Protein AF-A0A9E2RYA7-F1 (afdb_monomer)

Foldseek 3Di:
DVVVVVLLVVLVVQLQAAQFQDDDDDLQVVLVVVCVVPVPDQQVVLLVQLQPDDPSNLSSLLRNLSNLLSVCLFVVDVVSLLSSLLSLQSHNDLVPRLLLARLLQSLQSCVVSPHDLVVSLVSNPRRHDPVSSVSSVLSNVCNVVDPHNVSSQWDWEQAPSGIGIDGHDQPQPPDPPDPVDPPVPPDDPPSDDPPPPPPSDPRPPDPLDCLVHLQRVLQRVLVVVPQWHKDHKDWDFAAPVQFQDPDPDGTAAFSTKIKIFTAGPVRHGFKIKIKTFHDQPDDQVNRQQGGDEQWKWKDFRRIIIIIHGDDDDPVCVVVVVVSQVVSQVSCVVSHGPPRDGHIDMHHDYDPPPPPPPPDPPDDDDDDDDDDDDDDDDDD

pLDDT: mean 74.18, std 20.08, range [27.33, 97.0]

Solvent-accessible surface area (backbone atoms only — not comparable to full-atom values): 22162 Å² total; per-residue (Å²): 120,73,65,65,60,58,47,52,62,51,30,70,73,49,75,73,65,24,55,40,74,61,74,90,49,72,62,55,57,48,47,52,51,49,51,60,64,52,72,79,51,53,69,68,55,53,50,54,51,28,72,68,55,50,73,56,54,49,50,41,40,52,51,37,19,53,48,24,41,31,47,21,73,60,68,68,44,69,66,31,51,44,47,18,41,41,37,54,34,48,48,74,43,69,86,75,46,58,54,69,32,60,53,42,36,44,52,50,55,34,49,77,72,66,50,64,68,67,61,48,49,51,43,24,54,65,54,19,54,74,67,40,28,52,50,49,53,52,49,58,67,44,49,86,76,50,90,53,48,67,80,23,36,30,42,82,43,76,50,96,74,35,53,14,41,44,77,52,81,80,50,62,79,90,61,95,73,62,81,92,68,62,68,90,74,74,87,53,102,74,78,57,86,69,86,80,56,78,79,70,65,76,45,71,72,48,101,68,67,43,59,65,57,43,52,46,51,54,46,47,54,48,40,71,71,62,74,37,41,58,52,46,58,41,81,56,74,56,56,36,84,51,30,75,57,100,63,91,56,73,45,59,75,52,54,42,34,37,29,35,32,37,16,42,95,87,67,48,65,40,30,39,41,36,42,32,34,41,44,92,88,58,62,44,64,62,56,29,76,27,39,25,78,50,21,34,24,39,29,42,64,49,33,39,37,39,39,40,57,39,73,91,45,78,68,55,54,62,55,44,58,63,45,53,57,51,50,42,53,46,52,61,73,51,50,53,94,87,73,81,57,67,72,45,79,32,72,33,73,70,78,82,78,73,73,74,87,72,79,84,88,71,94,73,91,80,83,88,79,86,84,89,77,89,84,86,84,87,134

Structure (mmCIF, N/CA/C/O backbone):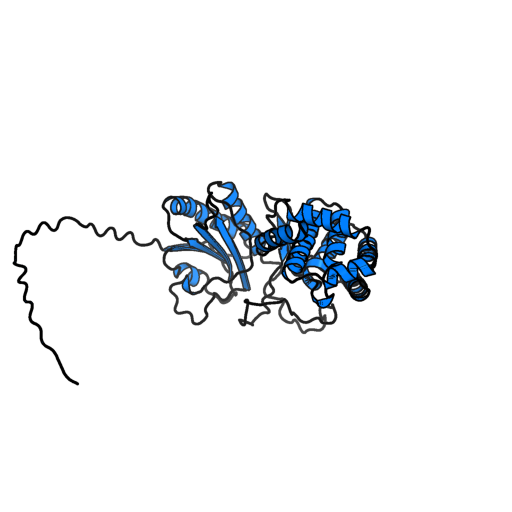
data_AF-A0A9E2RYA7-F1
#
_entry.id   AF-A0A9E2RYA7-F1
#
loop_
_atom_site.group_PDB
_atom_site.id
_atom_site.type_symbol
_atom_site.label_atom_id
_atom_site.label_alt_id
_atom_site.label_comp_id
_atom_site.label_asym_id
_atom_site.label_entity_id
_atom_site.label_seq_id
_atom_site.pdbx_PDB_ins_code
_atom_site.Cartn_x
_atom_site.Cartn_y
_atom_site.Cartn_z
_atom_site.occupancy
_atom_site.B_iso_or_equiv
_atom_site.auth_seq_id
_atom_site.auth_comp_id
_atom_site.auth_asym_id
_atom_site.auth_atom_id
_atom_site.pdbx_PDB_model_num
ATOM 1 N N . MET A 1 1 ? 18.983 23.548 -11.037 1.00 37.19 1 MET A N 1
ATOM 2 C CA . MET A 1 1 ? 19.024 24.089 -9.657 1.00 37.19 1 MET A CA 1
ATOM 3 C C . MET A 1 1 ? 17.640 24.420 -9.107 1.00 37.19 1 MET A C 1
ATOM 5 O O . MET A 1 1 ? 17.492 24.246 -7.916 1.00 37.19 1 MET A O 1
ATOM 9 N N . SER A 1 2 ? 16.643 24.814 -9.918 1.00 50.09 2 SER A N 1
ATOM 10 C CA . SER A 1 2 ? 15.267 25.032 -9.421 1.00 50.09 2 SER A CA 1
ATOM 11 C C . SER A 1 2 ? 14.442 23.739 -9.255 1.00 50.09 2 SER A C 1
ATOM 13 O O . SER A 1 2 ? 13.638 23.685 -8.341 1.00 50.09 2 SER A O 1
ATOM 15 N N . ALA A 1 3 ? 14.687 22.688 -10.051 1.00 49.38 3 ALA A N 1
ATOM 16 C CA . ALA A 1 3 ? 14.011 21.391 -9.885 1.00 49.38 3 ALA A CA 1
ATOM 17 C C . ALA A 1 3 ? 14.430 20.656 -8.595 1.00 49.38 3 ALA A C 1
ATOM 19 O O . ALA A 1 3 ? 13.634 20.002 -7.947 1.00 49.38 3 ALA A O 1
ATOM 20 N N . ARG A 1 4 ? 15.684 20.822 -8.158 1.00 50.53 4 ARG A N 1
ATOM 21 C CA . ARG A 1 4 ? 16.216 20.099 -6.991 1.00 50.53 4 ARG A CA 1
ATOM 22 C C . ARG A 1 4 ? 15.621 20.578 -5.660 1.00 50.53 4 ARG A C 1
ATOM 24 O O . ARG A 1 4 ? 15.553 19.795 -4.728 1.00 50.53 4 ARG A O 1
ATOM 31 N N . GLU A 1 5 ? 15.212 21.846 -5.576 1.00 49.66 5 GLU A N 1
ATOM 32 C CA . GLU A 1 5 ? 14.532 22.395 -4.392 1.00 49.66 5 GLU A CA 1
ATOM 33 C C . GLU A 1 5 ? 13.066 21.935 -4.327 1.00 49.66 5 GLU A C 1
ATOM 35 O O . GLU A 1 5 ? 12.609 21.587 -3.247 1.00 49.66 5 GLU A O 1
ATOM 40 N N . SER A 1 6 ? 12.361 21.821 -5.464 1.00 55.53 6 SER A N 1
ATOM 41 C CA . SER A 1 6 ? 10.988 21.285 -5.487 1.00 55.53 6 SER A CA 1
ATOM 42 C C . SER A 1 6 ? 10.918 19.782 -5.188 1.00 55.53 6 SER A C 1
ATOM 44 O O . SER A 1 6 ? 9.902 19.300 -4.705 1.00 55.53 6 SER A O 1
ATOM 46 N N . TRP A 1 7 ? 11.995 19.028 -5.434 1.00 65.12 7 TRP A N 1
ATOM 47 C CA . TRP A 1 7 ? 12.040 17.588 -5.142 1.00 65.12 7 TRP A CA 1
ATOM 48 C C . TRP A 1 7 ? 12.137 17.269 -3.652 1.00 65.12 7 TRP A C 1
ATOM 50 O O . TRP A 1 7 ? 11.638 16.233 -3.228 1.00 65.12 7 TRP A O 1
ATOM 60 N N . VAL A 1 8 ? 12.759 18.141 -2.854 1.00 57.91 8 VAL A N 1
ATOM 61 C CA . VAL A 1 8 ? 12.872 17.934 -1.401 1.00 57.91 8 VAL A CA 1
ATOM 62 C C . VAL A 1 8 ? 11.495 18.031 -0.745 1.00 57.91 8 VAL A C 1
ATOM 64 O O . VAL A 1 8 ? 11.147 17.176 0.065 1.00 57.91 8 VAL A O 1
ATOM 67 N N . ASP A 1 9 ? 10.682 19.007 -1.152 1.00 55.88 9 ASP A N 1
ATOM 68 C CA . ASP A 1 9 ? 9.317 19.167 -0.640 1.00 55.88 9 ASP A CA 1
ATOM 69 C C . ASP A 1 9 ? 8.410 17.986 -1.059 1.00 55.88 9 ASP A C 1
ATOM 71 O O . ASP A 1 9 ? 7.615 17.491 -0.256 1.00 55.88 9 ASP A O 1
ATOM 75 N N . LEU A 1 10 ? 8.593 17.450 -2.276 1.00 58.69 10 LEU A N 1
ATOM 76 C CA . LEU A 1 10 ? 7.918 16.227 -2.737 1.00 58.69 10 LEU A CA 1
ATOM 77 C C . LEU A 1 10 ? 8.376 14.974 -1.973 1.00 58.69 10 LEU A C 1
ATOM 79 O O . LEU A 1 10 ? 7.556 14.134 -1.618 1.00 58.69 10 LEU A O 1
ATOM 83 N N . ALA A 1 11 ? 9.671 14.827 -1.684 1.00 52.94 11 ALA A N 1
ATOM 84 C CA . ALA A 1 11 ? 10.203 13.673 -0.955 1.00 52.94 11 ALA A CA 1
ATOM 85 C C . ALA A 1 11 ? 9.728 13.635 0.508 1.00 52.94 11 ALA A C 1
ATOM 87 O O . ALA A 1 11 ? 9.461 12.562 1.045 1.00 52.94 11 ALA A O 1
ATOM 88 N N . VAL A 1 12 ? 9.589 14.796 1.156 1.00 49.00 12 VAL A N 1
ATOM 89 C CA . VAL A 1 12 ? 9.083 14.884 2.536 1.00 49.00 12 VAL A CA 1
ATOM 90 C C . VAL A 1 12 ? 7.601 14.517 2.614 1.00 49.00 12 VAL A C 1
ATOM 92 O O . VAL A 1 12 ? 7.204 13.841 3.556 1.00 49.00 12 VAL A O 1
ATOM 95 N N . THR A 1 13 ? 6.797 14.907 1.624 1.00 54.16 13 THR A N 1
ATOM 96 C CA . THR A 1 13 ? 5.352 14.607 1.587 1.00 54.16 13 THR A CA 1
ATOM 97 C C . THR A 1 13 ? 5.027 13.177 1.159 1.00 54.16 13 THR A C 1
ATOM 99 O O . THR A 1 13 ? 3.902 12.735 1.352 1.00 54.16 13 THR A O 1
ATOM 102 N N . SER A 1 14 ? 5.983 12.446 0.579 1.00 54.38 14 SER A N 1
ATOM 103 C CA . SER A 1 14 ? 5.718 11.161 -0.077 1.00 54.38 14 SER A CA 1
ATOM 104 C C . SER A 1 14 ? 6.258 9.927 0.662 1.00 54.38 14 SER A C 1
ATOM 106 O O . SER A 1 14 ? 5.984 8.799 0.256 1.00 54.38 14 SER A O 1
ATOM 108 N N . ARG A 1 15 ? 6.990 10.105 1.770 1.00 52.62 15 ARG A N 1
ATOM 109 C CA . ARG A 1 15 ? 7.555 8.985 2.550 1.00 52.62 15 ARG A CA 1
ATOM 110 C C . ARG A 1 15 ? 6.515 8.070 3.194 1.00 52.62 15 ARG A C 1
ATOM 112 O O . ARG A 1 15 ? 6.807 6.890 3.359 1.00 52.62 15 ARG A O 1
ATOM 119 N N . ASP A 1 16 ? 5.332 8.594 3.487 1.00 55.72 16 ASP A N 1
ATOM 120 C CA . ASP A 1 16 ? 4.266 7.884 4.195 1.00 55.72 16 ASP A CA 1
ATOM 121 C C . ASP A 1 16 ? 3.095 7.529 3.256 1.00 55.72 16 ASP A C 1
ATOM 123 O O . ASP A 1 16 ? 1.949 7.607 3.655 1.00 55.72 16 ASP A O 1
ATOM 127 N N . VAL A 1 17 ? 3.350 7.176 1.986 1.00 65.44 17 VAL A N 1
ATOM 128 C CA . VAL A 1 17 ? 2.285 7.004 0.975 1.00 65.44 17 VAL A CA 1
ATOM 129 C C . VAL A 1 17 ? 1.654 5.606 0.984 1.00 65.44 17 VAL A C 1
ATOM 131 O O . VAL A 1 17 ? 2.328 4.604 0.740 1.00 65.44 17 VAL A O 1
ATOM 134 N N . ASP A 1 18 ? 0.329 5.554 1.136 1.00 70.56 18 ASP A N 1
ATOM 135 C CA . ASP A 1 18 ? -0.495 4.378 0.852 1.00 70.56 18 ASP A CA 1
ATOM 136 C C . ASP A 1 18 ? -0.702 4.238 -0.647 1.00 70.56 18 ASP A C 1
ATOM 138 O O . ASP A 1 18 ? -1.229 5.140 -1.290 1.00 70.56 18 ASP A O 1
ATOM 142 N N . PHE A 1 19 ? -0.349 3.077 -1.190 1.00 82.50 19 PHE A N 1
ATOM 143 C CA . PHE A 1 19 ? -0.457 2.753 -2.606 1.00 82.50 19 PHE A CA 1
ATOM 144 C C . PHE A 1 19 ? -1.860 2.281 -3.035 1.00 82.50 19 PHE A C 1
ATOM 146 O O . PHE A 1 19 ? -2.087 1.991 -4.214 1.00 82.50 19 PHE A O 1
ATOM 153 N N . VAL A 1 20 ? -2.824 2.254 -2.114 1.00 78.12 20 VAL A N 1
ATOM 154 C CA . VAL A 1 20 ? -4.228 1.920 -2.367 1.00 78.12 20 VAL A CA 1
ATOM 155 C C . VAL A 1 20 ? -5.079 3.157 -2.636 1.00 78.12 20 VAL A C 1
ATOM 157 O O . VAL A 1 20 ? -5.849 3.165 -3.599 1.00 78.12 20 VAL A O 1
ATOM 160 N N . ARG A 1 21 ? -4.915 4.226 -1.851 1.00 73.38 21 ARG A N 1
ATOM 161 C CA . ARG A 1 21 ? -5.760 5.439 -1.895 1.00 73.38 21 ARG A CA 1
ATOM 162 C C . ARG A 1 21 ? -5.135 6.632 -2.608 1.00 73.38 21 ARG A C 1
ATOM 164 O O . ARG A 1 21 ? -5.612 7.759 -2.507 1.00 73.38 21 ARG A O 1
ATOM 171 N N . MET A 1 22 ? -4.068 6.413 -3.371 1.00 76.62 22 MET A N 1
ATOM 172 C CA . MET A 1 22 ? -3.395 7.512 -4.067 1.00 76.62 22 MET A CA 1
ATOM 173 C C . MET A 1 22 ? -4.301 8.168 -5.107 1.00 76.62 22 MET A C 1
ATOM 175 O O . MET A 1 22 ? -4.767 7.500 -6.031 1.00 76.62 22 MET A O 1
ATOM 179 N N . ALA A 1 23 ? -4.456 9.486 -5.040 1.00 72.75 23 ALA A N 1
ATOM 180 C CA . ALA A 1 23 ? -4.881 10.280 -6.187 1.00 72.75 23 ALA A CA 1
ATOM 181 C C . ALA A 1 23 ? -3.687 10.533 -7.123 1.00 72.75 23 ALA A C 1
ATOM 183 O O . ALA A 1 23 ? -2.542 10.577 -6.664 1.00 72.75 23 ALA A O 1
ATOM 184 N N . VAL A 1 24 ? -3.950 10.726 -8.420 1.00 75.06 24 VAL A N 1
ATOM 185 C CA . VAL A 1 24 ? -2.935 11.245 -9.354 1.00 75.06 24 VAL A CA 1
ATOM 186 C C . VAL A 1 24 ? -2.549 12.660 -8.913 1.00 75.06 24 VAL A C 1
ATOM 188 O O . VAL A 1 24 ? -3.428 13.456 -8.581 1.00 75.06 24 VAL A O 1
ATOM 191 N N . GLY A 1 25 ? -1.256 12.971 -8.883 1.00 79.56 25 GLY A N 1
ATOM 192 C CA . GLY A 1 25 ? -0.755 14.237 -8.353 1.00 79.56 25 GLY A CA 1
ATOM 193 C C . GLY A 1 25 ? 0.658 14.586 -8.809 1.00 79.56 25 GLY A C 1
ATOM 194 O O . GLY A 1 25 ? 1.180 14.024 -9.768 1.00 79.56 25 GLY A O 1
ATOM 195 N N . GLU A 1 26 ? 1.287 15.518 -8.090 1.00 81.88 26 GLU A N 1
ATOM 196 C CA . GLU A 1 26 ? 2.557 16.149 -8.485 1.00 81.88 26 GLU A CA 1
ATOM 197 C C . GLU A 1 26 ? 3.717 15.153 -8.651 1.00 81.88 26 GLU A C 1
ATOM 199 O O . GLU A 1 26 ? 4.583 15.350 -9.497 1.00 81.88 26 GLU A O 1
ATOM 204 N N . VAL A 1 27 ? 3.726 14.050 -7.892 1.00 83.88 27 VAL A N 1
ATOM 205 C CA . VAL A 1 27 ? 4.747 12.995 -8.033 1.00 83.88 27 VAL A CA 1
ATOM 206 C C . VAL A 1 27 ? 4.621 12.262 -9.372 1.00 83.88 27 VAL A C 1
ATOM 208 O O . VAL A 1 27 ? 5.635 11.854 -9.933 1.00 83.88 27 VAL A O 1
ATOM 211 N N . ASP A 1 28 ? 3.407 12.100 -9.907 1.00 86.06 28 ASP A N 1
ATOM 212 C CA . ASP A 1 28 ? 3.216 11.456 -11.212 1.00 86.06 28 ASP A CA 1
ATOM 213 C C . ASP A 1 28 ? 3.654 12.381 -12.345 1.00 86.06 28 ASP A C 1
ATOM 215 O O . ASP A 1 28 ? 4.351 11.942 -13.253 1.00 86.06 28 ASP A O 1
ATOM 219 N N . GLU A 1 29 ? 3.301 13.668 -12.262 1.00 86.94 29 GLU A N 1
ATOM 220 C CA . GLU A 1 29 ? 3.762 14.681 -13.219 1.00 86.94 29 GLU A CA 1
ATOM 221 C C . GLU A 1 29 ? 5.293 14.772 -13.213 1.00 86.94 29 GLU A C 1
ATOM 223 O O . GLU A 1 29 ? 5.925 14.761 -14.266 1.00 86.94 29 GLU A O 1
ATOM 228 N N . TRP A 1 30 ? 5.901 14.762 -12.025 1.00 87.31 30 TRP A N 1
ATOM 229 C CA . TRP A 1 30 ? 7.351 14.708 -11.873 1.00 87.31 30 TRP A CA 1
ATOM 230 C C . TRP A 1 30 ? 7.968 13.454 -12.500 1.00 87.31 30 TRP A C 1
ATOM 232 O O . TRP A 1 30 ? 8.998 13.546 -13.167 1.00 87.31 30 TRP A O 1
ATOM 242 N N . ALA A 1 31 ? 7.367 12.282 -12.283 1.00 85.81 31 ALA A N 1
ATOM 243 C CA . ALA A 1 31 ? 7.862 11.026 -12.839 1.00 85.81 31 ALA A CA 1
ATOM 244 C C . ALA A 1 31 ? 7.838 11.048 -14.374 1.00 85.81 31 ALA A C 1
ATOM 246 O O . ALA A 1 31 ? 8.774 10.567 -15.020 1.00 85.81 31 ALA A O 1
ATOM 247 N N . ASP A 1 32 ? 6.786 11.638 -14.942 1.00 86.44 32 ASP A N 1
ATOM 248 C CA . ASP A 1 32 ? 6.614 11.813 -16.379 1.00 86.44 32 ASP A CA 1
ATOM 249 C C . ASP A 1 32 ? 7.680 12.766 -16.938 1.00 86.44 32 ASP A C 1
ATOM 251 O O . ASP A 1 32 ? 8.402 12.398 -17.867 1.00 86.44 32 ASP A O 1
ATOM 255 N N . GLU A 1 33 ? 7.861 13.936 -16.318 1.00 88.62 33 GLU A N 1
ATOM 256 C CA . GLU A 1 33 ? 8.894 14.909 -16.696 1.00 88.62 33 GLU A CA 1
ATOM 257 C C . GLU A 1 33 ? 10.312 14.338 -16.573 1.00 88.62 33 GLU A C 1
ATOM 259 O O . GLU A 1 33 ? 11.148 14.576 -17.445 1.00 88.62 33 GLU A O 1
ATOM 264 N N . LEU A 1 34 ? 10.595 13.565 -15.519 1.00 87.25 34 LEU A N 1
ATOM 265 C CA . LEU A 1 34 ? 11.908 12.964 -15.303 1.00 87.25 34 LEU A CA 1
ATOM 266 C C . LEU A 1 34 ? 12.243 11.955 -16.402 1.00 87.25 34 LEU A C 1
ATOM 268 O O . LEU A 1 34 ? 13.352 11.967 -16.937 1.00 87.25 34 LEU A O 1
ATOM 272 N N . VAL A 1 35 ? 11.307 11.066 -16.735 1.00 87.06 35 VAL A N 1
ATOM 273 C CA . VAL A 1 35 ? 11.542 10.072 -17.786 1.00 87.06 35 VAL A CA 1
ATOM 274 C C . VAL A 1 35 ? 11.684 10.757 -19.145 1.00 87.06 35 VAL A C 1
ATOM 276 O O . VAL A 1 35 ? 12.591 10.404 -19.890 1.00 87.06 35 VAL A O 1
ATOM 279 N N . GLU A 1 36 ? 10.894 11.793 -19.439 1.00 87.94 36 GLU A N 1
ATOM 280 C CA . GLU A 1 36 ? 11.070 12.602 -20.655 1.00 87.94 36 GLU A CA 1
ATOM 281 C C . GLU A 1 36 ? 12.418 13.346 -20.701 1.00 87.94 36 GLU A C 1
ATOM 283 O O . GLU A 1 36 ? 13.049 13.414 -21.758 1.00 87.94 36 GLU A O 1
ATOM 288 N N . GLU A 1 37 ? 12.886 13.895 -19.574 1.00 86.88 37 GLU A N 1
AT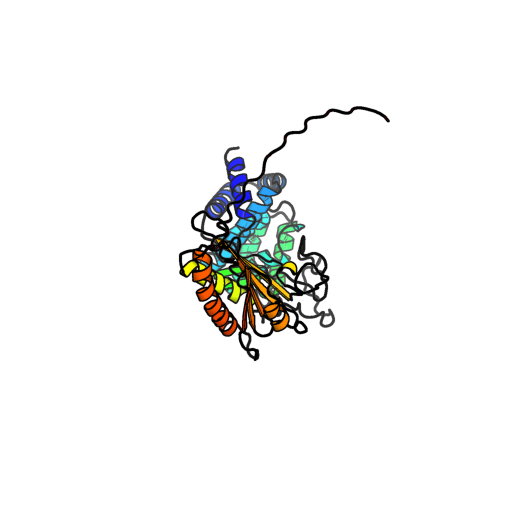OM 289 C CA . GLU A 1 37 ? 14.187 14.572 -19.480 1.00 86.88 37 GLU A CA 1
ATOM 290 C C . GLU A 1 37 ? 15.341 13.604 -19.776 1.00 86.88 37 GLU A C 1
ATOM 292 O O . GLU A 1 37 ? 16.298 13.964 -20.470 1.00 86.88 37 GLU A O 1
ATOM 297 N N . LEU A 1 38 ? 15.249 12.377 -19.259 1.00 86.00 38 LEU A N 1
ATOM 298 C CA . LEU A 1 38 ? 16.313 11.381 -19.346 1.00 86.00 38 LEU A CA 1
ATOM 299 C C . LEU A 1 38 ? 16.290 10.561 -20.650 1.00 86.00 38 LEU A C 1
ATOM 301 O O . LEU A 1 38 ? 17.348 10.085 -21.055 1.00 86.00 38 LEU A O 1
ATOM 305 N N . ASP A 1 39 ? 15.152 10.452 -21.345 1.00 84.44 39 ASP A N 1
ATOM 306 C CA . ASP A 1 39 ? 14.996 9.702 -22.612 1.00 84.44 39 ASP A CA 1
ATOM 307 C C . ASP A 1 39 ? 15.935 10.200 -23.735 1.00 84.44 39 ASP A C 1
ATOM 309 O O . ASP A 1 39 ? 16.322 9.465 -24.643 1.00 84.44 39 ASP A O 1
ATOM 313 N N . GLY A 1 40 ? 16.362 11.465 -23.666 1.00 79.00 40 GLY A N 1
ATOM 314 C CA . GLY A 1 40 ? 17.295 12.065 -24.625 1.00 79.00 40 GLY A CA 1
ATOM 315 C C . GLY A 1 40 ? 18.783 11.894 -24.299 1.00 79.00 40 GLY A C 1
ATOM 316 O O . GLY A 1 40 ? 19.619 12.332 -25.099 1.00 79.00 40 GLY A O 1
ATOM 317 N N . LEU A 1 41 ? 19.123 11.330 -23.138 1.00 84.19 41 LEU A N 1
ATOM 318 C CA . LEU A 1 41 ? 20.495 11.244 -22.637 1.00 84.19 41 LEU A CA 1
ATOM 319 C C . LEU A 1 41 ? 21.173 9.930 -23.029 1.00 84.19 41 LEU A C 1
ATOM 321 O O . LEU A 1 41 ? 20.531 8.905 -23.249 1.00 84.19 41 LEU A O 1
ATOM 325 N N . ASP A 1 42 ? 22.505 9.940 -23.104 1.00 83.88 42 ASP A N 1
ATOM 326 C CA . ASP A 1 42 ? 23.249 8.699 -23.301 1.00 83.88 42 ASP A CA 1
ATOM 327 C C . ASP A 1 42 ? 23.384 7.876 -22.001 1.00 83.88 42 ASP A C 1
ATOM 329 O O . ASP A 1 42 ? 23.229 8.370 -20.883 1.00 83.88 42 ASP A O 1
ATOM 333 N N . VAL A 1 43 ? 23.722 6.588 -22.137 1.00 79.81 43 VAL A N 1
ATOM 334 C CA . VAL A 1 43 ? 23.862 5.654 -21.000 1.00 79.81 43 VAL A CA 1
ATOM 335 C C . VAL A 1 43 ? 24.853 6.160 -19.940 1.00 79.81 43 VAL A C 1
ATOM 337 O O . VAL A 1 43 ? 24.702 5.862 -18.753 1.00 79.81 43 VAL A O 1
ATOM 340 N N . SER A 1 44 ? 25.884 6.912 -20.341 1.00 82.19 44 SER A N 1
ATOM 341 C CA . SER A 1 44 ? 26.883 7.447 -19.412 1.00 82.19 44 SER A CA 1
ATOM 342 C C . SER A 1 44 ? 26.370 8.663 -18.640 1.00 82.19 44 SER A C 1
ATOM 344 O O . SER A 1 44 ? 26.699 8.816 -17.465 1.00 82.19 44 SER A O 1
ATOM 346 N N . GLU A 1 45 ? 25.517 9.477 -19.259 1.00 86.19 45 GLU A N 1
ATOM 347 C CA . GLU A 1 45 ? 24.818 10.594 -18.627 1.00 86.19 45 GLU A CA 1
ATOM 348 C C . GLU A 1 45 ? 23.759 10.096 -17.636 1.00 86.19 45 GLU A C 1
ATOM 350 O O . GLU A 1 45 ? 23.730 10.564 -16.498 1.00 86.19 45 GLU A O 1
ATOM 355 N N . VAL A 1 46 ? 22.976 9.074 -18.002 1.00 85.25 46 VAL A N 1
ATOM 356 C CA . VAL A 1 46 ? 22.028 8.420 -17.081 1.00 85.25 46 VAL A CA 1
ATOM 357 C C . VAL A 1 46 ? 22.770 7.763 -15.913 1.00 85.25 46 VAL A C 1
ATOM 359 O O . VAL A 1 46 ? 22.365 7.893 -14.761 1.00 85.25 46 VAL A O 1
ATOM 362 N N . ALA A 1 47 ? 23.903 7.095 -16.158 1.00 84.44 47 ALA A N 1
ATOM 363 C CA . ALA A 1 47 ? 24.744 6.557 -15.084 1.00 84.44 47 ALA A CA 1
ATOM 364 C C . ALA A 1 47 ? 25.263 7.656 -14.142 1.00 84.44 47 ALA A C 1
ATOM 366 O O . ALA A 1 47 ? 25.171 7.511 -12.924 1.00 84.44 47 ALA A O 1
ATOM 367 N N . ALA A 1 48 ? 25.744 8.774 -14.690 1.00 86.00 48 ALA A N 1
ATOM 368 C CA . ALA A 1 48 ? 26.185 9.907 -13.887 1.00 86.00 48 ALA A CA 1
ATOM 369 C C . ALA A 1 48 ? 25.034 10.513 -13.071 1.00 86.00 48 ALA A C 1
ATOM 371 O O . ALA A 1 48 ? 25.245 10.912 -11.928 1.00 86.00 48 ALA A O 1
ATOM 372 N N . TRP A 1 49 ? 23.819 10.572 -13.620 1.00 88.31 49 TRP A N 1
ATOM 373 C CA . TRP A 1 49 ? 22.643 11.031 -12.884 1.00 88.31 49 TRP A CA 1
ATOM 374 C C . TRP A 1 49 ? 22.342 10.115 -11.688 1.00 88.31 49 TRP A C 1
ATOM 376 O O . TRP A 1 49 ? 22.253 10.600 -10.561 1.00 88.31 49 TRP A O 1
ATOM 386 N N . ARG A 1 50 ? 22.320 8.791 -11.905 1.00 87.19 50 ARG A N 1
ATOM 387 C CA . ARG A 1 50 ? 22.093 7.781 -10.852 1.00 87.19 50 ARG A CA 1
ATOM 388 C C . ARG A 1 50 ? 23.118 7.859 -9.722 1.00 87.19 50 ARG A C 1
ATOM 390 O O . ARG A 1 50 ? 22.758 7.762 -8.555 1.00 87.19 50 ARG A O 1
ATOM 397 N N . GLU A 1 51 ? 24.393 8.070 -10.045 1.00 86.50 51 GLU A N 1
ATOM 398 C CA . GLU A 1 51 ? 25.460 8.215 -9.041 1.00 86.50 51 GLU A CA 1
ATOM 399 C C . GLU A 1 51 ? 25.336 9.494 -8.192 1.00 86.50 51 GLU A C 1
ATOM 401 O O . GLU A 1 51 ? 25.929 9.571 -7.115 1.00 86.50 51 GLU A O 1
ATOM 406 N N . ASN A 1 52 ? 24.586 10.494 -8.665 1.00 87.94 52 ASN A N 1
ATOM 407 C CA . ASN A 1 52 ? 24.389 11.779 -7.991 1.00 87.94 52 ASN A CA 1
ATOM 408 C C . ASN A 1 52 ? 23.060 11.884 -7.224 1.00 87.94 52 ASN A C 1
ATOM 410 O O . ASN A 1 52 ? 22.785 12.956 -6.667 1.00 87.94 52 ASN A O 1
ATOM 414 N N . LEU A 1 53 ? 22.254 10.816 -7.200 1.00 86.81 53 LEU A N 1
ATOM 415 C CA . LEU A 1 53 ? 21.066 10.725 -6.359 1.00 86.81 53 LEU A CA 1
ATOM 416 C C . LEU A 1 53 ? 21.462 10.647 -4.881 1.00 86.81 53 LEU A C 1
ATOM 418 O O . LEU A 1 53 ? 22.288 9.826 -4.481 1.00 86.81 53 LEU A O 1
ATOM 422 N N . ASP A 1 54 ? 20.857 11.516 -4.081 1.00 84.38 54 ASP A N 1
ATOM 423 C CA . ASP A 1 54 ? 20.876 11.446 -2.623 1.00 84.38 54 ASP A CA 1
ATOM 424 C C . ASP A 1 54 ? 19.742 10.543 -2.113 1.00 84.38 54 ASP A C 1
ATOM 426 O O . ASP A 1 54 ? 18.921 10.048 -2.886 1.00 84.38 54 ASP A O 1
ATOM 430 N N . ASP A 1 55 ? 19.713 10.297 -0.802 1.00 82.56 55 ASP A N 1
ATOM 431 C CA . ASP A 1 55 ? 18.739 9.391 -0.183 1.00 82.56 55 ASP A CA 1
ATOM 432 C C . ASP A 1 55 ? 17.286 9.857 -0.401 1.00 82.56 55 ASP A C 1
ATOM 434 O O . ASP A 1 55 ? 16.395 9.029 -0.601 1.00 82.56 55 ASP A O 1
ATOM 438 N N . ASP A 1 56 ? 17.047 11.172 -0.421 1.00 80.56 56 ASP A N 1
ATOM 439 C CA . ASP A 1 56 ? 15.727 11.756 -0.689 1.00 80.56 56 ASP A CA 1
ATOM 440 C C . ASP A 1 56 ? 15.306 11.534 -2.150 1.00 80.56 56 ASP A C 1
ATOM 442 O O . ASP A 1 56 ? 14.178 11.120 -2.415 1.00 80.56 56 ASP A O 1
ATOM 446 N N . GLY A 1 57 ? 16.220 11.728 -3.107 1.00 83.38 57 GLY A N 1
ATOM 447 C CA . GLY A 1 57 ? 15.963 11.433 -4.514 1.00 83.38 57 GLY A CA 1
ATOM 448 C C . GLY A 1 57 ? 15.727 9.944 -4.781 1.00 83.38 57 GLY A C 1
ATOM 449 O O . GLY A 1 57 ? 14.865 9.600 -5.586 1.00 83.38 57 GLY A O 1
ATOM 450 N N . VAL A 1 58 ? 16.440 9.048 -4.087 1.00 85.25 58 VAL A N 1
ATOM 451 C CA . VAL A 1 58 ? 16.185 7.598 -4.169 1.00 85.25 58 VAL A CA 1
ATOM 452 C C . VAL A 1 58 ? 14.789 7.259 -3.651 1.00 85.25 58 VAL A C 1
ATOM 454 O O . VAL A 1 58 ? 14.089 6.481 -4.294 1.00 85.25 58 VAL A O 1
ATOM 457 N N . ALA A 1 59 ? 14.369 7.850 -2.528 1.00 81.81 59 ALA A N 1
ATOM 458 C CA . ALA A 1 59 ? 13.022 7.651 -1.996 1.00 81.81 59 ALA A CA 1
ATOM 459 C C . ALA A 1 59 ? 11.948 8.138 -2.984 1.00 81.81 59 ALA A C 1
ATOM 461 O O . ALA A 1 59 ? 10.986 7.423 -3.245 1.00 81.81 59 ALA A O 1
ATOM 462 N N . LEU A 1 60 ? 12.140 9.307 -3.601 1.00 84.38 60 LEU A N 1
ATOM 463 C CA . LEU A 1 60 ? 11.188 9.842 -4.577 1.00 84.38 60 LEU A CA 1
ATOM 464 C C . LEU A 1 60 ? 11.077 8.960 -5.834 1.00 84.38 60 LEU A C 1
ATOM 466 O O . LEU A 1 60 ? 9.971 8.695 -6.303 1.00 84.38 60 LEU A O 1
ATOM 470 N N . VAL A 1 61 ? 12.206 8.455 -6.351 1.00 89.44 61 VAL A N 1
ATOM 471 C CA . VAL A 1 61 ? 12.224 7.482 -7.461 1.00 89.44 61 VAL A CA 1
ATOM 472 C C . VAL A 1 61 ? 11.496 6.191 -7.078 1.00 89.44 61 VAL A C 1
ATOM 474 O O . VAL A 1 61 ? 10.736 5.665 -7.890 1.00 89.44 61 VAL A O 1
ATOM 477 N N . ASP A 1 62 ? 11.705 5.689 -5.857 1.00 87.44 62 ASP A N 1
ATOM 478 C CA . ASP A 1 62 ? 11.030 4.495 -5.338 1.00 87.44 62 ASP A CA 1
ATOM 479 C C . ASP A 1 62 ? 9.507 4.674 -5.341 1.00 87.44 62 ASP A C 1
ATOM 481 O O . ASP A 1 62 ? 8.789 3.869 -5.939 1.00 87.44 62 ASP A O 1
ATOM 485 N N . ILE A 1 63 ? 9.018 5.779 -4.778 1.00 86.94 63 ILE A N 1
ATOM 486 C CA . ILE A 1 63 ? 7.585 6.076 -4.714 1.00 86.94 63 ILE A CA 1
ATOM 487 C C . ILE A 1 63 ? 7.002 6.251 -6.116 1.00 86.94 63 ILE A C 1
ATOM 489 O O . ILE A 1 63 ? 5.980 5.648 -6.435 1.00 86.94 63 ILE A O 1
ATOM 493 N N . ALA A 1 64 ? 7.659 7.012 -6.991 1.00 91.00 64 ALA A N 1
ATOM 494 C CA . ALA A 1 64 ? 7.202 7.207 -8.364 1.00 91.00 64 ALA A CA 1
ATOM 495 C C . ALA A 1 64 ? 7.144 5.902 -9.171 1.00 91.00 64 ALA A C 1
ATOM 497 O O . ALA A 1 64 ? 6.186 5.676 -9.915 1.00 91.00 64 ALA A O 1
ATOM 498 N N . ALA A 1 65 ? 8.133 5.016 -9.007 1.00 93.94 65 ALA A N 1
ATOM 499 C CA . ALA A 1 65 ? 8.139 3.715 -9.665 1.00 93.94 65 ALA A CA 1
ATOM 500 C C . ALA A 1 65 ? 6.930 2.879 -9.225 1.00 93.94 65 ALA A C 1
ATOM 502 O O . ALA A 1 65 ? 6.183 2.384 -10.070 1.00 93.94 65 ALA A O 1
ATOM 503 N N . ARG A 1 66 ? 6.686 2.781 -7.912 1.00 92.56 66 ARG A N 1
ATOM 504 C CA . ARG A 1 66 ? 5.535 2.061 -7.340 1.00 92.56 66 ARG A CA 1
ATOM 505 C C . ARG A 1 66 ? 4.198 2.674 -7.770 1.00 92.56 66 ARG A C 1
ATOM 507 O O . ARG A 1 66 ? 3.285 1.939 -8.143 1.00 92.56 66 ARG A O 1
ATOM 514 N N . ARG A 1 67 ? 4.100 4.007 -7.824 1.00 90.88 67 ARG A N 1
ATOM 515 C CA . ARG A 1 67 ? 2.933 4.727 -8.365 1.00 90.88 67 ARG A CA 1
ATOM 516 C C . ARG A 1 67 ? 2.649 4.360 -9.813 1.00 90.88 67 ARG A C 1
ATOM 518 O O . ARG A 1 67 ? 1.498 4.086 -10.140 1.00 90.88 67 ARG A O 1
ATOM 525 N N . CYS A 1 68 ? 3.675 4.267 -10.658 1.00 94.44 68 CYS A N 1
ATOM 526 C CA . CYS A 1 68 ? 3.511 3.808 -12.037 1.00 94.44 68 CYS A CA 1
ATOM 527 C C . CYS A 1 68 ? 2.975 2.368 -12.105 1.00 94.44 68 CYS A C 1
ATOM 529 O O . CYS A 1 68 ? 2.118 2.089 -12.940 1.00 94.44 68 CYS A O 1
ATOM 531 N N . VAL A 1 69 ? 3.403 1.469 -11.206 1.00 95.12 69 VAL A N 1
ATOM 532 C CA . VAL A 1 69 ? 2.842 0.105 -11.121 1.00 95.12 69 VAL A CA 1
ATOM 533 C C . VAL A 1 69 ? 1.358 0.142 -10.749 1.00 95.12 69 VAL A C 1
ATOM 535 O O . VAL A 1 69 ? 0.546 -0.488 -11.420 1.00 95.12 69 VAL A O 1
ATOM 538 N N . VAL A 1 70 ? 0.972 0.901 -9.721 1.00 92.56 70 VAL A N 1
ATOM 539 C CA . VAL A 1 70 ? -0.439 1.016 -9.307 1.00 92.56 70 VAL A CA 1
ATOM 540 C C . VAL A 1 70 ? -1.291 1.638 -10.409 1.00 92.56 70 VAL A C 1
ATOM 542 O O . VAL A 1 70 ? -2.353 1.117 -10.747 1.00 92.56 70 VAL A O 1
ATOM 545 N N . ARG A 1 71 ? -0.824 2.727 -11.022 1.00 91.88 71 ARG A N 1
ATOM 546 C CA . ARG A 1 71 ? -1.520 3.351 -12.150 1.00 91.88 71 ARG A CA 1
ATOM 547 C C . ARG A 1 71 ? -1.648 2.391 -13.325 1.00 91.88 71 ARG A C 1
ATOM 549 O O . ARG A 1 71 ? -2.710 2.334 -13.930 1.00 91.88 71 ARG A O 1
ATOM 556 N N . TYR A 1 72 ? -0.628 1.578 -13.602 1.00 94.75 72 TYR A N 1
ATOM 557 C CA . TYR A 1 72 ? -0.726 0.526 -14.609 1.00 94.75 72 TYR A CA 1
ATOM 558 C C . TYR A 1 72 ? -1.851 -0.467 -14.290 1.00 94.75 72 TYR A C 1
ATOM 560 O O . TYR A 1 72 ? -2.630 -0.798 -15.176 1.00 94.75 72 TYR A O 1
ATOM 568 N N . VAL A 1 73 ? -2.004 -0.886 -13.031 1.00 92.25 73 VAL A N 1
ATOM 569 C CA . VAL A 1 73 ? -3.120 -1.754 -12.612 1.00 92.25 73 VAL A CA 1
ATOM 570 C C . VAL A 1 73 ? -4.483 -1.082 -12.830 1.00 92.25 73 VAL A C 1
ATOM 572 O O . VAL A 1 73 ? -5.432 -1.743 -13.250 1.00 92.25 73 VAL A O 1
ATOM 575 N N . ARG A 1 74 ? -4.594 0.225 -12.571 1.00 89.81 74 ARG A N 1
ATOM 576 C CA . ARG A 1 74 ? -5.850 0.986 -12.696 1.00 89.81 74 ARG A CA 1
ATOM 577 C C . ARG A 1 74 ? -6.231 1.302 -14.140 1.00 89.81 74 ARG A C 1
ATOM 579 O O . ARG A 1 74 ? -7.387 1.160 -14.528 1.00 89.81 74 ARG A O 1
ATOM 586 N N . GLU A 1 75 ? -5.264 1.787 -14.906 1.00 91.50 75 GLU A N 1
ATOM 587 C CA . GLU A 1 75 ? -5.459 2.386 -16.228 1.00 91.50 75 GLU A CA 1
ATOM 588 C C . GLU A 1 75 ? -5.197 1.364 -17.348 1.00 91.50 75 GLU A C 1
ATOM 590 O O . GLU A 1 75 ? -5.727 1.494 -18.451 1.00 91.50 75 GLU A O 1
ATOM 595 N N . ASN A 1 76 ? -4.429 0.307 -17.053 1.00 92.12 76 ASN A N 1
ATOM 596 C CA . ASN A 1 76 ? -3.993 -0.723 -17.997 1.00 92.12 76 ASN A CA 1
ATOM 597 C C . ASN A 1 76 ? -3.280 -0.143 -19.235 1.00 92.12 76 ASN A C 1
ATOM 599 O O . ASN A 1 76 ? -3.437 -0.635 -20.356 1.00 92.12 76 ASN A O 1
ATOM 603 N N . GLU A 1 77 ? -2.502 0.926 -19.037 1.00 94.69 77 GLU A N 1
ATOM 604 C CA . GLU A 1 77 ? -1.719 1.587 -20.085 1.00 94.69 77 GLU A CA 1
ATOM 605 C C . GLU A 1 77 ? -0.272 1.062 -20.101 1.00 94.69 77 GLU A C 1
ATOM 607 O O . GLU A 1 77 ? 0.478 1.332 -19.163 1.00 94.69 77 GLU A O 1
ATOM 612 N N . PRO A 1 78 ? 0.173 0.344 -21.154 1.00 95.50 78 PRO A N 1
ATOM 613 C CA . PRO A 1 78 ? 1.505 -0.272 -21.200 1.00 95.50 78 PRO A CA 1
ATOM 614 C C . PRO A 1 78 ? 2.669 0.680 -20.910 1.00 95.50 78 PRO A C 1
ATOM 616 O O . PRO A 1 78 ? 3.651 0.274 -20.288 1.00 95.50 78 PRO A O 1
ATOM 619 N N . ASP A 1 79 ? 2.551 1.944 -21.319 1.00 95.25 79 ASP A N 1
ATOM 620 C CA . ASP A 1 79 ? 3.586 2.961 -21.119 1.00 95.25 79 ASP A CA 1
ATOM 621 C C . ASP A 1 79 ? 3.904 3.172 -19.628 1.00 95.25 79 ASP A C 1
ATOM 623 O O . ASP A 1 79 ? 5.059 3.410 -19.281 1.00 95.25 79 ASP A O 1
ATOM 627 N N . LEU A 1 80 ? 2.930 2.983 -18.728 1.00 95.88 80 LEU A N 1
ATOM 628 C CA . LEU A 1 80 ? 3.140 3.059 -17.277 1.00 95.88 80 LEU A CA 1
ATOM 629 C C . LEU A 1 80 ? 4.006 1.910 -16.753 1.00 95.88 80 LEU A C 1
ATOM 631 O O . LEU A 1 80 ? 4.856 2.121 -15.888 1.00 95.88 80 LEU A O 1
ATOM 635 N N . ALA A 1 81 ? 3.849 0.702 -17.301 1.00 97.00 81 ALA A N 1
ATOM 636 C CA . ALA A 1 81 ? 4.704 -0.429 -16.952 1.00 97.00 81 ALA A CA 1
ATOM 637 C C . ALA A 1 81 ? 6.147 -0.197 -17.429 1.00 97.00 81 ALA A C 1
ATOM 639 O O . ALA A 1 81 ? 7.094 -0.430 -16.679 1.00 97.00 81 ALA A O 1
ATOM 640 N N . HIS A 1 82 ? 6.321 0.325 -18.647 1.00 96.69 82 HIS A N 1
ATOM 641 C CA . HIS A 1 82 ? 7.634 0.717 -19.163 1.00 96.69 82 HIS A CA 1
ATOM 642 C C . HIS A 1 82 ? 8.270 1.834 -18.318 1.00 96.69 82 HIS A C 1
ATOM 644 O O . HIS A 1 82 ? 9.444 1.740 -17.958 1.00 96.69 82 HIS A O 1
ATOM 650 N N . ARG A 1 83 ? 7.484 2.841 -17.921 1.00 95.88 83 ARG A N 1
ATOM 651 C CA . ARG A 1 83 ? 7.923 3.934 -17.043 1.00 95.88 83 ARG A CA 1
ATOM 652 C C . ARG A 1 83 ? 8.354 3.430 -15.668 1.00 95.88 83 ARG A C 1
ATOM 654 O O . ARG A 1 83 ? 9.411 3.821 -15.184 1.00 95.88 83 ARG A O 1
ATOM 661 N N . ALA A 1 84 ? 7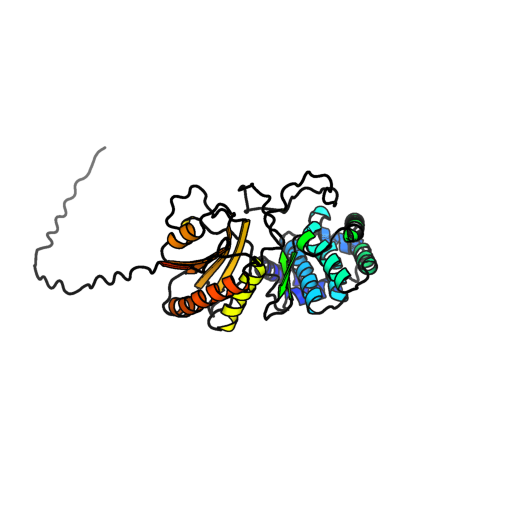.604 2.504 -15.071 1.00 96.94 84 ALA A N 1
ATOM 662 C CA . ALA A 1 84 ? 7.996 1.867 -13.816 1.00 96.94 84 ALA A CA 1
ATOM 663 C C . ALA A 1 84 ? 9.357 1.156 -13.941 1.00 96.94 84 ALA A C 1
ATOM 665 O O . ALA A 1 84 ? 10.217 1.327 -13.079 1.00 96.94 84 ALA A O 1
ATOM 666 N N . VAL A 1 85 ? 9.597 0.411 -15.030 1.00 96.88 85 VAL A N 1
ATOM 667 C CA . VAL A 1 85 ? 10.902 -0.235 -15.283 1.00 96.88 85 VAL A CA 1
ATOM 668 C C . VAL A 1 85 ? 12.024 0.792 -15.426 1.00 96.88 85 VAL A C 1
ATOM 670 O O . VAL A 1 85 ? 13.085 0.606 -14.828 1.00 96.88 85 VAL A O 1
ATOM 673 N N . ALA A 1 86 ? 11.793 1.868 -16.183 1.00 95.06 86 ALA A N 1
ATOM 674 C CA . ALA A 1 86 ? 12.751 2.959 -16.333 1.00 95.06 86 ALA A CA 1
ATOM 675 C C . ALA A 1 86 ? 13.118 3.568 -14.971 1.00 95.06 86 ALA A C 1
ATOM 677 O O . ALA A 1 86 ? 14.298 3.686 -14.652 1.00 95.06 86 ALA A O 1
ATOM 678 N N . LEU A 1 87 ? 12.129 3.852 -14.119 1.00 95.31 87 LEU A N 1
ATOM 679 C CA . LEU A 1 87 ? 12.349 4.393 -12.775 1.00 95.31 87 LEU A CA 1
ATOM 680 C C . LEU A 1 87 ? 13.063 3.394 -11.847 1.00 95.31 87 LEU A C 1
ATOM 682 O O . LEU A 1 87 ? 14.012 3.771 -11.163 1.00 95.31 87 LEU A O 1
ATOM 686 N N . PHE A 1 88 ? 12.715 2.102 -11.862 1.00 95.56 88 PHE A N 1
ATOM 687 C CA . PHE A 1 88 ? 13.466 1.092 -11.098 1.00 95.56 88 PHE A CA 1
ATOM 688 C C . PHE A 1 88 ? 14.933 0.991 -11.542 1.00 95.56 88 PHE A C 1
ATOM 690 O O . PHE A 1 88 ? 15.817 0.744 -10.718 1.00 95.56 88 PHE A O 1
ATOM 697 N N . ALA A 1 89 ? 15.218 1.217 -12.826 1.00 93.88 89 ALA A N 1
ATOM 698 C CA . ALA A 1 89 ? 16.578 1.227 -13.358 1.00 93.88 89 ALA A CA 1
ATOM 699 C C . ALA A 1 89 ? 17.416 2.429 -12.878 1.00 93.88 89 ALA A C 1
ATOM 701 O O . ALA A 1 89 ? 18.653 2.379 -12.934 1.00 93.88 89 ALA A O 1
ATOM 702 N N . LEU A 1 90 ? 16.763 3.478 -12.360 1.00 92.50 90 LEU A N 1
ATOM 703 C CA . LEU A 1 90 ? 17.404 4.677 -11.822 1.00 92.50 90 LEU A CA 1
ATOM 704 C C . LEU A 1 90 ? 17.987 4.508 -10.414 1.00 92.50 90 LEU A C 1
ATOM 706 O O . LEU A 1 90 ? 18.702 5.393 -9.944 1.00 92.50 90 LEU A O 1
ATOM 710 N N . TYR A 1 91 ? 17.763 3.376 -9.741 1.00 90.62 91 TYR A N 1
ATOM 711 C CA . TYR A 1 91 ? 18.386 3.146 -8.439 1.00 90.62 91 TYR A CA 1
ATOM 712 C C . TYR A 1 91 ? 19.917 3.148 -8.576 1.00 90.62 91 TYR A C 1
ATOM 714 O O . TYR A 1 91 ? 20.454 2.497 -9.479 1.00 90.62 91 TYR A O 1
ATOM 722 N N . PRO A 1 92 ? 20.656 3.780 -7.642 1.00 85.69 92 PRO A N 1
ATOM 723 C CA . PRO A 1 92 ? 22.117 3.838 -7.714 1.00 85.69 92 PRO A CA 1
ATOM 724 C C . PRO A 1 92 ? 22.787 2.461 -7.659 1.00 85.69 92 PRO A C 1
ATOM 726 O O . PRO A 1 92 ? 23.940 2.299 -8.056 1.00 85.69 92 PRO A O 1
ATOM 729 N N . ARG A 1 93 ? 22.099 1.461 -7.093 1.00 83.69 93 ARG A N 1
ATOM 730 C CA . ARG A 1 93 ? 22.602 0.095 -6.946 1.00 83.69 93 ARG A CA 1
ATOM 731 C C . ARG A 1 93 ? 21.506 -0.908 -7.268 1.00 83.69 93 ARG A C 1
ATOM 733 O O . ARG A 1 93 ? 20.447 -0.902 -6.650 1.00 83.69 93 ARG A O 1
ATOM 740 N N . ALA A 1 94 ? 21.821 -1.892 -8.106 1.00 82.44 94 ALA A N 1
ATOM 741 C CA . ALA A 1 94 ? 20.902 -2.994 -8.385 1.00 82.44 94 ALA A CA 1
ATOM 742 C C . ALA A 1 94 ? 20.500 -3.786 -7.122 1.00 82.44 94 ALA A C 1
ATOM 744 O O . ALA A 1 94 ? 19.475 -4.452 -7.116 1.00 82.44 94 ALA A O 1
ATOM 745 N N . THR A 1 95 ? 21.273 -3.741 -6.033 1.00 78.44 95 THR A N 1
ATOM 746 C CA . THR A 1 95 ? 20.934 -4.436 -4.777 1.00 78.44 95 THR A CA 1
ATOM 747 C C . THR A 1 95 ? 19.873 -3.737 -3.935 1.00 78.44 95 THR A C 1
ATOM 749 O O . THR A 1 95 ? 19.376 -4.361 -3.006 1.00 78.44 95 THR A O 1
ATOM 752 N N . THR A 1 96 ? 19.578 -2.463 -4.199 1.00 82.06 96 THR A N 1
ATOM 753 C CA . THR A 1 96 ? 18.607 -1.669 -3.425 1.00 82.06 96 THR A CA 1
ATOM 754 C C . THR A 1 96 ? 17.249 -1.557 -4.110 1.00 82.06 96 THR A C 1
ATOM 756 O O . THR A 1 96 ? 16.320 -1.035 -3.513 1.00 82.06 96 THR A O 1
ATOM 759 N N . VAL A 1 97 ? 17.129 -2.053 -5.342 1.00 87.25 97 VAL A N 1
ATOM 760 C CA . VAL A 1 97 ? 15.850 -2.164 -6.051 1.00 87.25 97 VAL A CA 1
ATOM 761 C C . VAL A 1 97 ? 14.960 -3.199 -5.337 1.00 87.25 97 VAL A C 1
ATOM 763 O O . VAL A 1 97 ? 15.468 -4.275 -4.989 1.00 87.25 97 VAL A O 1
ATOM 766 N N . PRO A 1 98 ? 13.653 -2.932 -5.156 1.00 87.12 98 PRO A N 1
ATOM 767 C CA . PRO A 1 98 ? 12.695 -3.853 -4.537 1.00 87.12 98 PRO A CA 1
ATOM 768 C C . PRO A 1 98 ? 12.321 -5.008 -5.487 1.00 87.12 98 PRO A C 1
ATOM 770 O O . PRO A 1 98 ? 11.204 -5.109 -5.991 1.00 87.12 98 PRO A O 1
ATOM 773 N N . TRP A 1 99 ? 13.289 -5.885 -5.774 1.00 87.06 99 TRP A N 1
ATOM 774 C CA . TRP A 1 99 ? 13.121 -6.984 -6.733 1.00 87.06 99 TRP A CA 1
ATOM 775 C C . TRP A 1 99 ? 12.045 -7.981 -6.319 1.00 87.06 99 TRP A C 1
ATOM 777 O O . TRP A 1 99 ? 11.278 -8.437 -7.162 1.00 87.06 99 TRP A O 1
ATOM 787 N N . GLU A 1 100 ? 12.034 -8.342 -5.039 1.00 82.25 100 GLU A N 1
ATOM 788 C CA . GLU A 1 100 ? 11.213 -9.437 -4.521 1.00 82.25 100 GLU A CA 1
ATOM 789 C C . GLU A 1 100 ? 9.738 -9.062 -4.389 1.00 82.25 100 GLU A C 1
ATOM 791 O O . GLU A 1 100 ? 8.897 -9.951 -4.450 1.00 82.25 100 GLU A O 1
ATOM 796 N N . THR A 1 101 ? 9.438 -7.765 -4.290 1.00 85.38 101 THR A N 1
ATOM 797 C CA . THR A 1 101 ? 8.075 -7.256 -4.153 1.00 85.38 101 THR A CA 1
ATOM 798 C C . THR A 1 101 ? 7.641 -6.516 -5.408 1.00 85.38 101 THR A C 1
ATOM 800 O O . THR A 1 101 ? 7.005 -7.093 -6.285 1.00 85.38 101 THR A O 1
ATOM 803 N N . TRP A 1 102 ? 8.051 -5.264 -5.573 1.00 92.75 102 TRP A N 1
ATOM 804 C CA . TRP A 1 102 ? 7.491 -4.385 -6.598 1.00 92.75 102 TRP A CA 1
ATOM 805 C C . TRP A 1 102 ? 7.913 -4.694 -8.038 1.00 92.75 102 TRP A C 1
ATOM 807 O O . TRP A 1 102 ? 7.077 -4.591 -8.934 1.00 92.75 102 TRP A O 1
ATOM 817 N N . VAL A 1 103 ? 9.158 -5.115 -8.302 1.00 94.56 103 VAL A N 1
ATOM 818 C CA . VAL A 1 103 ? 9.563 -5.436 -9.689 1.00 94.56 103 VAL A CA 1
ATOM 819 C C . VAL A 1 103 ? 8.919 -6.734 -10.170 1.00 94.56 103 VAL A C 1
ATOM 821 O O . VAL A 1 103 ? 8.360 -6.780 -11.266 1.00 94.56 103 VAL A O 1
ATOM 824 N N . LYS A 1 104 ? 8.967 -7.801 -9.363 1.00 93.25 104 LYS A N 1
ATOM 825 C CA . LYS A 1 104 ? 8.251 -9.041 -9.696 1.00 93.25 104 LYS A CA 1
ATOM 826 C C . LYS A 1 104 ? 6.738 -8.832 -9.678 1.00 93.25 104 LYS A C 1
ATOM 828 O O . LYS A 1 104 ? 6.064 -9.363 -10.551 1.00 93.25 104 LYS A O 1
ATOM 833 N N . GLY A 1 105 ? 6.226 -8.008 -8.768 1.00 92.88 105 GLY A N 1
ATOM 834 C CA . GLY A 1 105 ? 4.842 -7.543 -8.736 1.00 92.88 105 GLY A CA 1
ATOM 835 C C . GLY A 1 105 ? 4.404 -6.935 -10.056 1.00 92.88 105 GLY A C 1
ATOM 836 O O . GLY A 1 105 ? 3.457 -7.431 -10.660 1.00 92.88 105 GLY A O 1
ATOM 837 N N . LEU A 1 106 ? 5.149 -5.942 -10.554 1.00 96.94 106 LEU A N 1
ATOM 838 C CA . LEU A 1 106 ? 4.943 -5.343 -11.874 1.00 96.94 106 LEU A CA 1
ATOM 839 C C . LEU A 1 106 ? 4.911 -6.405 -12.976 1.00 96.94 106 LEU A C 1
ATOM 841 O O . LEU A 1 106 ? 4.034 -6.387 -13.833 1.00 96.94 106 LEU A O 1
ATOM 845 N N . LEU A 1 107 ? 5.855 -7.341 -12.960 1.00 96.25 107 LEU A N 1
ATOM 846 C CA . LEU A 1 107 ? 5.912 -8.404 -13.955 1.00 96.25 107 LEU A CA 1
ATOM 847 C C . LEU A 1 107 ? 4.707 -9.366 -13.874 1.00 96.25 107 LEU A C 1
ATOM 849 O O . LEU A 1 107 ? 4.235 -9.827 -14.914 1.00 96.25 107 LEU A O 1
ATOM 853 N N . VAL A 1 108 ? 4.183 -9.640 -12.674 1.00 94.69 108 VAL A N 1
ATOM 854 C CA . VAL A 1 108 ? 2.952 -10.421 -12.463 1.00 94.69 108 VAL A CA 1
ATOM 855 C C . VAL A 1 108 ? 1.741 -9.676 -13.023 1.00 94.69 108 VAL A C 1
ATOM 857 O O . VAL A 1 108 ? 1.037 -10.238 -13.861 1.00 94.69 108 VAL A O 1
ATOM 860 N N . VAL A 1 109 ? 1.529 -8.402 -12.661 1.00 94.88 109 VAL A N 1
ATOM 861 C CA . VAL A 1 109 ? 0.392 -7.629 -13.206 1.00 94.88 109 VAL A CA 1
ATOM 862 C C . VAL A 1 109 ? 0.515 -7.414 -14.713 1.00 94.88 109 VAL A C 1
ATOM 864 O O . VAL A 1 109 ? -0.482 -7.487 -15.427 1.00 94.88 109 VAL A O 1
ATOM 867 N N . ALA A 1 110 ? 1.729 -7.222 -15.235 1.00 95.75 110 ALA A N 1
ATOM 868 C CA . ALA A 1 110 ? 1.984 -7.118 -16.669 1.00 95.75 110 ALA A CA 1
ATOM 869 C C . ALA A 1 110 ? 1.600 -8.405 -17.407 1.00 95.75 110 ALA A C 1
ATOM 871 O O . ALA A 1 110 ? 0.881 -8.350 -18.406 1.00 95.75 110 ALA A O 1
ATOM 872 N N . ARG A 1 111 ? 2.024 -9.565 -16.889 1.00 94.31 111 ARG A N 1
ATOM 873 C CA . ARG A 1 111 ? 1.659 -10.881 -17.424 1.00 94.31 111 ARG A CA 1
ATOM 874 C C . ARG A 1 111 ? 0.145 -11.077 -17.430 1.00 94.31 111 ARG A C 1
ATOM 876 O O . ARG A 1 111 ? -0.400 -11.505 -18.446 1.00 94.31 111 ARG A O 1
ATOM 883 N N . ASP A 1 112 ? -0.521 -10.764 -16.324 1.00 92.56 112 ASP A N 1
ATOM 884 C CA . ASP A 1 112 ? -1.959 -10.997 -16.162 1.00 92.56 112 ASP A CA 1
ATOM 885 C C . ASP A 1 112 ? -2.794 -10.070 -17.070 1.00 92.56 112 ASP A C 1
ATOM 887 O O . ASP A 1 112 ? -3.832 -10.478 -17.594 1.00 92.56 112 ASP A O 1
ATOM 891 N N . ALA A 1 113 ? -2.289 -8.868 -17.356 1.00 93.19 113 ALA A N 1
ATOM 892 C CA . ALA A 1 113 ? -2.836 -7.940 -18.348 1.00 93.19 113 ALA A CA 1
ATOM 893 C C . ALA A 1 113 ? -2.475 -8.286 -19.812 1.00 93.19 113 ALA A C 1
ATOM 895 O O . ALA A 1 113 ? -3.013 -7.687 -20.747 1.00 93.19 113 ALA A O 1
ATOM 896 N N . GLY A 1 114 ? -1.586 -9.261 -20.039 1.00 93.69 114 GLY A N 1
ATOM 897 C CA . GLY A 1 114 ? -1.167 -9.709 -21.370 1.00 93.69 114 GLY A CA 1
ATOM 898 C C . GLY A 1 114 ? -0.071 -8.865 -22.033 1.00 93.69 114 GLY A C 1
ATOM 899 O O . GLY A 1 114 ? 0.095 -8.947 -23.253 1.00 93.69 114 GLY A O 1
ATOM 900 N N . LEU A 1 115 ? 0.674 -8.067 -21.263 1.00 95.06 115 LEU A N 1
ATOM 901 C CA . LEU A 1 115 ? 1.831 -7.314 -21.749 1.00 95.06 115 LEU A CA 1
ATOM 902 C C . LEU A 1 115 ? 3.036 -8.245 -21.973 1.00 95.06 115 LEU A C 1
ATOM 904 O O . LEU A 1 115 ? 3.314 -9.141 -21.175 1.00 95.06 115 LEU A O 1
ATOM 908 N N . ASP A 1 116 ? 3.766 -8.036 -23.072 1.00 92.19 116 ASP A N 1
ATOM 909 C CA . ASP A 1 116 ? 4.948 -8.837 -23.399 1.00 92.19 116 ASP A CA 1
ATOM 910 C C . ASP A 1 116 ? 6.119 -8.479 -22.478 1.00 92.19 116 ASP A C 1
ATOM 912 O O . ASP A 1 116 ? 6.734 -7.424 -22.599 1.00 92.19 116 ASP A O 1
ATOM 916 N N . ALA A 1 117 ? 6.496 -9.392 -21.587 1.00 90.81 117 ALA A N 1
ATOM 917 C CA . ALA A 1 117 ? 7.618 -9.171 -20.680 1.00 90.81 117 ALA A CA 1
ATOM 918 C C . ALA A 1 117 ? 8.969 -8.990 -21.410 1.00 90.81 117 ALA A C 1
ATOM 920 O O . ALA A 1 117 ? 9.922 -8.469 -20.827 1.00 90.81 117 ALA A O 1
ATOM 921 N N . THR A 1 118 ? 9.075 -9.393 -22.684 1.00 94.00 118 THR A N 1
ATOM 922 C CA . THR A 1 118 ? 10.248 -9.081 -23.513 1.00 94.00 118 THR A CA 1
ATOM 923 C C . THR A 1 118 ? 10.383 -7.585 -23.769 1.00 94.00 118 THR A C 1
ATOM 925 O O . THR A 1 118 ? 11.503 -7.083 -23.699 1.00 94.00 118 THR A O 1
ATOM 928 N N . SER A 1 119 ? 9.282 -6.861 -23.998 1.00 95.94 119 SER A N 1
ATOM 929 C CA . SER A 1 119 ? 9.347 -5.412 -24.224 1.00 95.94 119 SER A CA 1
ATOM 930 C C . SER A 1 119 ? 9.822 -4.680 -22.967 1.00 95.94 119 SER A C 1
ATOM 932 O O . SER A 1 119 ? 10.640 -3.768 -23.050 1.00 95.94 119 SER A O 1
ATOM 934 N N . LEU A 1 120 ? 9.393 -5.128 -21.784 1.00 96.56 120 LEU A N 1
ATOM 935 C CA . LEU A 1 120 ? 9.872 -4.585 -20.511 1.00 96.56 120 LEU A CA 1
ATOM 936 C C . LEU A 1 120 ? 11.373 -4.846 -20.298 1.00 96.56 120 LEU A C 1
ATOM 938 O O . LEU A 1 120 ? 12.089 -3.980 -19.799 1.00 96.56 120 LEU A O 1
ATOM 942 N N . LEU A 1 121 ? 11.882 -6.011 -20.718 1.00 95.94 121 LEU A N 1
ATOM 943 C CA . LEU A 1 121 ? 13.319 -6.305 -20.669 1.00 95.94 121 LEU A CA 1
ATOM 944 C C . LEU A 1 121 ? 14.132 -5.416 -21.623 1.00 95.94 121 LEU A C 1
ATOM 946 O O . LEU A 1 121 ? 15.277 -5.083 -21.315 1.00 95.94 121 LEU A O 1
ATOM 950 N N . GLU A 1 122 ? 13.580 -5.039 -22.777 1.00 95.19 122 GLU A N 1
ATOM 951 C CA . GLU A 1 122 ? 14.227 -4.076 -23.675 1.00 95.19 122 GLU A CA 1
ATOM 952 C C . GLU A 1 122 ? 14.389 -2.717 -22.985 1.00 95.19 122 GLU A C 1
ATOM 954 O O . GLU A 1 122 ? 15.505 -2.200 -22.949 1.00 95.19 122 GLU A O 1
ATOM 959 N N . THR A 1 123 ? 13.348 -2.220 -22.311 1.00 94.25 123 THR A N 1
ATOM 960 C CA . THR A 1 123 ? 13.435 -1.002 -21.485 1.00 94.25 123 THR A CA 1
ATOM 961 C C . THR A 1 123 ? 14.446 -1.147 -20.348 1.00 94.25 123 THR A C 1
ATOM 963 O O . THR A 1 123 ? 15.263 -0.256 -20.131 1.00 94.25 123 THR A O 1
ATOM 966 N N . ALA A 1 124 ? 14.475 -2.291 -19.656 1.00 94.12 124 ALA A N 1
ATOM 967 C CA . ALA A 1 124 ? 15.458 -2.543 -18.602 1.00 94.12 124 ALA A CA 1
ATOM 968 C C . ALA A 1 124 ? 16.910 -2.509 -19.118 1.00 94.12 124 ALA A C 1
ATOM 970 O O . ALA A 1 124 ? 17.811 -2.099 -18.390 1.00 94.12 124 ALA A O 1
ATOM 971 N N . ARG A 1 125 ? 17.151 -2.938 -20.365 1.00 92.69 125 ARG A N 1
ATOM 972 C CA . ARG A 1 125 ? 18.474 -2.893 -21.018 1.00 92.69 125 ARG A CA 1
ATOM 973 C C . ARG A 1 125 ? 18.849 -1.502 -21.516 1.00 92.69 125 ARG A C 1
ATOM 975 O O . ARG A 1 125 ? 20.036 -1.210 -21.616 1.00 92.69 125 ARG A O 1
ATOM 982 N N . GLU A 1 126 ? 17.858 -0.696 -21.868 1.00 90.19 126 GLU A N 1
ATOM 983 C CA . GLU A 1 126 ? 18.038 0.683 -22.314 1.00 90.19 126 GLU A CA 1
ATOM 984 C C . GLU A 1 126 ? 18.369 1.615 -21.145 1.00 90.19 126 GLU A C 1
ATOM 986 O O . GLU A 1 126 ? 19.337 2.371 -21.215 1.00 90.19 126 GLU A O 1
ATOM 991 N N . TRP A 1 127 ? 17.619 1.503 -20.048 1.00 90.44 127 TRP A N 1
ATOM 992 C CA . TRP A 1 127 ? 17.732 2.393 -18.889 1.00 90.44 127 TRP A CA 1
ATOM 993 C C . TRP A 1 127 ? 18.700 1.887 -17.817 1.00 90.44 127 TRP A C 1
ATOM 995 O O . TRP A 1 127 ? 19.356 2.666 -17.121 1.00 90.44 127 TRP A O 1
ATOM 1005 N N . GLY A 1 128 ? 18.780 0.568 -17.655 1.00 88.62 128 GLY A N 1
ATOM 1006 C CA . GLY A 1 128 ? 19.584 -0.071 -16.624 1.00 88.62 128 GLY A CA 1
ATOM 1007 C C . GLY A 1 128 ? 21.055 -0.193 -16.991 1.00 88.62 128 GLY A C 1
ATOM 1008 O O . GLY A 1 128 ? 21.460 -0.185 -18.151 1.00 88.62 128 GLY A O 1
ATOM 1009 N N . ASP A 1 129 ? 21.888 -0.381 -15.967 1.00 89.69 129 ASP A N 1
ATOM 1010 C CA . ASP A 1 129 ? 23.208 -0.961 -16.200 1.00 89.69 129 ASP A CA 1
ATOM 1011 C C . ASP A 1 129 ? 23.101 -2.472 -16.487 1.00 89.69 129 ASP A C 1
ATOM 1013 O O . ASP A 1 129 ? 22.037 -3.091 -16.391 1.00 89.69 129 ASP A O 1
ATOM 1017 N N . SER A 1 130 ? 24.233 -3.095 -16.818 1.00 90.12 130 SER A N 1
ATOM 1018 C CA . SER A 1 130 ? 24.277 -4.532 -17.096 1.00 90.12 130 SER A CA 1
ATOM 1019 C C . SER A 1 130 ? 23.787 -5.395 -15.929 1.00 90.12 130 SER A C 1
ATOM 1021 O O . SER A 1 130 ? 23.218 -6.454 -16.169 1.00 90.12 130 SER A O 1
ATOM 1023 N N . ALA A 1 131 ? 24.010 -4.968 -14.681 1.00 90.25 131 ALA A N 1
ATOM 1024 C CA . ALA A 1 131 ? 23.626 -5.735 -13.499 1.00 90.25 131 ALA A CA 1
ATOM 1025 C C . ALA A 1 131 ? 22.115 -5.651 -13.238 1.00 90.25 131 ALA A C 1
ATOM 1027 O O . ALA A 1 131 ? 21.502 -6.651 -12.863 1.00 90.25 131 ALA A O 1
ATOM 1028 N N . PHE A 1 132 ? 21.507 -4.485 -13.463 1.00 92.25 132 PHE A N 1
ATOM 1029 C CA . PHE A 1 132 ? 20.060 -4.308 -13.441 1.00 92.25 132 PHE A CA 1
ATOM 1030 C C . PHE A 1 132 ? 19.395 -5.151 -14.531 1.00 92.25 132 PHE A C 1
ATOM 1032 O O . PHE A 1 132 ? 18.502 -5.936 -14.226 1.00 92.25 132 PHE A O 1
ATOM 1039 N N . ALA A 1 133 ? 19.871 -5.057 -15.777 1.00 93.94 133 ALA A N 1
ATOM 1040 C CA . ALA A 1 133 ? 19.312 -5.813 -16.895 1.00 93.94 133 ALA A CA 1
ATOM 1041 C C . ALA A 1 133 ? 19.422 -7.337 -16.695 1.00 93.94 133 ALA A C 1
ATOM 1043 O O . ALA A 1 133 ? 18.463 -8.061 -16.958 1.00 93.94 133 ALA A O 1
ATOM 1044 N N . GLU A 1 134 ? 20.561 -7.826 -16.191 1.00 93.75 134 GLU A N 1
ATOM 1045 C CA . GLU A 1 134 ? 20.754 -9.244 -15.856 1.00 93.75 134 GLU A CA 1
ATOM 1046 C C . GLU A 1 134 ? 19.780 -9.702 -14.762 1.00 93.75 134 GLU A C 1
ATOM 1048 O O . GLU A 1 134 ? 19.141 -10.745 -14.893 1.00 93.75 134 GLU A O 1
ATOM 1053 N N . ARG A 1 135 ? 19.603 -8.908 -13.697 1.00 93.62 135 ARG A N 1
ATOM 1054 C CA . ARG A 1 135 ? 18.626 -9.220 -12.643 1.00 93.62 135 ARG A CA 1
ATOM 1055 C C . ARG A 1 135 ? 17.185 -9.169 -13.134 1.00 93.62 135 ARG A C 1
ATOM 1057 O O . ARG A 1 135 ? 16.394 -10.017 -12.732 1.00 93.62 135 ARG A O 1
ATOM 1064 N N . PHE A 1 136 ? 16.851 -8.223 -14.004 1.00 95.31 136 PHE A N 1
ATOM 1065 C CA . PHE A 1 136 ? 15.522 -8.129 -14.597 1.00 95.31 136 PHE A CA 1
ATOM 1066 C C . PHE A 1 136 ? 15.208 -9.356 -15.455 1.00 95.31 136 PHE A C 1
ATOM 1068 O O . PHE A 1 136 ? 14.119 -9.915 -15.362 1.00 95.31 136 PHE A O 1
ATOM 1075 N N . GLU A 1 137 ? 16.180 -9.830 -16.237 1.00 94.75 137 GLU A N 1
ATOM 1076 C CA . GLU A 1 137 ? 16.058 -11.071 -17.004 1.00 94.75 137 GLU A CA 1
ATOM 1077 C C . GLU A 1 137 ? 15.815 -12.283 -16.089 1.00 94.75 137 GLU A C 1
ATOM 1079 O O . GLU A 1 137 ? 14.908 -13.071 -16.352 1.00 94.75 137 GLU A O 1
ATOM 1084 N N . ILE A 1 138 ? 16.528 -12.377 -14.961 1.00 91.75 138 ILE A N 1
ATOM 1085 C CA . ILE A 1 138 ? 16.293 -13.418 -13.945 1.00 91.75 138 ILE A CA 1
ATOM 1086 C C . ILE A 1 138 ? 14.883 -13.308 -13.341 1.00 91.75 138 ILE A C 1
ATOM 1088 O O . ILE A 1 138 ? 14.200 -14.321 -13.196 1.00 91.75 138 ILE A O 1
ATOM 1092 N N . ALA A 1 139 ? 14.430 -12.099 -12.991 1.00 90.50 139 ALA A N 1
ATOM 1093 C CA . ALA A 1 139 ? 13.100 -11.874 -12.424 1.00 90.50 139 ALA A CA 1
ATOM 1094 C C . ALA A 1 139 ? 11.986 -12.246 -13.414 1.00 90.50 139 ALA A C 1
ATOM 1096 O O . ALA A 1 139 ? 11.021 -12.905 -13.030 1.00 90.50 139 ALA A O 1
ATOM 1097 N N . ARG A 1 140 ? 12.153 -11.900 -14.697 1.00 93.12 140 ARG A N 1
ATOM 1098 C CA . ARG A 1 140 ? 11.263 -12.316 -15.787 1.00 93.12 140 ARG A CA 1
ATOM 1099 C C . ARG A 1 140 ? 11.202 -13.836 -15.905 1.00 93.12 140 ARG A C 1
ATOM 1101 O O . ARG A 1 140 ? 10.112 -14.393 -15.956 1.00 93.12 140 ARG A O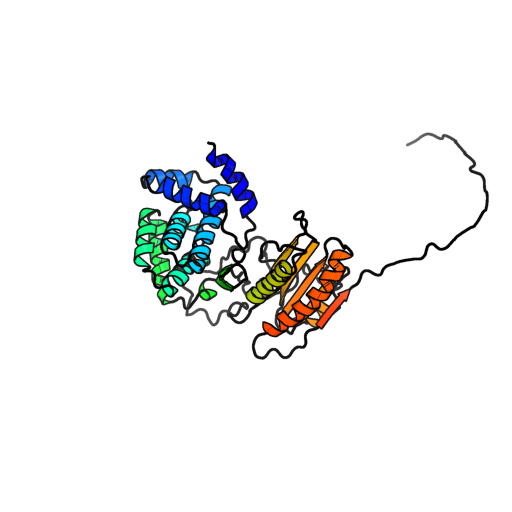 1
ATOM 1108 N N . ASP A 1 141 ? 12.349 -14.507 -15.939 1.00 89.31 141 ASP A N 1
ATOM 1109 C CA . ASP A 1 141 ? 12.408 -15.967 -16.081 1.00 89.31 141 ASP A CA 1
ATOM 1110 C C . ASP A 1 141 ? 11.794 -16.686 -14.866 1.00 89.31 141 ASP A C 1
ATOM 1112 O O . ASP A 1 141 ? 11.253 -17.787 -14.987 1.00 89.31 141 ASP A O 1
ATOM 1116 N N . ALA A 1 142 ? 11.826 -16.057 -13.688 1.00 85.81 142 ALA A N 1
ATOM 1117 C CA . ALA A 1 142 ? 11.181 -16.572 -12.486 1.00 85.81 142 ALA A CA 1
ATOM 1118 C C . ALA A 1 142 ? 9.641 -16.517 -12.538 1.00 85.81 142 ALA A C 1
ATOM 1120 O O . ALA A 1 142 ? 9.005 -17.268 -11.797 1.00 85.81 142 ALA A O 1
ATOM 1121 N N . LEU A 1 143 ? 9.029 -15.710 -13.419 1.00 84.75 143 LEU A N 1
ATOM 1122 C CA . LEU A 1 143 ? 7.565 -15.564 -13.511 1.00 84.75 143 LEU A CA 1
ATOM 1123 C C . LEU A 1 143 ? 6.826 -16.864 -13.801 1.00 84.75 143 LEU A C 1
ATOM 1125 O O . LEU A 1 143 ? 5.676 -17.009 -13.396 1.00 84.75 143 LEU A O 1
ATOM 1129 N N . GLU A 1 144 ? 7.468 -17.819 -14.476 1.00 80.75 144 GLU A N 1
ATOM 1130 C CA . GLU A 1 144 ? 6.880 -19.138 -14.740 1.00 80.75 144 GLU A CA 1
ATOM 1131 C C . GLU A 1 144 ? 6.574 -19.920 -13.451 1.00 80.75 144 GLU A C 1
ATOM 1133 O O . GLU A 1 144 ? 5.820 -20.891 -13.480 1.00 80.75 144 GLU A O 1
ATOM 1138 N N . ARG A 1 145 ? 7.185 -19.527 -12.326 1.00 81.56 145 ARG A N 1
ATOM 1139 C CA . ARG A 1 145 ? 7.057 -20.183 -11.018 1.00 81.56 145 ARG A CA 1
ATOM 1140 C C . ARG A 1 145 ? 6.194 -19.399 -10.032 1.00 81.56 145 ARG A C 1
ATOM 1142 O O . ARG A 1 145 ? 5.914 -19.923 -8.963 1.00 81.56 145 ARG A O 1
ATOM 1149 N N . ILE A 1 146 ? 5.824 -18.168 -10.377 1.00 80.50 146 ILE A N 1
ATOM 1150 C CA . ILE A 1 146 ? 5.044 -17.262 -9.534 1.00 80.50 146 ILE A CA 1
ATOM 1151 C C . ILE A 1 146 ? 3.577 -17.407 -9.939 1.00 80.50 146 ILE A C 1
ATOM 1153 O O . ILE A 1 146 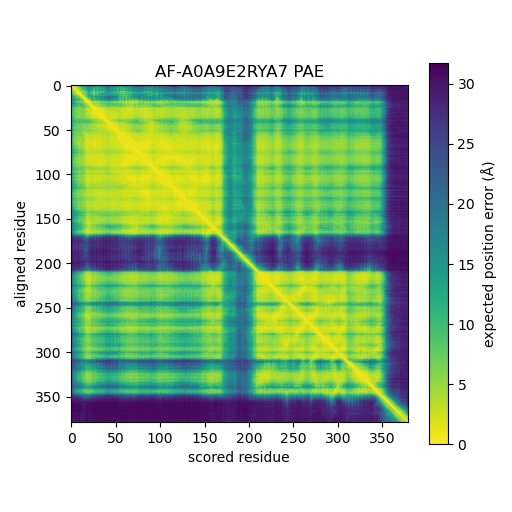? 3.220 -17.150 -11.090 1.00 80.50 146 ILE A O 1
ATOM 1157 N N . ASN A 1 147 ? 2.716 -17.829 -9.019 1.00 79.00 147 ASN A N 1
ATOM 1158 C CA . ASN A 1 147 ? 1.300 -18.061 -9.294 1.00 79.00 147 ASN A CA 1
ATOM 1159 C C . ASN A 1 147 ? 0.494 -16.757 -9.250 1.00 79.00 147 ASN A C 1
ATOM 1161 O O . ASN A 1 147 ? -0.415 -16.587 -10.061 1.00 79.00 147 ASN A O 1
ATOM 1165 N N . GLY A 1 148 ? 0.855 -15.811 -8.380 1.00 80.62 148 GLY A N 1
ATOM 1166 C CA . GLY A 1 148 ? 0.157 -14.529 -8.246 1.00 80.62 148 GLY A CA 1
ATOM 1167 C C . GLY A 1 148 ? 0.896 -13.516 -7.372 1.00 80.62 148 GLY A C 1
ATOM 1168 O O . GLY A 1 148 ? 2.052 -13.722 -7.017 1.00 80.62 148 GLY A O 1
ATOM 1169 N N . LEU A 1 149 ? 0.221 -12.413 -7.032 1.00 84.75 149 LEU A N 1
ATOM 1170 C CA . LEU A 1 149 ? 0.805 -11.302 -6.266 1.00 84.75 149 LEU A CA 1
ATOM 1171 C C . LEU A 1 149 ? 1.201 -11.679 -4.827 1.00 84.75 149 LEU A C 1
ATOM 1173 O O . LEU A 1 149 ? 2.196 -11.171 -4.316 1.00 84.75 149 LEU A O 1
ATOM 1177 N N . ALA A 1 150 ? 0.495 -12.625 -4.204 1.00 76.50 150 ALA A N 1
ATOM 1178 C CA . ALA A 1 150 ? 0.827 -13.095 -2.859 1.00 76.50 150 ALA A CA 1
ATOM 1179 C C . ALA A 1 150 ? 2.229 -13.736 -2.783 1.00 76.50 150 ALA A C 1
ATOM 1181 O O . ALA A 1 150 ? 2.954 -13.518 -1.814 1.00 76.50 150 ALA A O 1
ATOM 1182 N N . ASP A 1 151 ? 2.658 -14.435 -3.843 1.00 77.50 151 ASP A N 1
ATOM 1183 C CA . ASP A 1 151 ? 3.992 -15.057 -3.945 1.00 77.50 151 ASP A CA 1
ATOM 1184 C C . ASP A 1 151 ? 5.133 -14.018 -4.016 1.00 77.50 151 ASP A C 1
ATOM 1186 O O . ASP A 1 151 ? 6.309 -14.374 -3.936 1.00 77.50 151 ASP A O 1
ATOM 1190 N N . VAL A 1 152 ? 4.792 -12.739 -4.205 1.00 80.50 152 VAL A N 1
ATOM 1191 C CA . VAL A 1 152 ? 5.714 -11.591 -4.232 1.00 80.50 152 VAL A CA 1
ATOM 1192 C C . VAL A 1 152 ? 5.337 -10.550 -3.176 1.00 80.50 152 VAL A C 1
ATOM 1194 O O . VAL A 1 152 ? 5.687 -9.382 -3.295 1.00 80.50 152 VAL A O 1
ATOM 1197 N N . HIS A 1 153 ? 4.607 -10.968 -2.140 1.00 79.00 153 HIS A N 1
ATOM 1198 C CA . HIS A 1 153 ? 4.236 -10.129 -0.999 1.00 79.00 153 HIS A CA 1
ATOM 1199 C C . HIS A 1 153 ? 3.511 -8.842 -1.405 1.00 79.00 153 HIS A C 1
ATOM 1201 O O . HIS A 1 153 ? 3.768 -7.773 -0.858 1.00 79.00 153 HIS A O 1
ATOM 1207 N N . LEU A 1 154 ? 2.607 -8.938 -2.379 1.00 82.25 154 LEU A N 1
ATOM 1208 C CA . LEU A 1 154 ? 1.697 -7.861 -2.744 1.00 82.25 154 LEU A CA 1
ATOM 1209 C C . LEU A 1 154 ? 0.255 -8.355 -2.665 1.00 82.25 154 LEU A C 1
ATOM 1211 O O . LEU A 1 154 ? -0.067 -9.465 -3.091 1.00 82.25 154 LEU A O 1
ATOM 1215 N N . ALA A 1 155 ? -0.624 -7.499 -2.162 1.00 81.88 155 ALA A N 1
ATOM 1216 C CA . ALA A 1 155 ? -2.063 -7.680 -2.222 1.00 81.88 155 ALA A CA 1
ATOM 1217 C C . ALA A 1 155 ? -2.652 -6.693 -3.226 1.00 81.88 155 ALA A C 1
ATOM 1219 O O . ALA A 1 155 ? -2.360 -5.498 -3.173 1.00 81.88 155 ALA A O 1
ATOM 1220 N N . LEU A 1 156 ? -3.488 -7.200 -4.132 1.00 86.31 156 LEU A N 1
ATOM 1221 C CA . LEU A 1 156 ? -4.366 -6.362 -4.938 1.00 86.31 156 LEU A CA 1
ATOM 1222 C C . LEU A 1 156 ? -5.585 -6.008 -4.099 1.00 86.31 156 LEU A C 1
ATOM 1224 O O . LEU A 1 156 ? -6.245 -6.895 -3.563 1.00 86.31 156 LEU A O 1
ATOM 1228 N N . THR A 1 157 ? -5.894 -4.725 -4.030 1.00 84.25 157 THR A N 1
ATOM 1229 C CA . THR A 1 157 ? -7.034 -4.208 -3.279 1.00 84.25 157 THR A CA 1
ATOM 1230 C C . THR A 1 157 ? -7.973 -3.462 -4.215 1.00 84.25 157 THR A C 1
ATOM 1232 O O . THR A 1 157 ? -7.607 -3.096 -5.336 1.00 84.25 157 THR A O 1
ATOM 1235 N N . SER A 1 158 ? -9.200 -3.235 -3.761 1.00 82.62 158 SER A N 1
ATOM 1236 C CA . SER A 1 158 ? -10.154 -2.359 -4.431 1.00 82.62 158 SER A CA 1
ATOM 1237 C C . SER A 1 158 ? -10.727 -1.410 -3.394 1.00 82.62 158 SER A C 1
ATOM 1239 O O . SER A 1 158 ? -11.194 -1.870 -2.359 1.00 82.62 158 SER A O 1
ATOM 1241 N N . SER A 1 159 ? -10.706 -0.117 -3.695 1.00 79.75 159 SER A N 1
ATOM 1242 C CA . SER A 1 159 ? -11.349 0.934 -2.904 1.00 79.75 159 SER A CA 1
ATOM 1243 C C . SER A 1 159 ? -12.270 1.776 -3.787 1.00 79.75 159 SER A C 1
ATOM 1245 O O . SER A 1 159 ? -12.308 1.596 -5.013 1.00 79.75 159 SER A O 1
ATOM 1247 N N . GLU A 1 160 ? -12.967 2.746 -3.201 1.00 78.06 160 GLU A N 1
ATOM 1248 C CA . GLU A 1 160 ? -13.684 3.781 -3.963 1.00 78.06 160 GLU A CA 1
ATOM 1249 C C . GLU A 1 160 ? -12.757 4.593 -4.895 1.00 78.06 160 GLU A C 1
ATOM 1251 O O . GLU A 1 160 ? -13.202 5.156 -5.900 1.00 78.06 160 GLU A O 1
ATOM 1256 N N . TYR A 1 161 ? -11.446 4.582 -4.629 1.00 74.00 161 TYR A N 1
ATOM 1257 C CA . TYR A 1 161 ? -10.403 5.215 -5.444 1.00 74.00 161 TYR A CA 1
ATOM 1258 C C . TYR A 1 161 ? -9.887 4.321 -6.589 1.00 74.00 161 TYR A C 1
ATOM 1260 O O . TYR A 1 161 ? -9.026 4.737 -7.371 1.00 74.00 161 TYR A O 1
ATOM 1268 N N . GLY A 1 162 ? -10.424 3.105 -6.719 1.00 81.19 162 GLY A N 1
ATOM 1269 C CA . GLY A 1 162 ? -10.057 2.113 -7.725 1.00 81.19 162 GLY A CA 1
ATOM 1270 C C . GLY A 1 162 ? -9.062 1.059 -7.221 1.00 81.19 162 GLY A C 1
ATOM 1271 O O . GLY A 1 162 ? -8.793 0.964 -6.024 1.00 81.19 162 GLY A O 1
ATOM 1272 N N . PRO A 1 163 ? -8.521 0.225 -8.129 1.00 86.00 163 PRO A N 1
ATOM 1273 C CA . PRO A 1 163 ? -7.560 -0.813 -7.768 1.00 86.00 163 PRO A CA 1
ATOM 1274 C C . PRO A 1 163 ? -6.294 -0.262 -7.101 1.00 86.00 163 PRO A C 1
ATOM 1276 O O . PRO A 1 163 ? -5.697 0.694 -7.595 1.00 86.00 163 PRO A O 1
ATOM 1279 N N . GLY A 1 164 ? -5.858 -0.885 -6.014 1.00 87.00 164 GLY A N 1
ATOM 1280 C CA . GLY A 1 164 ? -4.663 -0.523 -5.257 1.00 87.00 164 GLY A CA 1
ATOM 1281 C C . GLY A 1 164 ? -3.695 -1.689 -5.103 1.00 87.00 164 GLY A C 1
ATOM 1282 O O . GLY A 1 164 ? -4.056 -2.840 -5.347 1.00 87.00 164 GLY A O 1
ATOM 1283 N N . LEU A 1 165 ? -2.461 -1.406 -4.685 1.00 87.38 165 LEU A N 1
ATOM 1284 C CA . LEU A 1 165 ? -1.518 -2.444 -4.261 1.00 87.38 165 LEU A CA 1
ATOM 1285 C C . LEU A 1 165 ? -1.003 -2.126 -2.866 1.00 87.38 165 LEU A C 1
ATOM 1287 O O . LEU A 1 165 ? -0.629 -0.989 -2.606 1.00 87.38 165 LEU A O 1
ATOM 1291 N N . LEU A 1 166 ? -0.925 -3.137 -2.006 1.00 80.94 166 LEU A N 1
ATOM 1292 C CA . LEU A 1 166 ? -0.288 -3.027 -0.698 1.00 80.94 166 LEU A CA 1
ATOM 1293 C C . LEU A 1 166 ? 0.803 -4.092 -0.573 1.00 80.94 166 LEU A C 1
ATOM 1295 O O . LEU A 1 166 ? 0.582 -5.257 -0.903 1.00 80.94 166 LEU A O 1
ATOM 1299 N N . GLU A 1 167 ? 1.986 -3.696 -0.110 1.00 78.31 167 GLU A N 1
ATOM 1300 C CA . GLU A 1 167 ? 3.052 -4.636 0.249 1.00 78.31 167 GLU A CA 1
ATOM 1301 C C . GLU A 1 167 ? 2.620 -5.418 1.493 1.00 78.31 167 GLU A C 1
ATOM 1303 O O . GLU A 1 167 ? 2.049 -4.830 2.400 1.00 78.31 167 GLU A O 1
ATOM 1308 N N . ILE A 1 168 ? 2.836 -6.730 1.543 1.00 71.81 168 ILE A N 1
ATOM 1309 C CA . ILE A 1 168 ? 2.479 -7.584 2.682 1.00 71.81 168 ILE A CA 1
ATOM 1310 C C . ILE A 1 168 ? 3.742 -7.774 3.522 1.00 71.81 168 ILE A C 1
ATOM 1312 O O . ILE A 1 168 ? 4.727 -8.345 3.049 1.00 71.81 168 ILE A O 1
ATOM 1316 N N . ALA A 1 169 ? 3.736 -7.306 4.769 1.00 58.91 169 ALA A N 1
ATOM 1317 C CA . ALA A 1 169 ? 4.843 -7.554 5.678 1.00 58.91 169 ALA A CA 1
ATOM 1318 C C . ALA A 1 169 ? 4.858 -9.037 6.075 1.00 58.91 169 ALA A C 1
ATOM 1320 O O . ALA A 1 169 ? 3.927 -9.544 6.696 1.00 58.91 169 ALA A O 1
ATOM 1321 N N . LEU A 1 170 ? 5.936 -9.746 5.731 1.00 51.06 170 LEU A N 1
ATOM 1322 C CA . LEU A 1 170 ? 6.179 -11.073 6.279 1.00 51.06 170 LEU A CA 1
ATOM 1323 C C . LEU A 1 170 ? 6.712 -10.937 7.707 1.00 51.06 170 LEU A C 1
ATOM 1325 O O . LEU A 1 170 ? 7.877 -10.584 7.896 1.00 51.06 170 LEU A O 1
ATOM 1329 N N . ASN A 1 171 ? 5.901 -11.297 8.698 1.00 41.84 171 ASN A N 1
ATOM 1330 C CA . ASN A 1 171 ? 6.430 -11.772 9.970 1.00 41.84 171 ASN A CA 1
ATOM 1331 C C . ASN A 1 171 ? 6.874 -13.230 9.766 1.00 41.84 171 ASN A C 1
ATOM 1333 O O . ASN A 1 171 ? 6.012 -14.100 9.609 1.00 41.84 171 ASN A O 1
ATOM 1337 N N . PRO A 1 172 ? 8.184 -13.551 9.717 1.00 39.16 172 PRO A N 1
ATOM 1338 C CA . PRO A 1 172 ? 8.595 -14.943 9.809 1.00 39.16 172 PRO A CA 1
ATOM 1339 C C . PRO A 1 172 ? 8.090 -15.478 11.150 1.00 39.16 172 PRO A C 1
ATOM 1341 O O . PRO A 1 172 ? 8.381 -14.897 12.202 1.00 39.16 172 PRO A O 1
ATOM 1344 N N . ALA A 1 173 ? 7.297 -16.548 11.085 1.00 36.84 173 ALA A N 1
ATOM 1345 C CA . ALA A 1 173 ? 6.702 -17.198 12.241 1.00 36.84 173 ALA A CA 1
ATOM 1346 C C . ALA A 1 173 ? 7.748 -17.343 13.365 1.00 36.84 173 ALA A C 1
ATOM 1348 O O . ALA A 1 173 ? 8.816 -17.928 13.179 1.00 36.84 173 ALA A O 1
ATOM 1349 N N . GLY A 1 174 ? 7.474 -16.731 14.520 1.00 37.81 174 GLY A N 1
ATOM 1350 C CA . GLY A 1 174 ? 8.273 -16.904 15.737 1.00 37.81 174 GLY A CA 1
ATOM 1351 C C . GLY A 1 174 ? 9.408 -15.906 16.008 1.00 37.81 174 GLY A C 1
ATOM 1352 O O . GLY A 1 174 ? 10.152 -16.117 16.967 1.00 37.81 174 GLY A O 1
ATOM 1353 N N . SER A 1 175 ? 9.566 -14.813 15.253 1.00 36.28 175 SER A N 1
ATOM 1354 C CA . SER A 1 175 ? 10.549 -13.767 15.592 1.00 36.28 175 SER A CA 1
ATOM 1355 C C . SER A 1 175 ? 9.883 -12.459 16.033 1.00 36.28 175 SER A C 1
ATOM 1357 O O . SER A 1 175 ? 9.756 -11.534 15.239 1.00 36.28 175 SER A O 1
ATOM 1359 N N . MET A 1 176 ? 9.591 -12.323 17.334 1.00 38.34 176 MET A N 1
ATOM 1360 C CA . MET A 1 176 ? 9.232 -11.045 17.996 1.00 38.34 176 MET A CA 1
ATOM 1361 C C . MET A 1 176 ? 10.385 -10.011 18.030 1.00 38.34 176 MET A C 1
ATOM 1363 O O . MET A 1 176 ? 10.404 -9.084 18.836 1.00 38.34 176 MET A O 1
ATOM 1367 N N . ALA A 1 177 ? 11.398 -10.157 17.175 1.00 32.56 177 ALA A N 1
ATOM 1368 C CA . ALA A 1 177 ? 12.534 -9.255 17.118 1.00 32.56 177 ALA A CA 1
ATOM 1369 C C . ALA A 1 177 ? 12.416 -8.295 15.924 1.00 32.56 177 ALA A C 1
ATOM 1371 O O . ALA A 1 177 ? 12.763 -8.645 14.799 1.00 32.56 177 ALA A O 1
ATOM 1372 N N . SER A 1 178 ? 12.077 -7.039 16.236 1.00 33.22 178 SER A N 1
ATOM 1373 C CA . SER A 1 178 ? 12.443 -5.829 15.479 1.00 33.22 178 SER A CA 1
ATOM 1374 C C . SER A 1 178 ? 11.680 -5.542 14.171 1.00 33.22 178 SER A C 1
ATOM 1376 O O . SER A 1 178 ? 12.211 -5.687 13.069 1.00 33.22 178 SER A O 1
ATOM 1378 N N . THR A 1 179 ? 10.512 -4.919 14.300 1.00 39.06 179 THR A N 1
ATOM 1379 C CA . THR A 1 179 ? 9.758 -4.267 13.208 1.00 39.06 179 THR A CA 1
ATOM 1380 C C . THR A 1 179 ? 10.222 -2.837 12.906 1.00 39.06 179 THR A C 1
ATOM 1382 O O . THR A 1 179 ? 9.812 -2.265 11.907 1.00 39.06 179 THR A O 1
ATOM 1385 N N . GLN A 1 180 ? 11.173 -2.267 13.659 1.00 31.39 180 GLN A N 1
ATOM 1386 C CA . GLN A 1 180 ? 11.730 -0.942 13.326 1.00 31.39 180 GLN A CA 1
ATOM 1387 C C . GLN A 1 180 ? 12.664 -0.928 12.103 1.00 31.39 180 GLN A C 1
ATOM 1389 O O . GLN A 1 180 ? 13.130 0.135 11.712 1.00 31.39 180 GLN A O 1
ATOM 1394 N N . ASN A 1 181 ? 12.969 -2.084 11.508 1.00 31.25 181 ASN A N 1
ATOM 1395 C CA . ASN A 1 181 ? 13.716 -2.217 10.253 1.00 31.25 181 ASN A CA 1
ATOM 1396 C C . ASN A 1 181 ? 13.580 -3.650 9.713 1.00 31.25 181 ASN A C 1
ATOM 1398 O O . ASN A 1 181 ? 14.582 -4.292 9.378 1.00 31.25 181 ASN A O 1
ATOM 1402 N N . ALA A 1 182 ? 12.358 -4.180 9.622 1.00 34.16 182 ALA A N 1
ATOM 1403 C CA . ALA A 1 182 ? 12.121 -5.421 8.889 1.00 34.16 182 ALA A CA 1
ATOM 1404 C C . ALA A 1 182 ? 12.214 -5.142 7.377 1.00 34.16 182 ALA A C 1
ATOM 1406 O O . ALA A 1 182 ? 11.261 -5.266 6.620 1.00 34.16 182 ALA A O 1
ATOM 1407 N N . SER A 1 183 ? 13.414 -4.758 6.923 1.00 31.14 183 SER A N 1
ATOM 1408 C CA . SER A 1 183 ? 13.867 -5.081 5.579 1.00 31.14 183 SER A CA 1
ATOM 1409 C C . SER A 1 183 ? 13.545 -6.554 5.396 1.00 31.14 183 SER A C 1
ATOM 1411 O O . SER A 1 183 ? 14.109 -7.381 6.114 1.00 31.14 183 SER A O 1
ATOM 1413 N N . ILE A 1 184 ? 12.619 -6.851 4.482 1.00 38.09 184 ILE A N 1
ATOM 1414 C CA . ILE A 1 184 ? 12.297 -8.194 4.010 1.00 38.09 184 ILE A CA 1
ATOM 1415 C C . ILE A 1 184 ? 13.617 -8.815 3.535 1.00 38.09 184 ILE A C 1
ATOM 1417 O O . ILE A 1 184 ? 14.055 -8.671 2.397 1.00 38.09 184 ILE A O 1
ATOM 1421 N N . ARG A 1 185 ? 14.330 -9.439 4.468 1.00 31.52 185 ARG A N 1
ATOM 1422 C CA . ARG A 1 185 ? 15.468 -10.319 4.236 1.00 31.52 185 ARG A CA 1
ATOM 1423 C C . ARG A 1 185 ? 15.019 -11.712 4.625 1.00 31.52 185 ARG A C 1
ATOM 1425 O O . ARG A 1 185 ? 15.639 -12.365 5.456 1.00 31.52 185 ARG A O 1
ATOM 1432 N N . SER A 1 186 ? 13.930 -12.147 4.002 1.00 30.02 186 SER A N 1
ATOM 1433 C CA . SER A 1 186 ? 13.714 -13.568 3.795 1.00 30.02 186 SER A CA 1
ATOM 1434 C C . SER A 1 186 ? 14.731 -14.040 2.750 1.00 30.02 186 SER A C 1
ATOM 1436 O O . SER A 1 186 ? 15.066 -13.344 1.789 1.00 30.02 186 SER A O 1
ATOM 1438 N N . THR A 1 187 ? 15.352 -15.170 3.039 1.00 28.73 187 THR A N 1
ATOM 1439 C CA . THR A 1 187 ? 16.532 -15.728 2.385 1.00 28.73 187 THR A CA 1
ATOM 1440 C C . THR A 1 187 ? 16.350 -15.946 0.887 1.00 28.73 187 THR A C 1
ATOM 1442 O O . THR A 1 187 ? 15.567 -16.784 0.460 1.00 28.73 187 THR A O 1
ATOM 1445 N N . GLY A 1 188 ? 17.176 -15.275 0.080 1.00 27.33 188 GLY A N 1
ATOM 1446 C CA . GLY A 1 188 ? 17.246 -15.569 -1.344 1.00 27.33 188 GLY A CA 1
ATOM 1447 C C . GLY A 1 188 ? 18.231 -14.714 -2.124 1.00 27.33 188 GLY A C 1
ATOM 1448 O O . GLY A 1 188 ? 17.850 -14.066 -3.089 1.00 27.33 188 GLY A O 1
ATOM 1449 N N . LEU A 1 189 ? 19.530 -14.791 -1.811 1.00 29.81 189 LEU A N 1
ATOM 1450 C CA . LEU A 1 189 ? 20.614 -14.262 -2.664 1.00 29.81 189 LEU A CA 1
ATOM 1451 C C . LEU A 1 189 ? 20.614 -14.849 -4.108 1.00 29.81 189 LEU A C 1
ATOM 1453 O O . LEU A 1 189 ? 21.502 -14.532 -4.895 1.00 29.81 189 LEU A O 1
ATOM 1457 N N . ALA A 1 190 ? 19.654 -15.724 -4.437 1.00 28.12 190 ALA A N 1
ATOM 1458 C CA . ALA A 1 190 ? 19.561 -16.520 -5.654 1.00 28.12 190 ALA A CA 1
ATOM 1459 C C . ALA A 1 190 ? 18.176 -16.509 -6.344 1.00 28.12 190 ALA A C 1
ATOM 1461 O O . ALA A 1 190 ? 18.018 -17.223 -7.328 1.00 28.12 190 ALA A O 1
ATOM 1462 N N . GLY A 1 191 ? 17.186 -15.727 -5.886 1.00 31.22 191 GLY A N 1
ATOM 1463 C CA . GLY A 1 191 ? 15.929 -15.534 -6.633 1.00 31.22 191 GLY A CA 1
ATOM 1464 C C . GLY A 1 191 ? 15.093 -16.800 -6.891 1.00 31.22 191 GLY A C 1
ATOM 1465 O O . GLY A 1 191 ? 14.427 -16.890 -7.921 1.00 31.22 191 GLY A O 1
ATOM 1466 N N . VAL A 1 192 ? 15.122 -17.786 -5.989 1.00 28.89 192 VAL A N 1
ATOM 1467 C CA . VAL A 1 192 ? 14.317 -19.014 -6.085 1.00 28.89 192 VAL A CA 1
ATOM 1468 C C . VAL A 1 192 ? 13.711 -19.318 -4.710 1.00 28.89 192 VAL A C 1
ATOM 1470 O O . VAL A 1 192 ? 14.486 -19.407 -3.759 1.00 28.89 192 VAL A O 1
ATOM 1473 N N . PRO A 1 193 ? 12.384 -19.514 -4.591 1.00 31.77 193 PRO A N 1
ATOM 1474 C CA . PRO A 1 193 ? 11.798 -20.171 -3.425 1.00 31.77 193 PRO A CA 1
ATOM 1475 C C . PRO A 1 193 ? 12.343 -21.603 -3.355 1.00 31.77 193 PRO A C 1
ATOM 1477 O O . PRO A 1 193 ? 12.214 -22.354 -4.328 1.00 31.77 193 PRO A O 1
ATOM 1480 N N . ASP A 1 194 ? 13.017 -21.966 -2.263 1.00 30.14 194 ASP A N 1
ATOM 1481 C CA . ASP A 1 194 ? 13.590 -23.304 -2.104 1.00 30.14 194 ASP A CA 1
ATOM 1482 C C . ASP A 1 194 ? 12.461 -24.335 -1.981 1.00 30.14 194 ASP A C 1
ATOM 1484 O O . ASP A 1 194 ? 11.685 -24.333 -1.032 1.00 30.14 194 ASP A O 1
ATOM 1488 N N . ARG A 1 195 ? 12.343 -25.205 -2.985 1.00 34.62 195 ARG A N 1
ATOM 1489 C CA . ARG A 1 195 ? 11.275 -26.208 -3.082 1.00 34.62 195 ARG A CA 1
ATOM 1490 C C . ARG A 1 195 ? 11.522 -27.416 -2.166 1.00 34.62 195 ARG A C 1
ATOM 1492 O O . ARG A 1 195 ? 10.618 -28.227 -1.993 1.00 34.62 195 ARG A O 1
ATOM 1499 N N . ASP A 1 196 ? 12.735 -27.538 -1.622 1.00 31.17 196 ASP A N 1
ATOM 1500 C CA . ASP A 1 196 ? 13.158 -28.623 -0.732 1.00 31.17 196 ASP A CA 1
ATOM 1501 C C . ASP A 1 196 ? 13.338 -28.154 0.730 1.00 31.17 196 ASP A C 1
ATOM 1503 O O . ASP A 1 196 ? 13.778 -28.944 1.574 1.00 31.17 196 ASP A O 1
ATOM 1507 N N . ALA A 1 197 ? 12.980 -26.900 1.050 1.00 34.94 197 ALA A N 1
ATOM 1508 C CA . ALA A 1 197 ? 12.823 -26.466 2.434 1.00 34.94 197 ALA A CA 1
ATOM 1509 C C . ALA A 1 197 ? 11.669 -27.276 3.061 1.00 34.94 197 ALA A C 1
ATOM 1511 O O . ALA A 1 197 ? 10.581 -27.334 2.483 1.00 34.94 197 ALA A O 1
ATOM 1512 N N . PRO A 1 198 ? 11.911 -27.993 4.171 1.00 29.72 198 PRO A N 1
ATOM 1513 C CA . PRO A 1 198 ? 10.947 -28.927 4.735 1.00 29.72 198 PRO A CA 1
ATOM 1514 C C . PRO A 1 198 ? 9.776 -28.159 5.330 1.00 29.72 198 PRO A C 1
ATOM 1516 O O . PRO A 1 198 ? 9.910 -27.770 6.480 1.00 29.72 198 PRO A O 1
ATOM 1519 N N . ASP A 1 199 ? 8.690 -27.950 4.570 1.00 34.22 199 ASP A N 1
ATOM 1520 C CA . ASP A 1 199 ? 7.480 -27.230 5.003 1.00 34.22 199 ASP A CA 1
ATOM 1521 C C . ASP A 1 199 ? 7.842 -26.146 6.033 1.00 34.22 199 ASP A C 1
ATOM 1523 O O . ASP A 1 199 ? 7.370 -26.196 7.171 1.00 34.22 199 ASP A O 1
ATOM 1527 N N . GLU A 1 200 ? 8.823 -25.285 5.702 1.00 36.38 200 GLU A N 1
ATOM 1528 C CA . GLU A 1 200 ? 9.197 -24.183 6.586 1.00 36.38 200 GLU A CA 1
ATOM 1529 C C . GLU A 1 200 ? 7.965 -23.303 6.601 1.00 36.38 200 GLU A C 1
ATOM 1531 O O . GLU A 1 200 ? 7.699 -22.618 5.617 1.00 36.38 200 GLU A O 1
ATOM 1536 N N . GLU A 1 201 ? 7.183 -23.525 7.660 1.00 35.66 201 GLU A N 1
ATOM 1537 C CA . GLU A 1 201 ? 5.911 -22.933 8.034 1.00 35.66 201 GLU A CA 1
ATOM 1538 C C . GLU A 1 201 ? 5.528 -21.836 7.057 1.00 35.66 201 GLU A C 1
ATOM 1540 O O . GLU A 1 201 ? 6.133 -20.759 7.079 1.00 35.66 201 GLU A O 1
ATOM 1545 N N . GLU A 1 202 ? 4.560 -22.153 6.179 1.00 35.00 202 GLU A N 1
ATOM 1546 C CA . GLU A 1 202 ? 3.811 -21.152 5.421 1.00 35.00 202 GLU A CA 1
ATOM 1547 C C . GLU A 1 202 ? 3.700 -19.925 6.317 1.00 35.00 202 GLU A C 1
ATOM 1549 O O . GLU A 1 202 ? 3.163 -20.016 7.424 1.00 35.00 202 GLU A O 1
ATOM 1554 N N . SER A 1 203 ? 4.337 -18.828 5.898 1.00 36.62 203 SER A N 1
ATOM 1555 C CA . SER A 1 203 ? 4.313 -17.568 6.625 1.00 36.62 203 SER A CA 1
ATOM 1556 C C . SER A 1 203 ? 2.891 -17.354 7.119 1.00 36.62 203 SER A C 1
ATOM 1558 O O . SER A 1 203 ? 1.984 -17.375 6.294 1.00 36.62 203 SER A O 1
ATOM 1560 N N . GLY A 1 204 ? 2.689 -17.205 8.433 1.00 35.16 204 GLY A N 1
ATOM 1561 C CA . GLY A 1 204 ? 1.354 -17.174 9.049 1.00 35.16 204 GLY A CA 1
ATOM 1562 C C . GLY A 1 204 ? 0.388 -16.156 8.427 1.00 35.16 204 GLY A C 1
ATOM 1563 O O . GLY A 1 204 ? -0.817 -16.288 8.588 1.00 35.16 204 GLY A O 1
ATOM 1564 N N . PHE A 1 205 ? 0.897 -15.209 7.633 1.00 37.66 205 PHE A N 1
ATOM 1565 C CA . PHE A 1 205 ? 0.160 -14.581 6.536 1.00 37.66 205 PHE A CA 1
ATOM 1566 C C . PHE A 1 205 ? -0.189 -15.598 5.435 1.00 37.66 205 PHE A C 1
ATOM 1568 O O . PHE A 1 205 ? 0.347 -15.577 4.323 1.00 37.66 205 PHE A O 1
ATOM 1575 N N . GLY A 1 206 ? -1.111 -16.512 5.733 1.00 39.97 206 GLY A N 1
ATOM 1576 C CA . GLY A 1 206 ? -1.796 -17.234 4.675 1.00 39.97 206 GLY A CA 1
ATOM 1577 C C . GLY A 1 206 ? -2.491 -16.223 3.760 1.00 39.97 206 GLY A C 1
ATOM 1578 O O . GLY A 1 206 ? -3.008 -15.204 4.219 1.00 39.97 206 GLY A O 1
ATOM 1579 N N . ALA A 1 207 ? -2.605 -16.540 2.471 1.00 37.47 207 ALA A N 1
ATOM 1580 C CA . ALA A 1 207 ? -3.470 -15.838 1.513 1.00 37.47 207 ALA A CA 1
ATOM 1581 C C . ALA A 1 207 ? -4.977 -15.835 1.901 1.00 37.47 207 ALA A C 1
ATOM 1583 O O . ALA A 1 207 ? -5.827 -15.539 1.069 1.00 37.47 207 ALA A O 1
ATOM 1584 N N . GLN A 1 208 ? -5.305 -16.221 3.140 1.00 40.97 208 GLN A N 1
ATOM 1585 C CA . GLN A 1 208 ? -6.633 -16.274 3.748 1.00 40.97 208 GLN A CA 1
ATOM 1586 C C . GLN A 1 208 ? -6.993 -14.995 4.518 1.00 40.97 208 GLN A C 1
ATOM 1588 O O . GLN A 1 208 ? -8.161 -14.784 4.829 1.00 40.97 208 GLN A O 1
ATOM 1593 N N . SER A 1 209 ? -6.016 -14.146 4.842 1.00 56.06 209 SER A N 1
ATOM 1594 C CA . SER A 1 209 ? -6.256 -12.940 5.627 1.00 56.06 209 SER A CA 1
ATOM 1595 C C . SER A 1 209 ? -6.719 -11.785 4.728 1.00 56.06 209 SER A C 1
ATOM 1597 O O . SER A 1 209 ? -5.916 -11.034 4.177 1.00 56.06 209 SER A O 1
ATOM 1599 N N . ASP A 1 210 ? -8.036 -11.606 4.602 1.00 73.12 210 ASP A N 1
ATOM 1600 C CA . ASP A 1 210 ? -8.674 -10.397 4.046 1.00 73.12 210 ASP A CA 1
ATOM 1601 C C . ASP A 1 210 ? -8.451 -9.127 4.914 1.00 73.12 210 ASP A C 1
ATOM 1603 O O . ASP A 1 210 ? -9.188 -8.152 4.789 1.00 73.12 210 ASP A O 1
ATOM 1607 N N . LEU A 1 211 ? -7.421 -9.091 5.776 1.00 77.62 211 LEU A N 1
ATOM 1608 C CA . LEU A 1 211 ? -7.073 -7.957 6.648 1.00 77.62 211 LEU A CA 1
ATOM 1609 C C . LEU A 1 211 ? -6.895 -6.655 5.860 1.00 77.62 211 LEU A C 1
ATOM 1611 O O . LEU A 1 211 ? -7.351 -5.594 6.279 1.00 77.62 211 LEU A O 1
ATOM 1615 N N . ILE A 1 212 ? -6.258 -6.748 4.691 1.00 78.56 212 ILE A N 1
ATOM 1616 C CA . ILE A 1 212 ? -6.028 -5.594 3.819 1.00 78.56 212 ILE A CA 1
ATOM 1617 C C . ILE A 1 212 ? -7.355 -5.111 3.211 1.00 78.56 212 ILE A C 1
ATOM 1619 O O . ILE A 1 212 ? -7.606 -3.912 3.127 1.00 78.56 212 ILE A O 1
ATOM 1623 N N . THR A 1 213 ? -8.234 -6.035 2.823 1.00 81.88 213 THR A N 1
ATOM 1624 C CA . THR A 1 213 ? -9.579 -5.701 2.339 1.00 81.88 213 THR A CA 1
ATOM 1625 C C . THR A 1 213 ? -10.398 -5.025 3.440 1.00 81.88 213 THR A C 1
ATOM 1627 O O . THR A 1 213 ? -11.060 -4.021 3.179 1.00 81.88 213 THR A O 1
ATOM 1630 N N . LEU A 1 214 ? -10.310 -5.526 4.674 1.00 86.00 214 LEU A N 1
ATOM 1631 C CA . LEU A 1 214 ? -10.986 -4.964 5.839 1.00 86.00 214 LEU A CA 1
ATOM 1632 C C . LEU A 1 214 ? -10.512 -3.539 6.146 1.00 86.00 214 LEU A C 1
ATOM 1634 O O . LEU A 1 214 ? -11.346 -2.643 6.234 1.00 86.00 214 LEU A O 1
ATOM 1638 N N . VAL A 1 215 ? -9.199 -3.296 6.255 1.00 87.44 215 VAL A N 1
ATOM 1639 C CA . VAL A 1 215 ? -8.678 -1.949 6.570 1.00 87.44 215 VAL A CA 1
ATOM 1640 C C . VAL A 1 215 ? -9.040 -0.927 5.492 1.00 87.44 215 VAL A C 1
ATOM 1642 O O . VAL A 1 215 ? -9.419 0.195 5.817 1.00 87.44 215 VAL A O 1
ATOM 1645 N N . VAL A 1 216 ? -8.998 -1.320 4.215 1.00 87.44 216 VAL A N 1
ATOM 1646 C CA . VAL A 1 216 ? -9.419 -0.456 3.104 1.00 87.44 216 VAL A CA 1
ATOM 1647 C C . VAL A 1 216 ? -10.920 -0.183 3.185 1.00 87.44 216 VAL A C 1
ATOM 1649 O O . VAL A 1 216 ? -11.340 0.960 3.068 1.00 87.44 216 VAL A O 1
ATOM 1652 N N . SER A 1 217 ? -11.742 -1.195 3.457 1.00 88.50 217 SER A N 1
ATOM 1653 C CA . SER A 1 217 ? -13.193 -0.997 3.569 1.00 88.50 217 SER A CA 1
ATOM 1654 C C . SER A 1 217 ? -13.547 -0.064 4.730 1.00 88.50 217 SER A C 1
ATOM 1656 O O . SER A 1 217 ? -14.318 0.871 4.548 1.00 88.50 217 SER A O 1
ATOM 1658 N N . LEU A 1 218 ? -12.920 -0.248 5.897 1.00 89.75 218 LEU A N 1
ATOM 1659 C CA . LEU A 1 218 ? -13.098 0.630 7.060 1.00 89.75 218 LEU A CA 1
ATOM 1660 C C . LEU A 1 218 ? -12.737 2.075 6.728 1.00 89.75 218 LEU A C 1
ATOM 1662 O O . LEU A 1 218 ? -13.495 2.999 7.010 1.00 89.75 218 LEU A O 1
ATOM 1666 N N . ALA A 1 219 ? -11.585 2.273 6.102 1.00 89.56 219 ALA A N 1
ATOM 1667 C CA . ALA A 1 219 ? -11.131 3.607 5.783 1.00 89.56 219 ALA A CA 1
ATOM 1668 C C . ALA A 1 219 ? -12.006 4.262 4.683 1.00 89.56 219 ALA A C 1
ATOM 1670 O O . ALA A 1 219 ? -12.148 5.479 4.665 1.00 89.56 219 ALA A O 1
ATOM 1671 N N . ASP A 1 220 ? -12.614 3.485 3.770 1.00 89.56 220 ASP A N 1
ATOM 1672 C CA . ASP A 1 220 ? -13.533 4.013 2.740 1.00 89.56 220 ASP A CA 1
ATOM 1673 C C . ASP A 1 220 ? -14.852 4.465 3.390 1.00 89.56 220 ASP A C 1
ATOM 1675 O O . ASP A 1 220 ? -15.373 5.523 3.052 1.00 89.56 220 ASP A O 1
ATOM 1679 N N . GLU A 1 221 ? -15.362 3.714 4.371 1.00 88.50 221 GLU A N 1
ATOM 1680 C CA . GLU A 1 221 ? -16.561 4.097 5.132 1.00 88.50 221 GLU A CA 1
ATOM 1681 C C . GLU A 1 221 ? -16.355 5.405 5.919 1.00 88.50 221 GLU A C 1
ATOM 1683 O O . GLU A 1 221 ? -17.256 6.245 5.951 1.00 88.50 221 GLU A O 1
ATOM 1688 N N . ILE A 1 222 ? -15.166 5.622 6.501 1.00 86.25 222 ILE A N 1
ATOM 1689 C CA . ILE A 1 222 ? -14.833 6.886 7.189 1.00 86.25 222 ILE A CA 1
ATOM 1690 C C . ILE A 1 222 ? -14.816 8.054 6.202 1.00 86.25 222 ILE A C 1
ATOM 1692 O O . ILE A 1 222 ? -15.411 9.096 6.473 1.00 86.25 222 ILE A O 1
ATOM 1696 N N . ASP A 1 223 ? -14.176 7.889 5.042 1.00 86.25 223 ASP A N 1
ATOM 1697 C CA . ASP A 1 223 ? -14.146 8.943 4.023 1.00 86.25 223 ASP A CA 1
ATOM 1698 C C . ASP A 1 223 ? -15.549 9.244 3.459 1.00 86.25 223 ASP A C 1
ATOM 1700 O O . ASP A 1 223 ? -15.873 10.401 3.168 1.00 86.25 223 ASP A O 1
ATOM 1704 N N . ALA A 1 224 ? -16.402 8.223 3.320 1.00 86.12 224 ALA A N 1
ATOM 1705 C CA . ALA A 1 224 ? -17.762 8.354 2.796 1.00 86.12 224 ALA A CA 1
ATOM 1706 C C . ALA A 1 224 ? -18.713 9.106 3.744 1.00 86.12 224 ALA A C 1
ATOM 1708 O O . ALA A 1 224 ? -19.668 9.744 3.283 1.00 86.12 224 ALA A O 1
ATOM 1709 N N . GLU A 1 225 ? -18.457 9.057 5.053 1.00 83.94 225 GLU A N 1
ATOM 1710 C CA . GLU A 1 225 ? -19.198 9.811 6.070 1.00 83.94 225 GLU A CA 1
ATOM 1711 C C . GLU A 1 225 ? -18.982 11.327 5.915 1.00 83.94 225 GLU A C 1
ATOM 1713 O O . GLU A 1 225 ? -19.921 12.116 6.062 1.00 83.94 225 GLU A O 1
ATOM 1718 N N . GLY A 1 226 ? -17.785 11.725 5.471 1.00 81.69 226 GLY A N 1
ATOM 1719 C CA . GLY A 1 226 ? -17.472 13.076 5.015 1.00 81.69 226 GLY A CA 1
ATOM 1720 C C . GLY A 1 226 ? -17.151 14.085 6.119 1.00 81.69 226 GLY A C 1
ATOM 1721 O O . GLY A 1 226 ? -16.870 15.242 5.785 1.00 81.69 226 GLY A O 1
ATOM 1722 N N . SER A 1 227 ? -17.167 13.684 7.396 1.00 81.81 227 SER A N 1
ATOM 1723 C CA . SER A 1 227 ? -16.674 14.519 8.501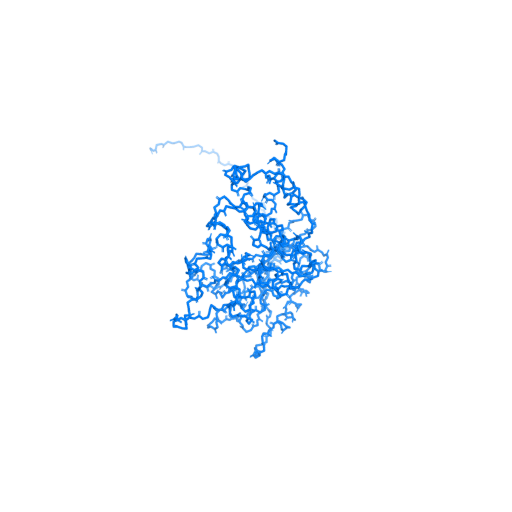 1.00 81.81 227 SER A CA 1
ATOM 1724 C C . SER A 1 227 ? -15.158 14.398 8.664 1.00 81.81 227 SER A C 1
ATOM 1726 O O . SER A 1 227 ? -14.501 15.373 9.034 1.00 81.81 227 SER A O 1
ATOM 1728 N N . PHE A 1 228 ? -14.594 13.239 8.318 1.00 84.75 228 PHE A N 1
ATOM 1729 C CA . PHE A 1 228 ? -13.161 12.967 8.388 1.00 84.75 228 PHE A CA 1
ATOM 1730 C C . PHE A 1 228 ? -12.579 12.571 7.034 1.00 84.75 228 PHE A C 1
ATOM 1732 O O . PHE A 1 228 ? -13.286 12.162 6.114 1.00 84.75 228 PHE A O 1
ATOM 1739 N N . ARG A 1 229 ? -11.257 12.697 6.933 1.00 87.12 229 ARG A N 1
ATOM 1740 C CA . ARG A 1 229 ? -10.455 12.117 5.861 1.00 87.12 229 ARG A CA 1
ATOM 1741 C C . ARG A 1 229 ? -9.466 11.129 6.454 1.00 87.12 229 ARG A C 1
ATOM 1743 O O . ARG A 1 229 ? -8.797 11.451 7.426 1.00 87.12 229 ARG A O 1
ATOM 1750 N N . THR A 1 230 ? -9.294 9.976 5.840 1.00 87.25 230 THR A N 1
ATOM 1751 C CA . THR A 1 230 ? -8.289 9.010 6.280 1.00 87.25 230 THR A CA 1
ATOM 1752 C C . THR A 1 230 ? -6.881 9.357 5.790 1.00 87.25 230 THR A C 1
ATOM 1754 O O . THR A 1 230 ? -6.677 9.883 4.688 1.00 87.25 230 THR A O 1
ATOM 1757 N N . SER A 1 231 ? -5.892 9.087 6.640 1.00 83.69 231 SER A N 1
ATOM 1758 C CA . SER A 1 231 ? -4.479 9.077 6.284 1.00 83.69 231 SER A CA 1
ATOM 1759 C C . SER A 1 231 ? -4.138 7.821 5.487 1.00 83.69 231 SER A C 1
ATOM 1761 O O . SER A 1 231 ? -4.973 6.962 5.202 1.00 83.69 231 SER A O 1
ATOM 1763 N N . GLU A 1 232 ? -2.865 7.689 5.158 1.00 80.81 232 GLU A N 1
ATOM 1764 C CA . GLU A 1 232 ? -2.334 6.514 4.502 1.00 80.81 232 GLU A CA 1
ATOM 1765 C C . GLU A 1 232 ? -2.405 5.265 5.388 1.00 80.81 232 GLU A C 1
ATOM 1767 O O . GLU A 1 232 ? -2.141 5.311 6.591 1.00 80.81 232 GLU A O 1
ATOM 1772 N N . ILE A 1 233 ? -2.745 4.139 4.758 1.00 81.50 233 ILE A N 1
ATOM 1773 C CA . ILE A 1 233 ? -2.664 2.799 5.327 1.00 81.50 233 ILE A CA 1
ATOM 1774 C C . ILE A 1 233 ? -1.202 2.345 5.363 1.00 81.50 233 ILE A C 1
ATOM 1776 O O . ILE A 1 233 ? -0.515 2.309 4.338 1.00 81.50 233 ILE A O 1
ATOM 1780 N N . ARG A 1 234 ? -0.741 1.931 6.543 1.00 75.44 234 ARG A N 1
ATOM 1781 C CA . ARG A 1 234 ? 0.625 1.446 6.782 1.00 75.44 234 ARG A CA 1
ATOM 1782 C C . ARG A 1 234 ? 0.638 0.150 7.581 1.00 75.44 234 ARG A C 1
ATOM 1784 O O . ARG A 1 234 ? -0.322 -0.169 8.273 1.00 75.44 234 ARG A O 1
ATOM 1791 N N . HIS A 1 235 ? 1.754 -0.575 7.518 1.00 75.69 235 HIS A N 1
ATOM 1792 C CA . HIS A 1 235 ? 2.047 -1.617 8.508 1.00 75.69 235 HIS A CA 1
ATOM 1793 C C . HIS A 1 235 ? 2.378 -0.972 9.842 1.00 75.69 235 HIS A C 1
ATOM 1795 O O . HIS A 1 235 ? 3.111 0.017 9.879 1.00 75.69 235 HIS A O 1
ATOM 1801 N N . ASP A 1 236 ? 1.876 -1.555 10.922 1.00 75.25 236 ASP A N 1
ATOM 1802 C CA . ASP A 1 236 ? 2.045 -0.993 12.257 1.00 75.25 236 ASP A CA 1
ATOM 1803 C C . ASP A 1 236 ? 2.227 -2.085 13.318 1.00 75.25 236 ASP A C 1
ATOM 1805 O O . ASP A 1 236 ? 2.462 -3.256 13.014 1.00 75.25 236 ASP A O 1
ATOM 1809 N N . GLN A 1 237 ? 2.166 -1.690 14.583 1.00 79.94 237 GLN A N 1
ATOM 1810 C CA . GLN A 1 237 ? 2.069 -2.566 15.737 1.00 79.94 237 GLN A CA 1
ATOM 1811 C C . GLN A 1 237 ? 1.045 -1.976 16.698 1.00 79.94 237 GLN A C 1
ATOM 1813 O O . GLN A 1 237 ? 1.063 -0.774 16.940 1.00 79.94 237 GLN A O 1
ATOM 1818 N N . VAL A 1 238 ? 0.191 -2.810 17.290 1.00 79.69 238 VAL A N 1
ATOM 1819 C CA . VAL A 1 238 ? -0.728 -2.334 18.331 1.00 79.69 238 VAL A CA 1
ATOM 1820 C C . VAL A 1 238 ? 0.046 -2.226 19.649 1.00 79.69 238 VAL A C 1
ATOM 1822 O O . VAL A 1 238 ? 0.553 -3.251 20.121 1.00 79.69 238 VAL A O 1
ATOM 1825 N N . PRO A 1 239 ? 0.187 -1.031 20.254 1.00 82.31 239 PRO A N 1
ATOM 1826 C CA . PRO A 1 239 ? 0.845 -0.881 21.547 1.00 82.31 239 PRO A CA 1
ATOM 1827 C C . PRO A 1 239 ? 0.093 -1.640 22.642 1.00 82.31 239 PRO A C 1
ATOM 1829 O O . PRO A 1 239 ? -1.111 -1.465 22.809 1.00 82.31 239 PRO A O 1
ATOM 1832 N N . ALA A 1 240 ? 0.810 -2.436 23.439 1.00 82.25 240 ALA A N 1
ATOM 1833 C CA . ALA A 1 240 ? 0.205 -3.172 24.553 1.00 82.25 240 ALA A CA 1
ATOM 1834 C C . ALA A 1 240 ? -0.337 -2.240 25.650 1.00 82.25 240 ALA A C 1
ATOM 1836 O O . ALA A 1 240 ? -1.226 -2.618 26.397 1.00 82.25 240 ALA A O 1
ATOM 1837 N N . THR A 1 241 ? 0.153 -0.998 25.711 1.00 85.12 241 THR A N 1
ATOM 1838 C CA . THR A 1 241 ? -0.307 0.033 26.655 1.00 85.12 241 THR A CA 1
ATOM 1839 C C . THR A 1 241 ? -1.728 0.530 26.397 1.00 85.12 241 THR A C 1
ATOM 1841 O O . THR A 1 241 ? -2.214 1.340 27.173 1.00 85.12 241 THR A O 1
ATOM 1844 N N . LEU A 1 242 ? -2.362 0.113 25.296 1.00 85.81 242 LEU A N 1
ATOM 1845 C CA . LEU A 1 242 ? -3.780 0.380 25.034 1.00 85.81 242 LEU A CA 1
ATOM 1846 C C . LEU A 1 242 ? -4.711 -0.545 25.819 1.00 85.81 242 LEU A C 1
ATOM 1848 O O . LEU A 1 242 ? -5.925 -0.393 25.730 1.00 85.81 242 LEU A O 1
ATOM 1852 N N . PHE A 1 243 ? -4.144 -1.505 26.546 1.00 87.50 243 PHE A N 1
ATOM 1853 C CA . PHE A 1 243 ? -4.881 -2.519 27.270 1.00 87.50 243 PHE A CA 1
ATOM 1854 C C . PHE A 1 243 ? -4.440 -2.550 28.733 1.00 87.50 243 PHE A C 1
ATOM 1856 O O . PHE A 1 243 ? -3.245 -2.488 29.032 1.00 87.50 243 PHE A O 1
ATOM 1863 N N . ASP A 1 244 ? -5.394 -2.730 29.639 1.00 86.62 244 ASP A N 1
ATOM 1864 C CA . ASP A 1 244 ? -5.196 -2.848 31.086 1.00 86.62 244 ASP A CA 1
ATOM 1865 C C . ASP A 1 244 ? -4.742 -4.261 31.499 1.00 86.62 244 ASP A C 1
ATOM 1867 O O . ASP A 1 244 ? -5.167 -4.829 32.510 1.00 86.62 244 ASP A O 1
ATOM 1871 N N . LEU A 1 245 ? -3.834 -4.841 30.711 1.00 82.00 245 LEU A N 1
ATOM 1872 C CA . LEU A 1 245 ? -3.214 -6.136 30.968 1.00 82.00 245 LEU A CA 1
ATOM 1873 C C . LEU A 1 245 ? -1.764 -5.964 31.414 1.00 82.00 245 LEU A C 1
ATOM 1875 O O . LEU A 1 245 ? -0.985 -5.206 30.835 1.00 82.00 245 LEU A O 1
ATOM 1879 N N . ASP A 1 246 ? -1.363 -6.748 32.416 1.00 76.94 246 ASP A N 1
ATOM 1880 C CA . ASP A 1 246 ? 0.040 -6.887 32.810 1.00 76.94 246 ASP A CA 1
ATOM 1881 C C . ASP A 1 246 ? 0.800 -7.690 31.735 1.00 76.94 246 ASP A C 1
ATOM 1883 O O . ASP A 1 246 ? 1.048 -8.892 31.875 1.00 76.94 246 ASP A O 1
ATOM 1887 N N . PHE A 1 247 ? 1.173 -7.022 30.641 1.00 76.00 247 PHE A N 1
ATOM 1888 C CA . PHE A 1 247 ? 1.875 -7.630 29.514 1.00 76.00 247 PHE A CA 1
ATOM 1889 C C . PHE A 1 247 ? 3.363 -7.261 29.498 1.00 76.00 247 PHE A C 1
ATOM 1891 O O . PHE A 1 247 ? 3.761 -6.118 29.722 1.00 76.00 247 PHE A O 1
ATOM 1898 N N . ALA A 1 248 ? 4.220 -8.260 29.274 1.00 73.25 248 ALA A N 1
ATOM 1899 C CA . ALA A 1 248 ? 5.671 -8.079 29.344 1.00 73.25 248 ALA A CA 1
ATOM 1900 C C . ALA A 1 248 ? 6.267 -7.460 28.070 1.00 73.25 248 ALA A C 1
ATOM 1902 O O . ALA A 1 248 ? 7.337 -6.850 28.131 1.00 73.25 248 ALA A O 1
ATOM 1903 N N . GLU A 1 249 ? 5.605 -7.652 26.931 1.00 75.38 249 GLU A N 1
ATOM 1904 C CA . GLU A 1 249 ? 6.054 -7.150 25.636 1.00 75.38 249 GLU A CA 1
ATOM 1905 C C . GLU A 1 249 ? 5.408 -5.787 25.331 1.00 75.38 249 GLU A C 1
ATOM 1907 O O . GLU A 1 249 ? 4.314 -5.488 25.805 1.00 75.38 249 GLU A O 1
ATOM 1912 N N . PRO A 1 250 ? 6.066 -4.928 24.537 1.00 71.81 250 PRO A N 1
ATOM 1913 C CA . PRO A 1 250 ? 5.559 -3.587 24.246 1.00 71.81 250 PRO A CA 1
ATOM 1914 C C . PRO A 1 250 ? 4.392 -3.549 23.242 1.00 71.81 250 PRO A C 1
ATOM 1916 O O . PRO A 1 250 ? 3.748 -2.509 23.113 1.00 71.81 250 PRO A O 1
ATOM 1919 N N . PHE A 1 251 ? 4.123 -4.645 22.526 1.00 80.44 251 PHE A N 1
ATOM 1920 C CA . PHE A 1 251 ? 3.133 -4.712 21.447 1.00 80.44 251 PHE A CA 1
ATOM 1921 C C . PHE A 1 251 ? 2.360 -6.025 21.478 1.00 80.44 251 PHE A C 1
ATOM 1923 O O . PHE A 1 251 ? 2.891 -7.028 21.956 1.00 80.44 251 PHE A O 1
ATOM 1930 N N . LEU A 1 252 ? 1.151 -6.026 20.913 1.00 77.38 252 LEU A N 1
ATOM 1931 C CA . LEU A 1 252 ? 0.332 -7.233 20.822 1.00 77.38 252 LEU A CA 1
ATOM 1932 C C . LEU A 1 252 ? 1.003 -8.308 19.952 1.00 77.38 252 LEU A C 1
ATOM 1934 O O . LEU A 1 252 ? 1.602 -7.987 18.916 1.00 77.38 252 LEU A O 1
ATOM 1938 N N . PRO A 1 253 ? 0.873 -9.588 20.336 1.00 76.25 253 PRO A N 1
ATOM 1939 C CA . PRO A 1 253 ? 1.352 -10.715 19.551 1.00 76.25 253 PRO A CA 1
ATOM 1940 C C . PRO A 1 253 ? 0.431 -10.940 18.340 1.00 76.25 253 PRO A C 1
ATOM 1942 O O . PRO A 1 253 ? -0.559 -11.665 18.394 1.00 76.25 253 PRO A O 1
ATOM 1945 N N . ALA A 1 254 ? 0.771 -10.294 17.225 1.00 73.88 254 ALA A N 1
ATOM 1946 C CA . ALA A 1 254 ? -0.014 -10.326 15.997 1.00 73.88 254 ALA A CA 1
ATOM 1947 C C . ALA A 1 254 ? 0.727 -10.998 14.835 1.00 73.88 254 ALA A C 1
ATOM 1949 O O . ALA A 1 254 ? 1.929 -10.802 14.632 1.00 73.88 254 ALA A O 1
ATOM 1950 N N . VAL A 1 255 ? -0.028 -11.733 14.018 1.00 72.44 255 VAL A N 1
ATOM 1951 C CA . VAL A 1 255 ? 0.397 -12.209 12.699 1.00 72.44 255 VAL A CA 1
ATOM 1952 C C . VAL A 1 255 ? 0.640 -11.009 11.785 1.00 72.44 255 VAL A C 1
ATOM 1954 O O . VAL A 1 255 ? 1.677 -10.944 11.120 1.00 72.44 255 VAL A O 1
ATOM 1957 N N . GLY A 1 256 ? -0.264 -10.025 11.821 1.00 74.62 256 GLY A N 1
ATOM 1958 C CA . GLY A 1 256 ? -0.178 -8.794 11.045 1.00 74.62 256 GLY A CA 1
ATOM 1959 C C . GLY A 1 256 ? -0.985 -7.656 11.648 1.00 74.62 256 GLY A C 1
ATOM 1960 O O . GLY A 1 256 ? -2.021 -7.890 12.268 1.00 74.62 256 GLY A O 1
ATOM 1961 N N . VAL A 1 257 ? -0.504 -6.428 11.451 1.00 78.25 257 VAL A N 1
ATOM 1962 C CA . VAL A 1 257 ? -1.183 -5.204 11.884 1.00 78.25 257 VAL A CA 1
ATOM 1963 C C . VAL A 1 257 ? -1.031 -4.145 10.805 1.00 78.25 257 VAL A C 1
ATOM 1965 O O . VAL A 1 257 ? 0.077 -3.860 10.347 1.00 78.25 257 VAL A O 1
ATOM 1968 N N . VAL A 1 258 ? -2.154 -3.545 10.436 1.00 81.94 258 VAL A N 1
ATOM 1969 C CA . VAL A 1 258 ? -2.223 -2.383 9.552 1.00 81.94 258 VAL A CA 1
ATOM 1970 C C . VAL A 1 258 ? -2.978 -1.265 10.255 1.00 81.94 258 VAL A C 1
ATOM 1972 O O . VAL A 1 258 ? -3.882 -1.532 11.045 1.00 81.94 258 VAL A O 1
ATOM 1975 N N . SER A 1 259 ? -2.606 -0.019 9.995 1.00 85.62 259 SER A N 1
ATOM 1976 C CA . SER A 1 259 ? -3.241 1.141 10.616 1.00 85.62 259 SER A CA 1
ATOM 1977 C C . SER A 1 259 ? -3.429 2.289 9.638 1.00 85.62 259 SER A C 1
ATOM 1979 O O . SER A 1 259 ? -2.747 2.368 8.615 1.00 85.62 259 SER A O 1
ATOM 1981 N N . PHE A 1 260 ? -4.362 3.171 9.978 1.00 87.12 260 PHE A N 1
ATOM 1982 C CA . PHE A 1 260 ? -4.536 4.493 9.388 1.00 87.12 260 PHE A CA 1
ATOM 1983 C C . PHE A 1 260 ? -5.158 5.423 10.439 1.00 87.12 260 PHE A C 1
ATOM 1985 O O . PHE A 1 260 ? -5.728 4.968 11.433 1.00 87.12 260 PHE A O 1
ATOM 1992 N N . SER A 1 261 ? -5.080 6.726 10.207 1.00 87.62 261 SER A N 1
ATOM 1993 C CA . SER A 1 261 ? -5.633 7.755 11.083 1.00 87.62 261 SER A CA 1
ATOM 1994 C C . SER A 1 261 ? -6.807 8.460 10.416 1.00 87.62 261 SER A C 1
ATOM 1996 O O . SER A 1 261 ? -6.771 8.735 9.220 1.00 87.62 261 SER A O 1
ATOM 1998 N N . ALA A 1 262 ? -7.845 8.791 11.175 1.00 87.00 262 ALA A N 1
ATOM 1999 C CA . ALA A 1 262 ? -8.874 9.732 10.753 1.00 87.00 262 ALA A CA 1
ATOM 2000 C C . ALA A 1 262 ? -8.415 11.159 11.072 1.00 87.00 262 ALA A C 1
ATOM 2002 O O . ALA A 1 262 ? -8.004 11.458 12.195 1.00 87.00 262 ALA A O 1
ATOM 2003 N N . LEU A 1 263 ? -8.475 12.031 10.072 1.00 86.38 263 LEU A N 1
ATOM 2004 C CA . LEU A 1 263 ? -8.027 13.415 10.115 1.00 86.38 263 LEU A CA 1
ATOM 2005 C C . LEU A 1 263 ? -9.225 14.354 9.970 1.00 86.38 263 LEU A C 1
ATOM 2007 O O . LEU A 1 263 ? -10.117 14.116 9.151 1.00 86.38 263 LEU A O 1
ATOM 2011 N N . ASP A 1 264 ? -9.230 15.445 10.726 1.00 84.00 264 ASP A N 1
ATOM 2012 C CA . ASP A 1 264 ? -10.227 16.501 10.582 1.00 84.00 264 ASP A CA 1
ATOM 2013 C C . ASP A 1 264 ? -9.991 17.373 9.331 1.00 84.00 264 ASP A C 1
ATOM 2015 O O . ASP A 1 264 ? -9.066 17.176 8.535 1.00 84.00 264 ASP A O 1
ATOM 2019 N N . SER A 1 265 ? -10.835 18.394 9.157 1.00 82.00 265 SER A N 1
ATOM 2020 C CA . SER A 1 265 ? -10.726 19.337 8.035 1.00 82.00 265 SER A CA 1
ATOM 2021 C C . SER A 1 265 ? -9.431 20.167 8.009 1.00 82.00 265 SER A C 1
ATOM 2023 O O . SER A 1 265 ? -9.095 20.734 6.966 1.00 82.00 265 SER A O 1
ATOM 2025 N N . GLU A 1 266 ? -8.712 20.255 9.132 1.00 82.31 266 GLU A N 1
ATOM 2026 C CA . GLU A 1 266 ? -7.416 20.928 9.256 1.00 82.31 266 GLU A CA 1
ATOM 2027 C C . GLU A 1 266 ? -6.237 19.949 9.080 1.00 82.31 266 GLU A C 1
ATOM 2029 O O . GLU A 1 266 ? -5.082 20.383 9.039 1.00 82.31 266 GLU A O 1
ATOM 2034 N N . GLY A 1 267 ? -6.513 18.651 8.907 1.00 78.69 267 GLY A N 1
ATOM 2035 C CA . GLY A 1 267 ? -5.514 17.593 8.782 1.00 78.69 267 GLY A CA 1
ATOM 2036 C C . GLY A 1 267 ? -4.942 17.135 10.124 1.00 78.69 267 GLY A C 1
ATOM 2037 O O . GLY A 1 267 ? -3.862 16.547 10.151 1.00 78.69 267 GLY A O 1
ATOM 2038 N N . VAL A 1 268 ? -5.622 17.434 11.231 1.00 83.06 268 VAL A N 1
ATOM 2039 C CA . VAL A 1 268 ? -5.237 16.990 12.572 1.00 83.06 268 VAL A CA 1
ATOM 2040 C C . VAL A 1 268 ? -5.820 15.604 12.815 1.00 83.06 268 VAL A C 1
ATOM 2042 O O . VAL A 1 268 ? -6.995 15.367 12.547 1.00 83.06 268 VAL A O 1
ATOM 2045 N N . GLU A 1 269 ? -4.993 14.685 13.311 1.00 84.12 269 GLU A N 1
ATOM 2046 C CA . GLU A 1 269 ? -5.439 13.354 13.723 1.00 84.12 269 GLU A CA 1
ATOM 2047 C C . GLU A 1 269 ? -6.458 13.453 14.860 1.00 84.12 269 GLU A C 1
ATOM 2049 O O . GLU A 1 269 ? -6.229 14.168 15.832 1.00 84.12 269 GLU A O 1
ATOM 2054 N N . VAL A 1 270 ? -7.572 12.736 14.700 1.00 83.81 270 VAL A N 1
ATOM 2055 C CA . VAL A 1 270 ? -8.688 12.671 15.654 1.00 83.81 270 VAL A CA 1
ATOM 2056 C C . VAL A 1 270 ? -8.747 11.302 16.323 1.00 83.81 270 VAL A C 1
ATOM 2058 O O . VAL A 1 270 ? -9.004 11.193 17.521 1.00 83.81 270 VAL A O 1
ATOM 2061 N N . TYR A 1 271 ? -8.514 10.239 15.554 1.00 85.62 271 TYR A N 1
ATOM 2062 C CA . TYR A 1 271 ? -8.349 8.888 16.078 1.00 85.62 271 TYR A CA 1
ATOM 2063 C C . TYR A 1 271 ? -7.528 8.026 15.124 1.00 85.62 271 TYR A C 1
ATOM 2065 O O . TYR A 1 271 ? -7.505 8.261 13.916 1.00 85.62 271 TYR A O 1
ATOM 2073 N N . THR A 1 272 ? -6.862 7.015 15.673 1.00 87.94 272 THR A N 1
ATOM 2074 C CA . THR A 1 272 ? -6.141 5.998 14.900 1.00 87.94 272 THR A CA 1
ATOM 2075 C C . THR A 1 272 ? -6.913 4.689 14.931 1.00 87.94 272 THR A C 1
ATOM 2077 O O . THR A 1 272 ? -7.380 4.265 15.989 1.00 87.94 272 THR A O 1
ATOM 2080 N N . VAL A 1 273 ? -7.014 4.032 13.779 1.00 89.88 273 VAL A N 1
ATOM 2081 C CA . VAL A 1 273 ? -7.595 2.698 13.636 1.00 89.88 273 VAL A CA 1
ATOM 2082 C C . VAL A 1 273 ? -6.472 1.700 13.392 1.00 89.88 273 VAL A C 1
ATOM 2084 O O . VAL A 1 273 ? -5.698 1.856 12.449 1.00 89.88 273 VAL A O 1
ATOM 2087 N N . TYR A 1 274 ? -6.398 0.659 14.215 1.00 89.12 274 TYR A N 1
ATOM 2088 C CA . TYR A 1 274 ? -5.542 -0.502 13.993 1.00 89.12 274 TYR A CA 1
ATOM 2089 C C . TYR A 1 274 ? -6.413 -1.697 13.647 1.00 89.12 274 TYR A C 1
ATOM 2091 O O . TYR A 1 274 ? -7.394 -1.971 14.329 1.00 89.12 274 TYR A O 1
ATOM 2099 N N . VAL A 1 275 ? -6.026 -2.446 12.627 1.00 88.25 275 VAL A N 1
ATOM 2100 C CA . VAL A 1 275 ? -6.639 -3.724 12.278 1.00 88.25 275 VAL A CA 1
ATOM 2101 C C . VAL A 1 275 ? -5.561 -4.783 12.428 1.00 88.25 275 VAL A C 1
ATOM 2103 O O . VAL A 1 275 ? -4.544 -4.753 11.730 1.00 88.25 275 VAL A O 1
ATOM 2106 N N . ALA A 1 276 ? -5.768 -5.697 13.366 1.00 83.88 276 ALA A N 1
ATOM 2107 C CA . ALA A 1 276 ? -4.825 -6.735 13.731 1.00 83.88 276 ALA A CA 1
ATOM 2108 C C . ALA A 1 276 ? -5.432 -8.126 13.535 1.00 83.88 276 ALA A C 1
ATOM 2110 O O . ALA A 1 276 ? -6.608 -8.360 13.812 1.00 83.88 276 ALA A O 1
ATOM 2111 N N . GLU A 1 277 ? -4.599 -9.061 13.089 1.00 81.69 277 GLU A N 1
ATOM 2112 C CA . GLU A 1 277 ? -4.874 -10.496 13.145 1.00 81.69 277 GLU A CA 1
ATOM 2113 C C . GLU A 1 277 ? -3.894 -11.118 14.142 1.00 81.69 277 GLU A C 1
ATOM 2115 O O . GLU A 1 277 ? -2.677 -11.015 13.966 1.00 81.69 277 GLU A O 1
ATOM 2120 N N . LEU A 1 278 ? -4.417 -11.692 15.223 1.00 80.19 278 LEU A N 1
ATOM 2121 C CA . LEU A 1 278 ? -3.650 -12.275 16.322 1.00 80.19 278 LEU A CA 1
ATOM 2122 C C . LEU A 1 278 ? -3.292 -13.739 16.040 1.00 80.19 278 LEU A C 1
ATOM 2124 O O . LEU A 1 278 ? -3.844 -14.371 15.137 1.00 80.19 278 LEU A O 1
ATOM 2128 N N . PHE A 1 279 ? -2.334 -14.288 16.792 1.00 79.06 279 PHE A N 1
ATOM 2129 C CA . PHE A 1 279 ? -2.038 -15.719 16.702 1.00 79.06 279 PHE A CA 1
ATOM 2130 C C . PHE A 1 279 ? -3.214 -16.555 17.222 1.00 79.06 279 PHE A C 1
ATOM 2132 O O . PHE A 1 279 ? -3.969 -16.135 18.092 1.00 79.06 279 PHE A O 1
ATOM 2139 N N . SER A 1 280 ? -3.371 -17.770 16.691 1.00 75.25 280 SER A N 1
ATOM 2140 C CA . SER A 1 280 ? -4.537 -18.619 16.976 1.00 75.25 280 SER A CA 1
ATOM 2141 C C . SER A 1 280 ? -4.676 -19.077 18.434 1.00 75.25 280 SER A C 1
ATOM 2143 O O . SER A 1 280 ? -5.710 -19.631 18.801 1.00 75.25 280 SER A O 1
ATOM 2145 N N . ASP A 1 281 ? -3.613 -18.952 19.227 1.00 76.88 281 ASP A N 1
ATOM 2146 C CA . ASP A 1 281 ? -3.561 -19.281 20.651 1.00 76.88 281 ASP A CA 1
ATOM 2147 C C . ASP A 1 281 ? -3.798 -18.077 21.574 1.00 76.88 281 ASP A C 1
ATOM 2149 O O . ASP A 1 281 ? -3.855 -18.264 22.790 1.00 76.88 281 ASP A O 1
ATOM 2153 N N . GLU A 1 282 ? -3.976 -16.880 21.012 1.00 82.94 282 GLU A N 1
ATOM 2154 C CA . GLU A 1 282 ? -4.325 -15.670 21.754 1.00 82.94 282 GLU A CA 1
ATOM 2155 C C . GLU A 1 282 ? -5.823 -15.622 22.077 1.00 82.94 282 GLU A C 1
ATOM 2157 O O . GLU A 1 282 ? -6.668 -16.024 21.272 1.00 82.94 282 GLU A O 1
ATOM 2162 N N . ASP A 1 283 ? -6.154 -15.096 23.258 1.00 84.75 283 ASP A N 1
ATOM 2163 C CA . ASP A 1 283 ? -7.534 -14.852 23.678 1.00 84.75 283 ASP A CA 1
ATOM 2164 C C . ASP A 1 283 ? -7.962 -13.448 23.234 1.00 84.75 283 ASP A C 1
ATOM 2166 O O . ASP A 1 283 ? -7.714 -12.440 23.895 1.00 84.75 283 ASP A O 1
ATOM 2170 N N . VAL A 1 284 ? -8.550 -13.370 22.041 1.00 85.19 284 VAL A N 1
ATOM 2171 C CA . VAL A 1 284 ? -8.922 -12.092 21.419 1.00 85.19 284 VAL A CA 1
ATOM 2172 C C . VAL A 1 284 ? -10.039 -11.386 22.192 1.00 85.19 284 VAL A C 1
ATOM 2174 O O . VAL A 1 284 ? -10.071 -10.156 22.217 1.00 85.19 284 VAL A O 1
ATOM 2177 N N . GLU A 1 285 ? -10.928 -12.136 22.850 1.00 85.69 285 GLU A N 1
ATOM 2178 C CA . GLU A 1 285 ? -11.962 -11.561 23.716 1.00 85.69 285 GLU A CA 1
ATOM 2179 C C . GLU A 1 285 ? -11.345 -10.952 24.979 1.00 85.69 285 GLU A C 1
ATOM 2181 O O . GLU A 1 285 ? -11.707 -9.830 25.317 1.00 85.69 285 GLU A O 1
ATOM 2186 N N . GLU A 1 286 ? -10.362 -11.606 25.613 1.00 89.06 286 GLU A N 1
ATOM 2187 C CA . GLU A 1 286 ? -9.628 -11.036 26.760 1.00 89.06 286 GLU A CA 1
ATOM 2188 C C . GLU A 1 286 ? -8.929 -9.719 26.392 1.00 89.06 286 GLU A C 1
ATOM 2190 O O . GLU A 1 286 ? -8.985 -8.750 27.155 1.00 89.06 286 GLU A O 1
ATOM 2195 N N . TRP A 1 287 ? -8.314 -9.651 25.204 1.00 88.00 287 TRP A N 1
ATOM 2196 C CA . TRP A 1 287 ? -7.749 -8.401 24.689 1.00 88.00 287 TRP A CA 1
ATOM 2197 C C . TRP A 1 287 ? -8.828 -7.324 24.528 1.00 88.00 287 TRP A C 1
ATOM 2199 O O . TRP A 1 287 ? -8.611 -6.188 24.936 1.00 88.00 287 TRP A O 1
ATOM 2209 N N . GLY A 1 288 ? -9.996 -7.664 23.981 1.00 85.69 288 GLY A N 1
ATOM 2210 C CA . GLY A 1 288 ? -11.116 -6.728 23.857 1.00 85.69 288 GLY A CA 1
ATOM 2211 C C . GLY A 1 288 ? -11.649 -6.232 25.206 1.00 85.69 288 GLY A C 1
ATOM 2212 O O . GLY A 1 288 ? -11.776 -5.027 25.405 1.00 85.69 288 GLY A O 1
ATOM 2213 N N . GLU A 1 289 ? -11.897 -7.143 26.150 1.00 88.25 289 GLU A N 1
ATOM 2214 C CA . GLU A 1 289 ? -12.384 -6.839 27.507 1.00 88.25 289 GLU A CA 1
ATOM 2215 C C . GLU A 1 289 ? -11.430 -5.949 28.304 1.00 88.25 289 GLU A C 1
ATOM 2217 O O . GLU A 1 289 ? -11.856 -5.255 29.226 1.00 88.25 289 GLU A O 1
ATOM 2222 N N . SER A 1 290 ? -10.148 -5.980 27.952 1.00 89.25 290 SER A N 1
ATOM 2223 C CA . SER A 1 290 ? -9.103 -5.232 28.636 1.00 89.25 290 SER A CA 1
ATOM 2224 C C . SER A 1 290 ? -8.750 -3.921 27.941 1.00 89.25 290 SER A C 1
ATOM 2226 O O . SER A 1 290 ? -7.693 -3.372 28.233 1.00 89.25 290 SER A O 1
ATOM 2228 N N . ALA A 1 291 ? -9.562 -3.434 26.999 1.00 87.06 291 ALA A N 1
ATOM 2229 C CA . ALA A 1 291 ? -9.371 -2.115 26.401 1.00 87.06 291 ALA A CA 1
ATOM 2230 C C . ALA A 1 291 ? -9.284 -1.040 27.498 1.00 87.06 291 ALA A C 1
ATOM 2232 O O . ALA A 1 291 ? -10.146 -0.982 28.370 1.00 87.06 291 ALA A O 1
ATOM 2233 N N . GLY A 1 292 ? -8.229 -0.226 27.465 1.00 83.69 292 GLY A N 1
ATOM 2234 C CA . GLY A 1 292 ? -8.060 0.879 28.405 1.00 83.69 292 GLY A CA 1
ATOM 2235 C C . GLY A 1 292 ? -8.865 2.119 28.010 1.00 83.69 292 GLY A C 1
ATOM 2236 O O . GLY A 1 292 ? -9.465 2.190 26.935 1.00 83.69 292 GLY A O 1
ATOM 2237 N N . GLU A 1 293 ? -8.809 3.138 28.862 1.00 82.44 293 GLU A N 1
ATOM 2238 C CA . GLU A 1 293 ? -9.542 4.394 28.687 1.00 82.44 293 GLU A CA 1
ATOM 2239 C C . GLU A 1 293 ? -9.306 5.039 27.305 1.00 82.44 293 GLU A C 1
ATOM 2241 O O . GLU A 1 293 ? -8.167 5.237 26.864 1.00 82.44 293 GLU A O 1
ATOM 2246 N N . GLY A 1 294 ? -10.395 5.408 26.618 1.00 77.56 294 GLY A N 1
ATOM 2247 C CA . GLY A 1 294 ? -10.336 6.062 25.302 1.00 77.56 294 GLY A CA 1
ATOM 2248 C C . GLY A 1 294 ? -10.022 5.116 24.136 1.00 77.56 294 GLY A C 1
ATOM 2249 O O . GLY A 1 294 ? -9.751 5.578 23.019 1.00 77.56 294 GLY A O 1
ATOM 2250 N N . VAL A 1 295 ? -10.070 3.807 24.389 1.00 84.94 295 VAL A N 1
ATOM 2251 C CA . VAL A 1 295 ? -9.913 2.749 23.396 1.00 84.94 295 VAL A CA 1
ATOM 2252 C C . VAL A 1 295 ? -11.240 2.015 23.230 1.00 84.94 295 VAL A C 1
ATOM 2254 O O . VAL A 1 295 ? -11.878 1.618 24.203 1.00 84.94 295 VAL A O 1
ATOM 2257 N N . ALA A 1 296 ? -11.649 1.801 21.980 1.00 86.19 296 ALA A N 1
ATOM 2258 C CA . ALA A 1 296 ? -12.688 0.829 21.669 1.00 86.19 296 ALA A CA 1
ATOM 2259 C C . ALA A 1 296 ? -12.121 -0.301 20.830 1.00 86.19 296 ALA A C 1
ATOM 2261 O O . ALA A 1 296 ? -11.266 -0.093 19.966 1.00 86.19 296 ALA A O 1
ATOM 2262 N N . VAL A 1 297 ? -12.615 -1.504 21.078 1.00 88.19 297 VAL A N 1
ATOM 2263 C CA . VAL A 1 297 ? -12.132 -2.710 20.423 1.00 88.19 297 VAL A CA 1
ATOM 2264 C C . VAL A 1 297 ? -13.313 -3.493 19.885 1.00 88.19 297 VAL A C 1
ATOM 2266 O O . VAL A 1 297 ? -14.244 -3.815 20.620 1.00 88.19 297 VAL A O 1
ATOM 2269 N N . VAL A 1 298 ? -13.258 -3.815 18.596 1.00 88.19 298 VAL A N 1
ATOM 2270 C CA . VAL A 1 298 ? -14.194 -4.738 17.956 1.00 88.19 298 VAL A CA 1
ATOM 2271 C C . VAL A 1 298 ? -13.452 -6.028 17.640 1.00 88.19 298 VAL A C 1
ATOM 2273 O O . VAL A 1 298 ? -12.425 -6.004 16.958 1.00 88.19 298 VAL A O 1
ATOM 2276 N N . THR A 1 299 ? -13.942 -7.154 18.147 1.00 89.62 299 THR A N 1
ATOM 2277 C CA . THR A 1 299 ? -13.277 -8.457 18.017 1.00 89.62 299 THR A CA 1
ATOM 2278 C C . THR A 1 299 ? -14.128 -9.445 17.231 1.00 89.62 299 THR A C 1
ATOM 2280 O O . THR A 1 299 ? -15.357 -9.390 17.272 1.00 89.62 299 THR A O 1
ATOM 2283 N N . ARG A 1 300 ? -13.470 -10.359 16.508 1.00 84.69 300 ARG A N 1
ATOM 2284 C CA . ARG A 1 300 ? -14.093 -11.537 15.884 1.00 84.69 300 ARG A CA 1
ATOM 2285 C C . ARG A 1 300 ? -13.057 -12.641 15.682 1.00 84.69 300 ARG A C 1
ATOM 2287 O O . ARG A 1 300 ? -12.126 -12.454 14.900 1.00 84.69 300 ARG A O 1
ATOM 2294 N N . ASP A 1 301 ? -13.253 -13.794 16.323 1.00 85.25 301 ASP A N 1
ATOM 2295 C CA . ASP A 1 301 ? -12.339 -14.952 16.305 1.00 85.25 301 ASP A CA 1
ATOM 2296 C C . ASP A 1 301 ? -10.873 -14.546 16.548 1.00 85.25 301 ASP A C 1
ATOM 2298 O O . ASP A 1 301 ? -10.485 -14.365 17.693 1.00 85.25 301 ASP A O 1
ATOM 2302 N N . TYR A 1 302 ? -10.072 -14.377 15.486 1.00 81.69 302 TYR A N 1
ATOM 2303 C CA . TYR A 1 302 ? -8.646 -14.021 15.553 1.00 81.69 302 TYR A CA 1
ATOM 2304 C C . TYR A 1 302 ? -8.349 -12.557 15.201 1.00 81.69 302 TYR A C 1
ATOM 2306 O O . TYR A 1 302 ? -7.189 -12.149 15.187 1.00 81.69 302 TYR A O 1
ATOM 2314 N N . ARG A 1 303 ? -9.367 -11.765 14.853 1.00 83.81 303 ARG A N 1
ATOM 2315 C CA . ARG A 1 303 ? -9.209 -10.370 14.430 1.00 83.81 303 ARG A CA 1
ATOM 2316 C C . ARG A 1 303 ? -9.660 -9.393 15.487 1.00 83.81 303 ARG A C 1
ATOM 2318 O O . ARG A 1 303 ? -10.632 -9.616 16.207 1.00 83.81 303 ARG A O 1
ATOM 2325 N N . LEU A 1 304 ? -8.955 -8.274 15.494 1.00 85.94 304 LEU A N 1
ATOM 2326 C CA . LEU A 1 304 ? -9.129 -7.204 16.445 1.00 85.94 304 LEU A CA 1
ATOM 2327 C C . LEU A 1 304 ? -9.006 -5.867 15.706 1.00 85.94 304 LEU A C 1
ATOM 2329 O O . LEU A 1 304 ? -7.987 -5.592 15.073 1.00 85.94 304 LEU A O 1
ATOM 2333 N N . VAL A 1 305 ? -10.055 -5.047 15.761 1.00 86.94 305 VAL A N 1
ATOM 2334 C CA . VAL A 1 305 ? -10.042 -3.658 15.289 1.00 86.94 305 VAL A CA 1
ATOM 2335 C C . VAL A 1 305 ? -9.983 -2.754 16.513 1.00 86.94 305 VAL A C 1
ATOM 2337 O O . VAL A 1 305 ? -10.929 -2.727 17.295 1.00 86.94 305 VAL A O 1
ATOM 2340 N N . VAL A 1 306 ? -8.874 -2.038 16.688 1.00 83.94 306 VAL A N 1
ATOM 2341 C CA . VAL A 1 306 ? -8.689 -1.050 17.758 1.00 83.94 306 VAL A CA 1
ATOM 2342 C C . VAL A 1 306 ? -8.952 0.337 17.218 1.00 83.94 306 VAL A C 1
ATOM 2344 O O . VAL A 1 306 ? -8.320 0.757 16.251 1.00 83.94 306 VAL A O 1
ATOM 2347 N N . PHE A 1 307 ? -9.788 1.083 17.915 1.00 84.44 307 PHE A N 1
ATOM 2348 C CA . PHE A 1 307 ? -9.940 2.513 17.748 1.00 84.44 307 PHE A CA 1
ATOM 2349 C C . PHE A 1 307 ? -9.310 3.223 18.937 1.00 84.44 307 PHE A C 1
ATOM 2351 O O . PHE A 1 307 ? -9.725 3.009 20.072 1.00 84.44 307 PHE A O 1
ATOM 2358 N N . MET A 1 308 ? -8.316 4.071 18.682 1.00 85.00 308 MET A N 1
ATOM 2359 C CA . MET A 1 308 ? -7.682 4.912 19.697 1.00 85.00 308 MET A CA 1
ATOM 2360 C C . MET A 1 308 ? -8.041 6.372 19.446 1.00 85.00 308 MET A C 1
ATOM 2362 O O . MET A 1 308 ? -7.607 6.947 18.446 1.00 85.00 308 MET A O 1
ATOM 2366 N N . LEU A 1 309 ? -8.800 6.980 20.355 1.00 76.75 309 LEU A N 1
ATOM 2367 C CA . LEU A 1 309 ? -9.150 8.398 20.280 1.00 76.75 309 LEU A CA 1
ATOM 2368 C C . LEU A 1 309 ? -7.945 9.280 20.652 1.00 76.75 309 LEU A C 1
ATOM 2370 O O . LEU A 1 309 ? -7.224 8.997 21.607 1.00 76.75 309 LEU A O 1
ATOM 2374 N N . SER A 1 310 ? -7.720 10.369 19.913 1.00 65.56 310 SER A N 1
ATOM 2375 C CA . SER A 1 310 ? -6.588 11.276 20.127 1.00 65.56 310 SER A CA 1
ATOM 2376 C C . SER A 1 310 ? -6.884 12.695 19.616 1.00 65.56 310 SER A C 1
ATOM 2378 O O . SER A 1 310 ? -6.757 12.928 18.420 1.00 65.56 310 SER A O 1
ATOM 2380 N N . PRO A 1 311 ? -7.169 13.702 20.471 1.00 57.44 311 PRO A N 1
ATOM 2381 C CA . PRO A 1 311 ? -7.841 13.681 21.776 1.00 57.44 311 PRO A CA 1
ATOM 2382 C C . PRO A 1 311 ? -9.383 13.659 21.659 1.00 57.44 311 PRO A C 1
ATOM 2384 O O . PRO A 1 311 ? -9.954 13.960 20.613 1.00 57.44 311 PRO A O 1
ATOM 2387 N N . PHE A 1 312 ? -10.067 13.359 22.769 1.00 53.50 312 PHE A N 1
ATOM 2388 C CA . PHE A 1 312 ? -11.531 13.260 22.837 1.00 53.50 312 PHE A CA 1
ATOM 2389 C C . PHE A 1 312 ? -12.235 14.579 22.466 1.00 53.50 312 PHE A C 1
ATOM 2391 O O . PHE A 1 312 ? -11.977 15.631 23.059 1.00 53.50 312 PHE A O 1
ATOM 2398 N N . THR A 1 313 ? -13.168 14.513 21.513 1.00 62.09 313 THR A N 1
ATOM 2399 C CA . THR A 1 313 ? -14.138 15.580 21.228 1.00 62.09 313 THR A CA 1
ATOM 2400 C C . THR A 1 313 ? -15.545 14.980 21.177 1.00 62.09 313 THR A C 1
ATOM 2402 O O . THR A 1 313 ? -15.714 13.849 20.728 1.00 62.09 313 THR A O 1
ATOM 2405 N N . GLU A 1 314 ? -16.570 15.722 21.615 1.00 65.06 314 GLU A N 1
ATOM 2406 C CA . GLU A 1 314 ? -17.975 15.255 21.575 1.00 65.06 314 GLU A CA 1
ATOM 2407 C C . GLU A 1 314 ? -18.434 14.885 20.149 1.00 65.06 314 GLU A C 1
ATOM 2409 O O . GLU A 1 314 ? -19.251 13.984 19.955 1.00 65.06 314 GLU A O 1
ATOM 2414 N N . GLU A 1 315 ? -17.895 15.575 19.139 1.00 64.31 315 GLU A N 1
ATOM 2415 C CA . GLU A 1 315 ? -18.166 15.307 17.724 1.00 64.31 315 GLU A CA 1
ATOM 2416 C C . GLU A 1 315 ? -17.550 13.974 17.280 1.00 64.31 315 GLU A C 1
ATOM 2418 O O . GLU A 1 315 ? -18.235 13.173 16.644 1.00 64.31 315 GLU A O 1
ATOM 2423 N N . ALA A 1 316 ? -16.310 13.687 17.697 1.00 63.66 316 ALA A N 1
ATOM 2424 C CA . ALA A 1 316 ? -15.671 12.400 17.443 1.00 63.66 316 ALA A CA 1
ATOM 2425 C C . ALA A 1 316 ? -16.450 11.246 18.087 1.00 63.66 316 ALA A C 1
ATOM 2427 O O . ALA A 1 316 ? -16.677 10.248 17.416 1.00 63.66 316 ALA A O 1
ATOM 2428 N N . ALA A 1 317 ? -16.936 11.403 19.324 1.00 67.00 317 ALA A N 1
ATOM 2429 C CA . ALA A 1 317 ? -17.679 10.357 20.035 1.00 67.00 317 ALA A CA 1
ATOM 2430 C C . ALA A 1 317 ? -18.979 9.931 19.319 1.00 67.00 317 ALA A C 1
ATOM 2432 O O . ALA A 1 317 ? -19.294 8.749 19.242 1.00 67.00 317 ALA A O 1
ATOM 2433 N N . THR A 1 318 ? -19.720 10.873 18.724 1.00 68.50 318 THR A N 1
ATOM 2434 C CA . THR A 1 318 ? -20.975 10.531 18.022 1.00 68.50 318 THR A CA 1
ATOM 2435 C C . THR A 1 318 ? -20.723 9.780 16.711 1.00 68.50 318 THR A C 1
ATOM 2437 O O . THR A 1 318 ? -21.471 8.865 16.365 1.00 68.50 318 THR A O 1
ATOM 2440 N N . VAL A 1 319 ? -19.690 10.171 15.957 1.00 66.50 319 VAL A N 1
ATOM 2441 C CA . VAL A 1 3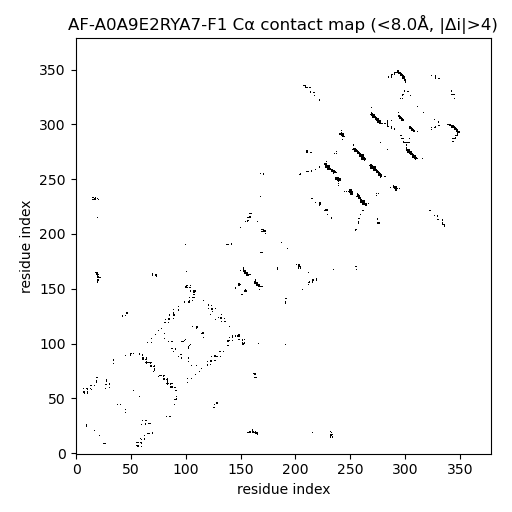19 ? -19.302 9.464 14.722 1.00 66.50 319 VAL A CA 1
ATOM 2442 C C . VAL A 1 319 ? -18.704 8.096 15.057 1.00 66.50 319 VAL A C 1
ATOM 2444 O O . VAL A 1 319 ? -18.948 7.122 14.349 1.00 66.50 319 VAL A O 1
ATOM 2447 N N . PHE A 1 320 ? -17.981 8.017 16.171 1.00 71.62 320 PHE A N 1
ATOM 2448 C CA . PHE A 1 320 ? -17.352 6.808 16.680 1.00 71.62 320 PHE A CA 1
ATOM 2449 C C . PHE A 1 320 ? -18.357 5.683 16.946 1.00 71.62 320 PHE A C 1
ATOM 2451 O O . PHE A 1 320 ? -18.156 4.588 16.432 1.00 71.62 320 PHE A O 1
ATOM 2458 N N . ASP A 1 321 ? -19.477 5.947 17.625 1.00 74.31 321 ASP A N 1
ATOM 2459 C CA . ASP A 1 321 ? -20.494 4.916 17.904 1.00 74.31 321 ASP A CA 1
ATOM 2460 C C . ASP A 1 321 ? -21.068 4.282 16.628 1.00 74.31 321 ASP A C 1
ATOM 2462 O O . ASP A 1 321 ? -21.164 3.059 16.507 1.00 74.31 321 ASP A O 1
ATOM 2466 N N . ALA A 1 322 ? -21.419 5.113 15.641 1.00 76.19 322 ALA A N 1
ATOM 2467 C CA . ALA A 1 322 ? -21.921 4.632 14.354 1.00 76.19 322 ALA A CA 1
ATOM 2468 C C . ALA A 1 322 ? -20.854 3.829 13.594 1.00 76.19 322 ALA A C 1
ATOM 2470 O O . ALA A 1 322 ? -21.173 2.880 12.872 1.00 76.19 322 ALA A O 1
ATOM 2471 N N . PHE A 1 323 ? -19.585 4.199 13.768 1.00 81.12 323 PHE A N 1
ATOM 2472 C CA . PHE A 1 323 ? -18.473 3.515 13.135 1.00 81.12 323 PHE A CA 1
ATOM 2473 C C . PHE A 1 323 ? -18.158 2.164 13.784 1.00 81.12 323 PHE A C 1
ATOM 2475 O O . PHE A 1 323 ? -17.835 1.219 13.068 1.00 81.12 323 PHE A O 1
ATOM 2482 N N . LEU A 1 324 ? -18.310 2.030 15.104 1.00 83.62 324 LEU A N 1
ATOM 2483 C CA . LEU A 1 324 ? -18.122 0.757 15.807 1.00 83.62 324 LEU A CA 1
ATOM 2484 C C . LEU A 1 324 ? -19.101 -0.316 15.322 1.00 83.62 324 LEU A C 1
ATOM 2486 O O . LEU A 1 324 ? -18.687 -1.446 15.059 1.00 83.62 324 LEU A O 1
ATOM 2490 N N . GLU A 1 325 ? -20.377 0.039 15.138 1.00 84.25 325 GLU A N 1
ATOM 2491 C CA . GLU A 1 325 ? -21.368 -0.878 14.560 1.00 84.25 325 GLU A CA 1
ATOM 2492 C C . GLU A 1 325 ? -20.959 -1.307 13.142 1.00 84.25 325 GLU A C 1
ATOM 2494 O O . GLU A 1 325 ? -20.935 -2.502 12.833 1.00 84.25 325 GLU A O 1
ATOM 2499 N N . ARG A 1 326 ? -20.555 -0.352 12.290 1.00 85.19 326 ARG A N 1
ATOM 2500 C CA . ARG A 1 326 ? -20.136 -0.657 10.914 1.00 85.19 326 ARG A CA 1
ATOM 2501 C C . ARG A 1 326 ? -18.850 -1.481 10.858 1.00 85.19 326 ARG A C 1
ATOM 2503 O O . ARG A 1 326 ? -18.716 -2.339 9.985 1.00 85.19 326 ARG A O 1
ATOM 2510 N N . ALA A 1 327 ? -17.915 -1.252 11.775 1.00 84.06 327 ALA A N 1
ATOM 2511 C CA . ALA A 1 327 ? -16.695 -2.037 11.884 1.00 84.06 327 ALA A CA 1
ATOM 2512 C C . ALA A 1 327 ? -16.996 -3.499 12.233 1.00 84.06 327 ALA A C 1
ATOM 2514 O O . ALA A 1 327 ? -16.366 -4.397 11.673 1.00 84.06 327 ALA A O 1
ATOM 2515 N N . GLY A 1 328 ? -17.999 -3.736 13.084 1.00 83.94 328 GLY A N 1
ATOM 2516 C CA . GLY A 1 328 ? -18.532 -5.069 13.356 1.00 83.94 328 GLY A CA 1
ATOM 2517 C C . GLY A 1 328 ? -19.098 -5.750 12.110 1.00 83.94 328 GLY A C 1
ATOM 2518 O O . GLY A 1 328 ? -18.698 -6.868 11.788 1.00 83.94 328 GLY A O 1
ATOM 2519 N N . ASP A 1 329 ? -19.952 -5.054 11.355 1.00 86.44 329 ASP A N 1
ATOM 2520 C CA . ASP A 1 329 ? -20.509 -5.583 10.101 1.00 86.44 329 ASP A CA 1
ATOM 2521 C C . ASP A 1 329 ? -19.403 -5.942 9.087 1.00 86.44 329 ASP A C 1
ATOM 2523 O O . ASP A 1 329 ? -19.436 -7.003 8.466 1.00 86.44 329 ASP A O 1
ATOM 2527 N N . LEU A 1 330 ? -18.392 -5.081 8.924 1.00 84.31 330 LEU A N 1
ATOM 2528 C CA . LEU A 1 330 ? -17.276 -5.328 8.005 1.00 84.31 330 LEU A CA 1
ATOM 2529 C C . LEU A 1 330 ? -16.364 -6.472 8.467 1.00 84.31 330 LEU A C 1
ATOM 2531 O O . LEU A 1 330 ? -15.848 -7.225 7.634 1.00 84.31 330 LEU A O 1
ATOM 2535 N N . LEU A 1 331 ? -16.164 -6.630 9.777 1.00 82.88 331 LEU A N 1
ATOM 2536 C CA . LEU A 1 331 ? -15.466 -7.785 10.341 1.00 82.88 331 LEU A CA 1
ATOM 2537 C C . LEU A 1 331 ? -16.194 -9.091 10.009 1.00 82.88 331 LEU A C 1
ATOM 2539 O O . LEU A 1 331 ? -15.537 -10.060 9.629 1.00 82.88 331 LEU A O 1
ATOM 2543 N N . ASP A 1 332 ? -17.526 -9.106 10.090 1.0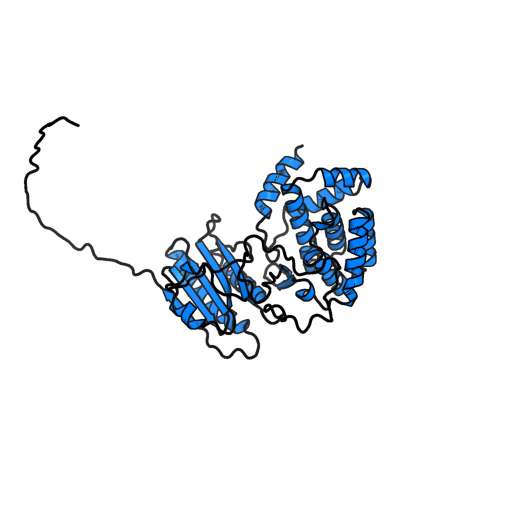0 83.38 332 ASP A N 1
ATOM 2544 C CA . ASP A 1 332 ? -18.358 -10.248 9.696 1.00 83.38 332 ASP A CA 1
ATOM 2545 C C . ASP A 1 332 ? -18.282 -10.529 8.192 1.00 83.38 332 ASP A C 1
ATOM 2547 O O . ASP A 1 332 ? -18.092 -11.674 7.778 1.00 83.38 332 ASP A O 1
ATOM 2551 N N . GLU A 1 333 ? -18.410 -9.491 7.363 1.00 83.50 333 GLU A N 1
ATOM 2552 C CA . GLU A 1 333 ? -18.397 -9.601 5.900 1.00 83.50 333 GLU A CA 1
ATOM 2553 C C . GLU A 1 333 ? -17.055 -10.116 5.354 1.00 83.50 333 GLU A C 1
ATOM 2555 O O . GLU A 1 333 ? -17.030 -10.837 4.354 1.00 83.50 333 GLU A O 1
ATOM 2560 N N . THR A 1 334 ? -15.945 -9.756 6.005 1.00 77.75 334 THR A N 1
ATOM 2561 C CA . THR A 1 334 ? -14.576 -10.127 5.597 1.00 77.75 334 THR A CA 1
ATOM 2562 C C . THR A 1 334 ? -14.025 -11.344 6.342 1.00 77.75 334 THR A C 1
ATOM 2564 O O . THR A 1 334 ? -12.849 -11.695 6.180 1.00 77.75 334 THR A O 1
ATOM 2567 N N . ALA A 1 335 ? -14.836 -11.988 7.184 1.00 75.56 335 ALA A N 1
ATOM 2568 C CA . ALA A 1 335 ? -14.424 -13.174 7.916 1.00 75.56 335 ALA A CA 1
ATOM 2569 C C . ALA A 1 335 ? -14.237 -14.369 6.960 1.00 75.56 335 ALA A C 1
ATOM 2571 O O . ALA A 1 335 ? -15.140 -14.682 6.177 1.00 75.56 335 ALA A O 1
ATOM 2572 N N . PRO A 1 336 ? -13.096 -15.080 7.029 1.00 71.88 336 PRO A N 1
ATOM 2573 C CA . PRO A 1 336 ? -12.890 -16.296 6.253 1.00 71.88 336 PRO A CA 1
ATOM 2574 C C . PRO A 1 336 ? -13.973 -17.356 6.502 1.00 71.88 336 PRO A C 1
ATOM 2576 O O . PRO A 1 336 ? -14.495 -17.506 7.609 1.00 71.88 336 PRO A O 1
ATOM 2579 N N . GLU A 1 337 ? -14.281 -18.157 5.475 1.00 67.56 337 GLU A N 1
ATOM 2580 C CA . GLU A 1 337 ? -15.222 -19.273 5.618 1.00 67.56 337 GLU A CA 1
ATOM 2581 C C . GLU A 1 337 ? -14.783 -20.230 6.746 1.00 67.56 337 GLU A C 1
ATOM 2583 O O . GLU A 1 337 ? -13.680 -20.778 6.720 1.00 67.56 337 GLU A O 1
ATOM 2588 N N . GLY A 1 338 ? -15.678 -20.480 7.709 1.00 68.06 338 GLY A N 1
ATOM 2589 C CA . GLY A 1 338 ? -15.444 -21.396 8.835 1.00 68.06 338 GLY A CA 1
ATOM 2590 C C . GLY A 1 338 ? -15.103 -20.723 10.166 1.00 68.06 338 GLY A C 1
ATOM 2591 O O . GLY A 1 338 ? -14.934 -21.429 11.155 1.00 68.06 338 GLY A O 1
ATOM 2592 N N . TRP A 1 339 ? -15.030 -19.394 10.200 1.00 73.00 339 TRP A N 1
ATOM 2593 C CA . TRP A 1 339 ? -14.964 -18.598 11.428 1.00 73.00 339 TRP A CA 1
ATOM 2594 C C . TRP A 1 339 ? -16.351 -18.567 12.099 1.00 73.00 339 TRP A C 1
ATOM 2596 O O . TRP A 1 339 ? -17.340 -18.203 11.456 1.00 73.00 339 TRP A O 1
ATOM 2606 N N . GLU A 1 340 ? -16.445 -19.033 13.350 1.00 69.31 340 GLU A N 1
ATOM 2607 C CA . GLU A 1 340 ? -17.713 -19.254 14.077 1.00 69.31 340 GLU A CA 1
ATOM 2608 C C . GLU A 1 340 ? -17.950 -18.245 15.219 1.00 69.31 340 GLU A C 1
ATOM 2610 O O . GLU A 1 340 ? -19.007 -18.303 15.851 1.00 69.31 340 GLU A O 1
ATOM 2615 N N . GLY A 1 341 ? -17.010 -17.330 15.477 1.00 67.69 341 GLY A N 1
ATOM 2616 C CA . GLY A 1 341 ? -17.111 -16.317 16.524 1.00 67.69 341 GLY A CA 1
ATOM 2617 C C . GLY A 1 341 ? -18.235 -15.306 16.284 1.00 67.69 341 GLY A C 1
ATOM 2618 O O . GLY A 1 341 ? -18.678 -15.082 15.152 1.00 67.69 341 GLY A O 1
ATOM 2619 N N . GLU A 1 342 ? -18.711 -14.693 17.366 1.00 79.81 342 GLU A N 1
ATOM 2620 C CA . GLU A 1 342 ? -19.614 -13.539 17.320 1.00 79.81 342 GLU A CA 1
ATOM 2621 C C . GLU A 1 342 ? -18.788 -12.250 17.421 1.00 79.81 342 GLU A C 1
ATOM 2623 O O . GLU A 1 342 ? -17.737 -12.231 18.062 1.00 79.81 342 GLU A O 1
ATOM 2628 N N . VAL A 1 343 ? -19.250 -11.177 16.776 1.00 83.94 343 VAL A N 1
ATOM 2629 C CA . VAL A 1 343 ? -18.630 -9.860 16.951 1.00 83.94 343 VAL A CA 1
ATOM 2630 C C . VAL A 1 343 ? -18.923 -9.341 18.350 1.00 83.94 343 VAL A C 1
ATOM 2632 O O . VAL A 1 343 ? -20.083 -9.289 18.765 1.00 83.94 343 VAL A O 1
ATOM 2635 N N . SER A 1 344 ? -17.872 -8.909 19.041 1.00 84.44 344 SER A N 1
ATOM 2636 C CA . SER A 1 344 ? -17.973 -8.236 20.336 1.00 84.44 344 SER A CA 1
ATOM 2637 C C . SER A 1 344 ? -17.405 -6.824 20.241 1.00 84.44 344 SER A C 1
ATOM 2639 O O . SER A 1 344 ? -16.403 -6.603 19.566 1.00 84.44 344 SER A O 1
ATOM 2641 N N . ILE A 1 345 ? -18.063 -5.869 20.900 1.00 84.12 345 ILE A N 1
ATOM 2642 C CA . ILE A 1 345 ? -17.654 -4.461 20.956 1.00 84.12 345 ILE A CA 1
ATOM 2643 C C . ILE A 1 345 ? -17.397 -4.110 22.420 1.00 84.12 345 ILE A C 1
ATOM 2645 O O . ILE A 1 345 ? -18.282 -4.275 23.262 1.00 84.12 345 ILE A O 1
ATOM 2649 N N . PHE A 1 346 ? -16.201 -3.604 22.698 1.00 81.56 346 PHE A N 1
ATOM 2650 C CA . PHE A 1 346 ? -15.764 -3.147 24.011 1.00 81.56 346 PHE A CA 1
ATOM 2651 C C . PHE A 1 346 ? -15.429 -1.662 23.925 1.00 81.56 346 PHE A C 1
ATOM 2653 O O . PHE A 1 346 ? -14.704 -1.250 23.021 1.00 81.56 346 PHE A O 1
ATOM 2660 N N . VAL A 1 347 ? -15.979 -0.863 24.836 1.00 80.19 347 VAL A N 1
ATOM 2661 C CA . VAL A 1 347 ? -15.743 0.582 24.922 1.00 80.19 347 VAL A CA 1
ATOM 2662 C C . VAL A 1 347 ? -15.530 0.917 26.389 1.00 80.19 347 VAL A C 1
ATOM 2664 O O . VAL A 1 347 ? -16.424 0.661 27.198 1.00 80.19 347 VAL A O 1
ATOM 2667 N N . ASP A 1 348 ? -14.367 1.473 26.718 1.00 75.00 348 ASP A N 1
ATOM 2668 C CA . ASP A 1 348 ? -14.130 2.079 28.026 1.00 75.00 348 ASP A CA 1
ATOM 2669 C C . ASP A 1 348 ? -14.359 3.591 27.909 1.00 75.00 348 ASP A C 1
ATOM 2671 O O . ASP A 1 348 ? -13.519 4.349 27.409 1.00 75.00 348 ASP A O 1
ATOM 2675 N N . GLU A 1 349 ? -15.571 4.021 28.271 1.00 63.25 349 GLU A N 1
ATOM 2676 C CA . GLU A 1 349 ? -15.914 5.439 28.341 1.00 63.25 349 GLU A CA 1
ATOM 2677 C C . GLU A 1 349 ? -15.172 6.049 29.534 1.00 63.25 349 GLU A C 1
ATOM 2679 O O . GLU A 1 349 ? -15.335 5.585 30.662 1.00 63.25 349 GLU A O 1
ATOM 2684 N N . ALA A 1 350 ? -14.384 7.103 29.297 1.00 54.94 350 ALA A N 1
ATOM 2685 C CA . ALA A 1 350 ? -13.830 7.909 30.378 1.00 54.94 350 ALA A CA 1
ATOM 2686 C C . ALA A 1 350 ? -14.985 8.317 31.302 1.00 54.94 350 ALA A C 1
ATOM 2688 O O . ALA A 1 350 ? -15.924 8.979 30.851 1.00 54.94 350 ALA A O 1
ATOM 2689 N N . GLU A 1 351 ? -14.959 7.874 32.563 1.00 47.66 351 GLU A N 1
ATOM 2690 C CA . GLU A 1 351 ? -15.988 8.255 33.524 1.00 47.66 351 GLU A CA 1
ATOM 2691 C C . GLU A 1 351 ? -16.030 9.788 33.565 1.00 47.66 351 GLU A C 1
ATOM 2693 O O . GLU A 1 351 ? -15.061 10.439 33.966 1.00 47.66 351 GLU A O 1
ATOM 2698 N N . ASP A 1 352 ? -17.147 10.374 33.122 1.00 46.16 352 ASP A N 1
ATOM 2699 C CA . ASP A 1 352 ? -17.471 11.769 33.389 1.00 46.16 352 ASP A CA 1
ATOM 2700 C C . ASP A 1 352 ? -17.560 11.913 34.914 1.00 46.16 352 ASP A C 1
ATOM 2702 O O . ASP A 1 352 ? -18.628 11.793 35.524 1.00 46.16 352 ASP A O 1
ATOM 2706 N N . ASP A 1 353 ? -16.421 12.182 35.549 1.00 42.34 353 ASP A N 1
ATOM 2707 C CA . ASP A 1 353 ? -16.325 12.699 36.906 1.00 42.34 353 ASP A CA 1
ATOM 2708 C C . ASP A 1 353 ? -16.871 14.141 36.898 1.00 42.34 353 ASP A C 1
ATOM 2710 O O . ASP A 1 353 ? -16.197 15.123 37.222 1.00 42.34 353 ASP A O 1
ATOM 2714 N N . GLU A 1 354 ? -18.159 14.293 36.579 1.00 43.09 354 GLU A N 1
ATOM 2715 C CA . GLU A 1 354 ? -18.974 15.379 37.098 1.00 43.09 354 GLU A CA 1
ATOM 2716 C C . GLU A 1 354 ? -19.156 15.152 38.610 1.00 43.09 354 GLU A C 1
ATOM 2718 O O . GLU A 1 354 ? -20.266 14.971 39.123 1.00 43.09 354 GLU A O 1
ATOM 2723 N N . GLU A 1 355 ? -18.060 15.219 39.377 1.00 39.22 355 GLU A N 1
ATOM 2724 C CA . GLU A 1 355 ? -18.162 15.592 40.779 1.00 39.22 355 GLU A CA 1
ATOM 2725 C C . GLU A 1 355 ? -18.728 17.010 40.809 1.00 39.22 355 GLU A C 1
ATOM 2727 O O . GLU A 1 355 ? -18.045 18.030 40.676 1.00 39.22 355 GLU A O 1
ATOM 2732 N N . SER A 1 356 ? -20.045 17.052 40.974 1.00 38.03 356 SER A N 1
ATOM 2733 C CA . SER A 1 356 ? -20.819 18.240 41.235 1.00 38.03 356 SER A CA 1
ATOM 2734 C C . SER A 1 356 ? -20.150 19.040 42.357 1.00 38.03 356 SER A C 1
ATOM 2736 O O . SER A 1 356 ? -20.295 18.732 43.543 1.00 38.03 356 SER A O 1
ATOM 2738 N N . LEU A 1 357 ? -19.451 20.116 41.998 1.00 35.88 357 LEU A N 1
ATOM 2739 C CA . LEU A 1 357 ? -19.099 21.204 42.907 1.00 35.88 357 LEU A CA 1
ATOM 2740 C C . LEU A 1 357 ? -20.387 21.953 43.288 1.00 35.88 357 LEU A C 1
ATOM 2742 O O . LEU A 1 357 ? -20.607 23.108 42.927 1.00 35.88 357 LEU A O 1
ATOM 2746 N N . THR A 1 358 ? -21.282 21.287 44.017 1.00 36.38 358 THR A N 1
ATOM 2747 C CA . THR A 1 358 ? -22.386 21.945 44.706 1.00 36.38 358 THR A CA 1
ATOM 2748 C C . THR A 1 358 ? -21.877 22.512 46.025 1.00 36.38 358 THR A C 1
ATOM 2750 O O . THR A 1 358 ? -21.559 21.767 46.948 1.00 36.38 358 THR A O 1
ATOM 2753 N N . ASP A 1 359 ? -21.822 23.843 46.081 1.00 42.25 359 ASP A N 1
ATOM 2754 C CA . ASP A 1 359 ? -21.956 24.699 47.263 1.00 42.25 359 ASP A CA 1
ATOM 2755 C C . ASP A 1 359 ? -21.305 24.216 48.575 1.00 42.25 359 ASP A C 1
ATOM 2757 O O . ASP A 1 359 ? -21.951 23.638 49.451 1.00 42.25 359 ASP A O 1
ATOM 2761 N N . VAL A 1 360 ? -20.061 24.647 48.810 1.00 36.88 360 VAL A N 1
ATOM 2762 C CA . VAL A 1 360 ? -19.596 24.934 50.176 1.00 36.88 360 VAL A CA 1
ATOM 2763 C C . VAL A 1 360 ? -19.636 26.445 50.388 1.00 36.88 360 VAL A C 1
ATOM 2765 O O . VAL A 1 360 ? -18.632 27.151 50.317 1.00 36.88 360 VAL A O 1
ATOM 2768 N N . SER A 1 361 ? -20.833 26.958 50.674 1.00 40.34 361 SER A N 1
ATOM 2769 C CA . SER A 1 361 ? -20.975 28.216 51.401 1.00 40.34 361 SER A CA 1
ATOM 2770 C C . SER A 1 361 ? -20.566 27.968 52.857 1.00 40.34 361 SER A C 1
ATOM 2772 O O . SER A 1 361 ? -21.336 27.413 53.642 1.00 40.34 361 SER A O 1
ATOM 2774 N N . GLY A 1 362 ? -19.343 28.353 53.207 1.00 33.19 362 GLY A N 1
ATOM 2775 C CA . GLY A 1 362 ? -18.792 28.245 54.554 1.00 33.19 362 GLY A CA 1
ATOM 2776 C C . GLY A 1 362 ? -17.913 29.447 54.852 1.00 33.19 362 GLY A C 1
ATOM 2777 O O . GLY A 1 362 ? -16.696 29.382 54.737 1.00 33.19 362 GLY A O 1
ATOM 2778 N N . ASP A 1 363 ? -18.572 30.553 55.176 1.00 42.59 363 ASP A N 1
ATOM 2779 C CA . ASP A 1 363 ? -18.005 31.718 55.844 1.00 42.59 363 ASP A CA 1
ATOM 2780 C C . ASP A 1 363 ? -17.326 31.265 57.147 1.00 42.59 363 ASP A C 1
ATOM 2782 O O . ASP A 1 363 ? -18.011 30.838 58.074 1.00 42.59 363 ASP A O 1
ATOM 2786 N N . ASP A 1 364 ? -15.996 31.322 57.213 1.00 37.88 364 ASP A N 1
ATOM 2787 C CA . ASP A 1 364 ? -15.317 31.537 58.487 1.00 37.88 364 ASP A CA 1
ATOM 2788 C C . ASP A 1 364 ? -13.960 32.220 58.280 1.00 37.88 364 ASP A C 1
ATOM 2790 O O . ASP A 1 364 ? -12.963 31.664 57.817 1.00 37.88 364 ASP A O 1
ATOM 2794 N N . SER A 1 365 ? -13.966 33.497 58.636 1.00 41.41 365 SER A N 1
ATOM 2795 C CA . SER A 1 365 ? -12.821 34.347 58.913 1.00 41.41 365 SER A CA 1
ATOM 2796 C C . SER A 1 365 ? -11.750 33.667 59.773 1.00 41.41 365 SER A C 1
ATOM 2798 O O . SER A 1 365 ? -12.056 33.186 60.858 1.00 41.41 365 SER A O 1
ATOM 2800 N N . THR A 1 366 ? -10.477 33.749 59.381 1.00 37.94 366 THR A N 1
ATOM 2801 C CA . THR A 1 366 ? -9.350 33.845 60.329 1.00 37.94 366 THR A CA 1
ATOM 2802 C C . THR A 1 366 ? -8.110 34.453 59.666 1.00 37.94 366 THR A C 1
ATOM 2804 O O . THR A 1 366 ? -7.885 34.346 58.465 1.00 37.94 366 THR A O 1
ATOM 2807 N N . GLU A 1 367 ? -7.368 35.194 60.482 1.00 33.56 367 GLU A N 1
ATOM 2808 C CA . GLU A 1 367 ? -6.347 36.185 60.150 1.00 33.56 367 GLU A CA 1
ATOM 2809 C C . GLU A 1 367 ? -5.083 35.611 59.486 1.00 33.56 367 GLU A C 1
ATOM 2811 O O . GLU A 1 367 ? -4.461 34.679 59.991 1.00 33.56 367 GLU A O 1
ATOM 2816 N N . LEU A 1 368 ? -4.629 36.263 58.409 1.00 33.56 368 LEU A N 1
ATOM 2817 C CA . LEU A 1 368 ? -3.257 36.149 57.908 1.00 33.56 368 LEU A CA 1
ATOM 2818 C C . LEU A 1 368 ? -2.319 36.949 58.823 1.00 33.56 368 LEU A C 1
ATOM 2820 O O . LEU A 1 368 ? -2.147 38.159 58.658 1.00 33.56 368 LEU A O 1
ATOM 2824 N N . VAL A 1 369 ? -1.716 36.261 59.792 1.00 36.34 369 VAL A N 1
ATOM 2825 C CA . VAL A 1 369 ? -0.541 36.751 60.520 1.00 36.34 369 VAL A CA 1
ATOM 2826 C C . VAL A 1 369 ? 0.680 36.563 59.623 1.00 36.34 369 VAL A C 1
ATOM 2828 O O . VAL A 1 369 ? 1.044 35.446 59.265 1.00 36.34 369 VAL A O 1
ATOM 2831 N N . TRP A 1 370 ? 1.289 37.683 59.247 1.00 38.84 370 TRP A N 1
ATOM 2832 C CA . TRP A 1 370 ? 2.615 37.736 58.649 1.00 38.84 370 TRP A CA 1
ATOM 2833 C C . TRP A 1 370 ? 3.635 37.703 59.783 1.00 38.84 370 TRP A C 1
ATOM 2835 O O . TRP A 1 370 ? 3.723 38.680 60.524 1.00 38.84 370 TRP A O 1
ATOM 2845 N N . ASP A 1 371 ? 4.399 36.619 59.897 1.00 37.75 371 ASP A N 1
ATOM 2846 C CA . ASP A 1 371 ? 5.652 36.630 60.648 1.00 37.75 371 ASP A CA 1
ATOM 2847 C C . ASP A 1 371 ? 6.821 36.449 59.680 1.00 37.75 371 ASP A C 1
ATOM 2849 O O . ASP A 1 371 ? 6.987 35.430 59.008 1.00 37.75 371 ASP A O 1
ATOM 2853 N N . ASP A 1 372 ? 7.590 37.526 59.611 1.00 40.75 372 ASP A N 1
ATOM 2854 C CA . ASP A 1 372 ? 8.809 37.736 58.857 1.00 40.75 372 ASP A CA 1
ATOM 2855 C C . ASP A 1 372 ? 9.936 37.745 59.900 1.00 40.75 372 ASP A C 1
ATOM 2857 O O . ASP A 1 372 ? 10.133 38.746 60.583 1.00 40.75 372 ASP A O 1
ATOM 2861 N N . GLU A 1 373 ? 10.646 36.629 60.092 1.00 41.84 373 GLU A N 1
ATOM 2862 C CA . GLU A 1 373 ? 11.919 36.630 60.825 1.00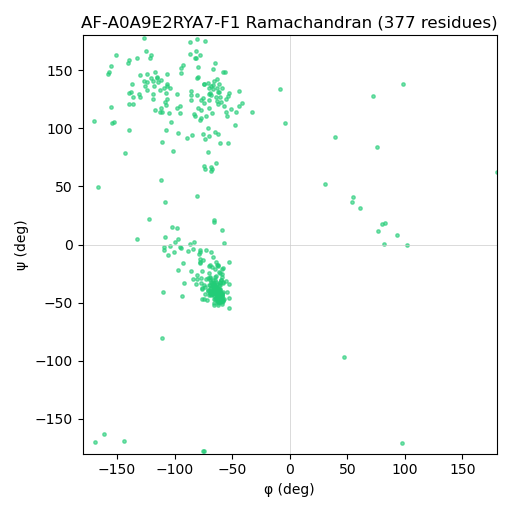 41.84 373 GLU A CA 1
ATOM 2863 C C . GLU A 1 373 ? 12.955 35.714 60.157 1.00 41.84 373 GLU A C 1
ATOM 2865 O O . GLU A 1 373 ? 13.018 34.499 60.330 1.00 41.84 373 GLU A O 1
ATOM 2870 N N . SER A 1 374 ? 13.805 36.386 59.386 1.00 45.78 374 SER A N 1
ATOM 2871 C CA . SER A 1 374 ? 15.253 36.205 59.269 1.00 45.78 374 SER A CA 1
ATOM 2872 C C . SER A 1 374 ? 15.945 35.250 60.256 1.00 45.78 374 SER A C 1
ATOM 2874 O O . SER A 1 374 ? 15.867 35.422 61.469 1.00 45.78 374 SER A O 1
ATOM 2876 N N . GLY A 1 375 ? 16.821 34.389 59.728 1.00 35.56 375 GLY A N 1
ATOM 2877 C CA . GLY A 1 375 ? 17.852 33.715 60.521 1.00 35.56 375 GLY A CA 1
ATOM 2878 C C . GLY A 1 375 ? 18.878 32.983 59.659 1.00 35.56 375 GLY A C 1
ATOM 2879 O O . GLY A 1 375 ? 18.585 31.951 59.072 1.00 35.56 375 GLY A O 1
ATOM 2880 N N . ALA A 1 376 ? 20.080 33.543 59.570 1.00 39.75 376 ALA A N 1
ATOM 2881 C CA . ALA A 1 376 ? 21.200 33.051 58.781 1.00 39.75 376 ALA A CA 1
ATOM 2882 C C . ALA A 1 376 ? 22.022 31.935 59.472 1.00 39.75 376 ALA A C 1
ATOM 2884 O O . ALA A 1 376 ? 22.104 31.897 60.696 1.00 39.75 376 ALA A O 1
ATOM 2885 N N . ALA A 1 377 ? 22.773 31.207 58.630 1.00 39.09 377 ALA A N 1
ATOM 2886 C CA . ALA A 1 377 ? 24.175 30.778 58.801 1.00 39.09 377 ALA A CA 1
ATOM 2887 C C . ALA A 1 377 ? 24.541 29.355 59.307 1.00 39.09 377 ALA A C 1
ATOM 2889 O O . ALA A 1 377 ? 24.036 28.884 60.320 1.00 39.09 377 ALA A O 1
ATOM 2890 N N . HIS A 1 378 ? 25.583 28.830 58.627 1.00 36.41 378 HIS A N 1
ATOM 2891 C CA . HIS A 1 378 ? 26.542 27.742 58.938 1.00 36.41 378 HIS A CA 1
ATOM 2892 C C . HIS A 1 378 ? 26.014 26.292 58.890 1.00 36.41 378 HIS A C 1
ATOM 2894 O O . HIS A 1 378 ? 25.006 25.989 59.510 1.00 36.41 378 HIS A O 1
ATOM 2900 N N . ASP A 1 379 ? 26.622 25.331 58.182 1.00 45.81 379 ASP A N 1
ATOM 2901 C CA . ASP A 1 379 ? 27.974 25.158 57.604 1.00 45.81 379 ASP A CA 1
ATOM 2902 C C . ASP A 1 379 ? 27.922 24.384 56.270 1.00 45.81 379 ASP A C 1
ATOM 2904 O O . ASP A 1 379 ? 26.957 23.604 56.084 1.00 45.81 379 ASP A O 1
#

Secondary structure (DSSP, 8-state):
-HHHHHHHHHHHHHTT--SSSPPS-HHHHHHHHHHHHHHTS-HHHHHHHHHT--HHHHHHHHHHHHHHHHHHHHH--HHHHHHHHHHHHTSS-TTTS-IIIIIHHHHHHHHHTT--HHHHHHHHHHHS-HHHHHHHHHHHHHGGG--SGGGGTEEEEEETTEEEEEEPP---TT--S-GGG-----S-TTS---TTS------S--TT-THHHHHHHHHHHHHHHSS-EE---EE---BGGGBSS--SSSB--EEEEEEEEEE-TTS-EEEEEEEEEE-TTS-HHHHHHTB-TTEEEEEETTEEEEEEESS--HHHHHHHHHHHHHHHHHHHHTPPTT--PPPEEEE--------------------------------

Radius of gyration: 26.64 Å; Cα contacts (8 Å, |Δi|>4): 536; chains: 1; bounding box: 50×67×86 Å

Sequence (379 aa):
MSARESWVDLAVTSRDVDFVRMAVGEVDEWADELVEELDGLDVSEVAAWRENLDDDGVALVDIAARRCVVRYVRENEPDLAHRAVALFALYPRATTVPWETWVKGLLVVARDAGLDATSLLETAREWGDSAFAERFEIARDALERINGLADVHLALTSSEYGPGLLEIALNPAGSMASTQNASIRSTGLAGVPDRDAPDEEESGFGAQSDLITLVVSLADEIDAEGSFRTSEIRHDQVPATLFDLDFAEPFLPAVGVVSFSALDSEGVEVYTVYVAELFSDEDVEEWGESAGEGVAVVTRDYRLVVFMLSPFTEEAATVFDAFLERAGDLLDETAPEGWEGEVSIFVDEAEDDEESLTDVSGDDSTELVWDDESGAAHD

Mean predicted aligned error: 12.52 Å

Nearest PDB structures (foldseek):
  5l7l-assembly1_A  TM=4.878E-01  e=2.397E-01  Dehalococcoides mccartyi BTF08
  3ebb-assembly1_A  TM=4.271E-01  e=4.034E+00  Homo sapiens
  3ebb-assembly2_C  TM=4.048E-01  e=6.282E+00  Homo sapiens
  4mmi-assembly1_A  TM=1.848E-01  e=3.817E+00  Pedobacter heparinus
  4mmh-assembly1_A  TM=1.701E-01  e=5.944E+00  Pedobacter heparinus